Protein AF-A0A1Q9EJT4-F1 (afdb_monomer_lite)

Radius of gyration: 43.76 Å; chains: 1; bounding box: 86×44×163 Å

Secondary structure (DSSP, 8-state):
-HHHHHHHHHHHHHHHHHHHHHHHHHHHHHHHHHHHHHHHHHHHHHHHHHHHHHHHHHHHHHHHHHHH----SS-HHHHHTT--------THHHHHHHHHHHHHHHHTTS-S-HHHHHHHHHHHHHHHHHHHHHHHHHHHHHHHHHHHHHHHTT---EEEE-STTTHHHHHHSSEEEEESSSS-HHHHHT-SEEETT--THHHHHHHHHHHHHHHHHHHHHHHHHHHHHHHHHHHHHHHHTT---SS-HHHHHHIIIIISHHHHHHHHTPPPPTTTTTSPPPPTT--SS-HHHHHHHHHHHHHHHHHHHHHHHHHHHHHTS-SSHHHHHHHHHT-TT--HHHHHHHHHHHHHHHHHHHHHHHHHHHT-SSS-TTTTTTT-HHHHHHHHHHHHHHHHHHH-HIIIIIII---TTTSHHHHHHHHHHHHHHHHHHHHHHHHHHHHHHHHHSPPPP---TT------

Foldseek 3Di:
DVVVVVVVVVVVVVVVVVVVVVVVVVVVVVVVVVVVVVVVVVVLVVVVVVVVVVLVVVVVVCVVCQVVPQDDDPCDLLVLLQDDDGDGDPVPLVVVVVVVVVVLVVLVVDDDDVVVNVVSSVVVVVVSVVSSVVVLVVSLVVLLVVQVVCVVVQDQDEEEDADLSCLSNQQSHNFREYEQPRHDPSSVVSGPHYDVPRDPVVVVVVLQVVLLLLLLLLLLCLLVLLQVLLQVLLQVCCVVVQFPRLFDPLLVVCCVPQLSVQLSVLSSVFDGDPCSSNDHDDGPPDDSQDPLSVVLSNQLSVLLNVLLNVLLQVLCCVQQVDGHPVVSVVSVVVVPPDDSLQSSQLSSLLSSLLNSLQSLLSSLCSSDLADQSVPCVPVRVSSVVSNVSSVVSSCCCQPVCCNACVRGSHPNPPNPPVSVVSSVVNNVSSNVSSSVSSVVSVVVVVVPDDDDPDDPPPPDDDDD

Organism: Symbiodinium microadriaticum (NCBI:txid2951)

Structure (mmCIF, N/CA/C/O backbone):
data_AF-A0A1Q9EJT4-F1
#
_entry.id   AF-A0A1Q9EJT4-F1
#
loop_
_atom_site.group_PDB
_atom_site.id
_atom_site.type_symbol
_atom_site.label_atom_id
_atom_site.label_alt_id
_atom_site.label_comp_id
_atom_site.label_asym_id
_atom_site.label_entity_id
_atom_site.label_seq_id
_atom_site.pdbx_PDB_ins_code
_atom_site.Cartn_x
_atom_site.Cartn_y
_atom_site.Cartn_z
_atom_site.occupancy
_atom_site.B_iso_or_equiv
_atom_site.auth_seq_id
_atom_site.auth_comp_id
_atom_site.auth_asym_id
_atom_site.auth_atom_id
_atom_site.pdbx_PDB_model_num
ATOM 1 N N . MET A 1 1 ? -47.357 10.733 125.778 1.00 55.31 1 MET A N 1
ATOM 2 C CA . MET A 1 1 ? -46.066 10.319 125.178 1.00 55.31 1 MET A CA 1
ATOM 3 C C . MET A 1 1 ? -46.180 9.025 124.371 1.00 55.31 1 MET A C 1
ATOM 5 O O . MET A 1 1 ? -45.958 9.109 123.176 1.00 55.31 1 MET A O 1
ATOM 9 N N . ARG A 1 2 ? -46.612 7.882 124.939 1.00 57.03 2 ARG A N 1
ATOM 10 C CA . ARG A 1 2 ? -46.709 6.593 124.204 1.00 57.03 2 ARG A CA 1
ATOM 11 C C . ARG A 1 2 ? -47.528 6.623 122.898 1.00 57.03 2 ARG A C 1
ATOM 13 O O . ARG A 1 2 ? -47.108 6.004 121.934 1.00 57.03 2 ARG A O 1
ATOM 20 N N . THR A 1 3 ? -48.629 7.373 122.837 1.00 59.06 3 THR A N 1
ATOM 21 C CA . THR A 1 3 ? -49.511 7.451 121.651 1.00 59.06 3 THR A CA 1
ATOM 22 C C . THR A 1 3 ? -48.917 8.246 120.479 1.00 59.06 3 THR A C 1
ATOM 24 O O . THR A 1 3 ? -49.251 7.990 119.327 1.00 59.06 3 THR A O 1
ATOM 27 N N . ILE A 1 4 ? -48.021 9.201 120.759 1.00 60.28 4 ILE A N 1
ATOM 28 C CA . ILE A 1 4 ? -47.341 10.012 119.733 1.00 60.28 4 ILE A CA 1
ATOM 29 C C . ILE A 1 4 ? -46.176 9.211 119.138 1.00 60.28 4 ILE A C 1
ATOM 31 O O . ILE A 1 4 ? -45.986 9.203 117.927 1.00 60.28 4 ILE A O 1
ATOM 35 N N . THR A 1 5 ? -45.449 8.456 119.968 1.00 61.72 5 THR A N 1
ATOM 36 C CA . THR A 1 5 ? -44.345 7.595 119.518 1.00 61.72 5 THR A CA 1
ATOM 37 C C . THR A 1 5 ? -44.832 6.479 118.587 1.00 61.72 5 THR A C 1
ATOM 39 O O . THR A 1 5 ? -44.196 6.214 117.572 1.00 61.72 5 THR A O 1
ATOM 42 N N . THR A 1 6 ? -45.992 5.872 118.864 1.00 64.81 6 THR A N 1
ATOM 43 C CA . THR A 1 6 ? -46.593 4.849 117.986 1.00 64.81 6 THR A CA 1
ATOM 44 C C . THR A 1 6 ? -47.072 5.410 116.645 1.00 64.81 6 THR A C 1
ATOM 46 O O . THR A 1 6 ? -46.977 4.719 115.636 1.00 64.81 6 THR A O 1
ATOM 49 N N . ALA A 1 7 ? -47.550 6.659 116.606 1.00 63.41 7 ALA A N 1
ATOM 50 C CA . ALA A 1 7 ? -47.960 7.313 115.363 1.00 63.41 7 ALA A CA 1
ATOM 51 C C . ALA A 1 7 ? -46.757 7.695 114.479 1.00 63.41 7 ALA A C 1
ATOM 53 O O . ALA A 1 7 ? -46.831 7.568 113.261 1.00 63.41 7 ALA A O 1
ATOM 54 N N . ILE A 1 8 ? -45.634 8.100 115.084 1.00 65.62 8 ILE A N 1
ATOM 55 C CA . ILE A 1 8 ? -44.385 8.413 114.368 1.00 65.62 8 ILE A CA 1
ATOM 56 C C . ILE A 1 8 ? -43.755 7.141 113.774 1.00 65.62 8 ILE A C 1
ATOM 58 O O . ILE A 1 8 ? -43.401 7.139 112.601 1.00 65.62 8 ILE A O 1
ATOM 62 N N . LEU A 1 9 ? -43.713 6.034 114.527 1.00 66.44 9 LEU A N 1
ATOM 63 C CA . LEU A 1 9 ? -43.248 4.726 114.028 1.00 66.44 9 LEU A CA 1
ATOM 64 C C . LEU A 1 9 ? -44.134 4.173 112.890 1.00 66.44 9 LEU A C 1
ATOM 66 O O . LEU A 1 9 ? -43.635 3.562 111.941 1.00 66.44 9 LEU A O 1
ATOM 70 N N . ALA A 1 10 ? -45.450 4.410 112.946 1.00 67.69 10 ALA A N 1
ATOM 71 C CA . ALA A 1 10 ? -46.369 4.072 111.856 1.00 67.69 10 ALA A CA 1
ATOM 72 C C . ALA A 1 10 ? -46.157 4.966 110.615 1.00 67.69 10 ALA A C 1
ATOM 74 O O . ALA A 1 10 ? -46.218 4.487 109.487 1.00 67.69 10 ALA A O 1
ATOM 75 N N . ALA A 1 11 ? -45.860 6.255 110.802 1.00 69.62 11 ALA A N 1
ATOM 76 C CA . ALA A 1 11 ? -45.559 7.170 109.702 1.00 69.62 11 ALA A CA 1
ATOM 77 C C . ALA A 1 11 ? -44.216 6.847 109.019 1.00 69.62 11 ALA A C 1
ATOM 79 O O . ALA A 1 11 ? -44.154 6.827 107.792 1.00 69.62 11 ALA A O 1
ATOM 80 N N . GLU A 1 12 ? -43.163 6.523 109.780 1.00 72.75 12 GLU A N 1
ATOM 81 C CA . GLU A 1 12 ? -41.870 6.087 109.225 1.00 72.75 12 GLU A CA 1
ATOM 82 C C . GLU A 1 12 ? -42.001 4.795 108.412 1.00 72.75 12 GLU A C 1
ATOM 84 O O . GLU A 1 12 ? -41.465 4.698 107.307 1.00 72.75 12 GLU A O 1
ATOM 89 N N . SER A 1 13 ? -42.759 3.814 108.907 1.00 75.06 13 SER A N 1
ATOM 90 C CA . SER A 1 13 ? -42.994 2.561 108.177 1.00 75.06 13 SER A CA 1
ATOM 91 C C . SER A 1 13 ? -43.784 2.781 106.881 1.00 75.06 13 SER A C 1
ATOM 93 O O . SER A 1 13 ? -43.405 2.233 105.846 1.00 75.06 13 SER A O 1
ATOM 95 N N . ILE A 1 14 ? -44.801 3.650 106.880 1.00 77.56 14 ILE A N 1
ATOM 96 C CA . ILE A 1 14 ? -45.545 4.021 105.662 1.00 77.56 14 ILE A CA 1
ATOM 97 C C . ILE A 1 14 ? -44.645 4.752 104.651 1.00 77.56 14 ILE A C 1
ATOM 99 O O . ILE A 1 14 ? -44.663 4.419 103.466 1.00 77.56 14 ILE A O 1
ATOM 103 N N . ILE A 1 15 ? -43.820 5.704 105.097 1.00 77.50 15 ILE A N 1
ATOM 104 C CA . ILE A 1 15 ? -42.878 6.434 104.229 1.00 77.50 15 ILE A CA 1
ATOM 105 C C . ILE A 1 15 ? -41.855 5.473 103.610 1.00 77.50 15 ILE A C 1
ATOM 107 O O . ILE A 1 15 ? -41.584 5.546 102.411 1.00 77.50 15 ILE A O 1
ATOM 111 N N . THR A 1 16 ? -41.338 4.526 104.393 1.00 76.56 16 THR A N 1
ATOM 112 C CA . THR A 1 16 ? -40.376 3.522 103.912 1.00 76.56 16 THR A CA 1
ATOM 113 C C . THR A 1 16 ? -41.005 2.612 102.850 1.00 76.56 16 THR A C 1
ATOM 115 O O . THR A 1 16 ? -40.384 2.334 101.822 1.00 76.56 16 THR A O 1
ATOM 118 N N . ILE A 1 17 ? -42.266 2.205 103.036 1.00 79.94 17 ILE A N 1
ATOM 119 C CA . ILE A 1 17 ? -43.024 1.422 102.046 1.00 79.94 17 ILE A CA 1
ATOM 120 C C . ILE A 1 17 ? -43.227 2.224 100.751 1.00 79.94 17 ILE A C 1
ATOM 122 O O . ILE A 1 17 ? -42.968 1.702 99.668 1.00 79.94 17 ILE A O 1
ATOM 126 N N . ILE A 1 18 ? -43.621 3.499 100.843 1.00 79.88 18 ILE A N 1
ATOM 127 C CA . ILE A 1 18 ? -43.823 4.372 99.674 1.00 79.88 18 ILE A CA 1
ATOM 128 C C . ILE A 1 18 ? -42.514 4.560 98.893 1.00 79.88 18 ILE A C 1
ATOM 130 O O . ILE A 1 18 ? -42.509 4.417 97.671 1.00 79.88 18 ILE A O 1
ATOM 134 N N . ILE A 1 19 ? -41.394 4.812 99.578 1.00 79.25 19 ILE A N 1
ATOM 135 C CA . ILE A 1 19 ? -40.072 4.944 98.944 1.00 79.25 19 ILE A CA 1
ATOM 136 C C . ILE A 1 19 ? -39.670 3.639 98.242 1.00 79.25 19 ILE A C 1
ATOM 138 O O . ILE A 1 19 ? -39.189 3.676 97.111 1.00 79.25 19 ILE A O 1
ATOM 142 N N . THR A 1 20 ? -39.924 2.483 98.862 1.00 80.12 20 THR A N 1
ATOM 143 C CA . THR A 1 20 ? -39.607 1.167 98.279 1.00 80.12 20 THR A CA 1
ATOM 144 C C . THR A 1 20 ? -40.440 0.882 97.022 1.00 80.12 20 THR A C 1
ATOM 146 O O . THR A 1 20 ? -39.921 0.358 96.032 1.00 80.12 20 THR A O 1
ATOM 149 N N . ILE A 1 21 ? -41.719 1.277 97.021 1.00 83.56 21 ILE A N 1
ATOM 150 C CA . ILE A 1 21 ? -42.609 1.168 95.855 1.00 83.56 21 ILE A CA 1
ATOM 151 C C . ILE A 1 21 ? -42.141 2.096 94.728 1.00 83.56 21 ILE A C 1
ATOM 153 O O . ILE A 1 21 ? -42.013 1.649 93.590 1.00 83.56 21 ILE A O 1
ATOM 157 N N . ILE A 1 22 ? -41.825 3.360 95.030 1.00 82.94 22 ILE A N 1
ATOM 158 C CA . ILE A 1 22 ? -41.321 4.325 94.039 1.00 82.94 22 ILE A CA 1
ATOM 159 C C . ILE A 1 22 ? -40.004 3.834 93.427 1.00 82.94 22 ILE A C 1
ATOM 161 O O . ILE A 1 22 ? -39.850 3.853 92.207 1.00 82.94 22 ILE A O 1
ATOM 165 N N . PHE A 1 23 ? -39.076 3.333 94.245 1.00 84.69 23 PHE A N 1
ATOM 166 C CA . PHE A 1 23 ? -37.800 2.797 93.771 1.00 84.69 23 PHE A CA 1
ATOM 167 C C . PHE A 1 23 ? -37.993 1.568 92.869 1.00 84.69 23 PHE A C 1
ATOM 169 O O . PHE A 1 23 ? -37.362 1.464 91.818 1.00 84.69 23 PHE A O 1
ATOM 176 N N . SER A 1 24 ? -38.932 0.682 93.218 1.00 81.00 24 SER A N 1
ATOM 177 C CA . SER A 1 24 ? -39.293 -0.477 92.390 1.00 81.00 24 SER A CA 1
ATOM 178 C C . SER A 1 24 ? -39.898 -0.059 91.045 1.00 81.00 24 SER A C 1
ATOM 180 O O . SER A 1 24 ? -39.532 -0.613 90.010 1.00 81.00 24 SER A O 1
ATOM 182 N N . ILE A 1 25 ? -40.769 0.956 91.028 1.00 86.38 25 ILE A N 1
ATOM 183 C CA . ILE A 1 25 ? -41.352 1.510 89.795 1.00 86.38 25 ILE A CA 1
ATOM 184 C C . ILE A 1 25 ? -40.265 2.138 88.911 1.00 86.38 25 ILE A C 1
ATOM 186 O O . ILE A 1 25 ? -40.248 1.898 87.705 1.00 86.38 25 ILE A O 1
ATOM 190 N N . ILE A 1 26 ? -39.326 2.889 89.493 1.00 84.88 26 ILE A N 1
ATOM 191 C CA . ILE A 1 26 ? -38.202 3.490 88.758 1.00 84.88 26 ILE A CA 1
ATOM 192 C C . ILE A 1 26 ? -37.324 2.403 88.124 1.00 84.88 26 ILE A C 1
ATOM 194 O O . ILE A 1 26 ? -36.988 2.507 86.945 1.00 84.88 26 ILE A O 1
ATOM 198 N N . ILE A 1 27 ? -37.001 1.334 88.860 1.00 84.62 27 ILE A N 1
ATOM 199 C CA . ILE A 1 27 ? -36.241 0.195 88.322 1.00 84.62 27 ILE A CA 1
ATOM 200 C C . ILE A 1 27 ? -36.986 -0.458 87.153 1.00 84.62 27 ILE A C 1
ATOM 202 O O . ILE A 1 27 ? -36.377 -0.724 86.119 1.00 84.62 27 ILE A O 1
ATOM 206 N N . ILE A 1 28 ? -38.298 -0.675 87.278 1.00 85.75 28 ILE A N 1
ATOM 207 C CA . ILE A 1 28 ? -39.119 -1.253 86.204 1.00 85.75 28 ILE A CA 1
ATOM 208 C C . ILE A 1 28 ? -39.097 -0.358 84.957 1.00 85.75 28 ILE A C 1
ATOM 210 O O . ILE A 1 28 ? -38.906 -0.862 83.852 1.00 85.75 28 ILE A O 1
ATOM 214 N N . ILE A 1 29 ? -39.223 0.963 85.116 1.00 83.94 29 ILE A N 1
ATOM 215 C CA . ILE A 1 29 ? -39.157 1.920 84.000 1.00 83.94 29 ILE A CA 1
ATOM 216 C C . ILE A 1 29 ? -37.780 1.883 83.324 1.00 83.94 29 ILE A C 1
ATOM 218 O O . ILE A 1 29 ? -37.704 1.874 82.094 1.00 83.94 29 ILE A O 1
ATOM 222 N N . ILE A 1 30 ? -36.692 1.815 84.097 1.00 82.75 30 ILE A N 1
ATOM 223 C CA . ILE A 1 30 ? -35.326 1.709 83.562 1.00 82.75 30 ILE A CA 1
ATOM 224 C C . ILE A 1 30 ? -35.159 0.406 82.773 1.00 82.75 30 ILE A C 1
ATOM 226 O O . ILE A 1 30 ? -34.665 0.438 81.647 1.00 82.75 30 ILE A O 1
ATOM 230 N N . ILE A 1 31 ? -35.618 -0.726 83.315 1.00 84.19 31 ILE A N 1
ATOM 231 C CA . ILE A 1 31 ? -35.553 -2.029 82.639 1.00 84.19 31 ILE A CA 1
ATOM 232 C C . ILE A 1 31 ? -36.353 -2.002 81.332 1.00 84.19 31 ILE A C 1
ATOM 234 O O . ILE A 1 31 ? -35.830 -2.404 80.295 1.00 84.19 31 ILE A O 1
ATOM 238 N N . ILE A 1 32 ? -37.584 -1.481 81.348 1.00 83.00 32 ILE A N 1
ATOM 239 C CA . ILE A 1 32 ? -38.417 -1.345 80.143 1.00 83.00 32 ILE A CA 1
ATOM 240 C C . ILE A 1 32 ? -37.722 -0.460 79.103 1.00 83.00 32 ILE A C 1
ATOM 242 O O . ILE A 1 32 ? -37.680 -0.811 77.926 1.00 83.00 32 ILE A O 1
ATOM 246 N N . THR A 1 33 ? -37.119 0.651 79.529 1.00 76.62 33 THR A N 1
ATOM 247 C CA . THR A 1 33 ? -36.391 1.561 78.634 1.00 76.62 33 THR A CA 1
ATOM 248 C C . THR A 1 33 ? -35.180 0.872 78.000 1.00 76.62 33 THR A C 1
ATOM 250 O O . THR A 1 33 ? -34.980 0.973 76.791 1.00 76.62 33 THR A O 1
ATOM 253 N N . ILE A 1 34 ? -34.404 0.110 78.780 1.00 78.12 34 ILE A N 1
ATOM 254 C CA . ILE A 1 34 ? -33.264 -0.672 78.278 1.00 78.12 34 ILE A CA 1
ATOM 255 C C . ILE A 1 34 ? -33.730 -1.735 77.277 1.00 78.12 34 ILE A C 1
ATOM 257 O O . ILE A 1 34 ? -33.123 -1.876 76.217 1.00 78.12 34 ILE A O 1
ATOM 261 N N . ILE A 1 35 ? -34.825 -2.446 77.567 1.00 80.62 35 ILE A N 1
ATOM 262 C CA . ILE A 1 35 ? -35.399 -3.446 76.654 1.00 80.62 35 ILE A CA 1
ATOM 263 C C . ILE A 1 35 ? -35.815 -2.789 75.334 1.00 80.62 35 ILE A C 1
ATOM 265 O O . ILE A 1 35 ? -35.471 -3.302 74.271 1.00 80.62 35 ILE A O 1
ATOM 269 N N . ILE A 1 36 ? -36.491 -1.637 75.379 1.00 75.94 36 ILE A N 1
ATOM 270 C CA . ILE A 1 36 ? -36.891 -0.892 74.177 1.00 75.94 36 ILE A CA 1
ATOM 271 C C . ILE A 1 36 ? -35.660 -0.488 73.353 1.00 75.94 36 ILE A C 1
ATOM 273 O O . ILE A 1 36 ? -35.649 -0.687 72.140 1.00 75.94 36 ILE A O 1
ATOM 277 N N . ILE A 1 37 ? -34.602 0.017 73.995 1.00 70.19 37 ILE A N 1
ATOM 278 C CA . ILE A 1 37 ? -33.352 0.387 73.314 1.00 70.19 37 ILE A CA 1
ATOM 279 C C . ILE A 1 37 ? -32.704 -0.836 72.650 1.00 70.19 37 ILE A C 1
ATOM 281 O O . ILE A 1 37 ? -32.315 -0.758 71.486 1.00 70.19 37 ILE A O 1
ATOM 285 N N . ILE A 1 38 ? -32.624 -1.974 73.346 1.00 73.94 38 ILE A N 1
ATOM 286 C CA . ILE A 1 38 ? -32.064 -3.218 72.795 1.00 73.94 38 ILE A CA 1
ATOM 287 C C . ILE A 1 38 ? -32.881 -3.694 71.590 1.00 73.94 38 ILE A C 1
ATOM 289 O O . ILE A 1 38 ? -32.302 -4.041 70.562 1.00 73.94 38 ILE A O 1
ATOM 293 N N . VAL A 1 39 ? -34.214 -3.669 71.677 1.00 74.38 39 VAL A N 1
ATOM 294 C CA . VAL A 1 39 ? -35.101 -4.049 70.566 1.00 74.38 39 VAL A CA 1
ATOM 295 C C . VAL A 1 39 ? -34.890 -3.131 69.362 1.00 74.38 39 VAL A C 1
ATOM 297 O O . VAL A 1 39 ? -34.756 -3.623 68.244 1.00 74.38 39 VAL A O 1
ATOM 300 N N . ILE A 1 40 ? -34.783 -1.815 69.574 1.00 68.44 40 ILE A N 1
ATOM 301 C CA . ILE A 1 40 ? -34.493 -0.851 68.503 1.00 68.44 40 ILE A CA 1
ATOM 302 C C . ILE A 1 40 ? -33.131 -1.145 67.858 1.00 68.44 40 ILE A C 1
ATOM 304 O O . ILE A 1 40 ? -33.037 -1.180 66.633 1.00 68.44 40 ILE A O 1
ATOM 308 N N . ILE A 1 41 ? -32.089 -1.412 68.652 1.00 67.25 41 ILE A N 1
ATOM 309 C CA . ILE A 1 41 ? -30.753 -1.757 68.140 1.00 67.25 41 ILE A CA 1
ATOM 310 C C . ILE A 1 41 ? -30.802 -3.044 67.308 1.00 67.25 41 ILE A C 1
ATOM 312 O O . ILE A 1 41 ? -30.247 -3.082 66.212 1.00 67.25 41 ILE A O 1
ATOM 316 N N . ILE A 1 42 ? -31.498 -4.081 67.780 1.00 70.62 42 ILE A N 1
ATOM 317 C CA . ILE A 1 42 ? -31.655 -5.345 67.048 1.00 70.62 42 ILE A CA 1
ATOM 318 C C . ILE A 1 42 ? -32.388 -5.116 65.722 1.00 70.62 42 ILE A C 1
ATOM 320 O O . ILE A 1 42 ? -31.943 -5.617 64.692 1.00 70.62 42 ILE A O 1
ATOM 324 N N . ILE A 1 43 ? -33.469 -4.328 65.718 1.00 69.19 43 ILE A N 1
ATOM 325 C CA . ILE A 1 43 ? -34.203 -3.983 64.492 1.00 69.19 43 ILE A CA 1
ATOM 326 C C . ILE A 1 43 ? -33.284 -3.252 63.508 1.00 69.19 43 ILE A C 1
ATOM 328 O O . ILE A 1 43 ? -33.253 -3.611 62.333 1.00 69.19 43 ILE A O 1
ATOM 332 N N . ILE A 1 44 ? -32.491 -2.283 63.973 1.00 64.12 44 ILE A N 1
ATOM 333 C CA . ILE A 1 44 ? -31.524 -1.561 63.132 1.00 64.12 44 ILE A CA 1
ATOM 334 C C . ILE A 1 44 ? -30.492 -2.526 62.534 1.00 64.12 44 ILE A C 1
ATOM 336 O O . ILE A 1 44 ? -30.227 -2.462 61.335 1.00 64.12 44 ILE A O 1
ATOM 340 N N . ILE A 1 45 ? -29.949 -3.451 63.332 1.00 65.88 45 ILE A N 1
ATOM 341 C CA . ILE A 1 45 ? -28.982 -4.456 62.865 1.00 65.88 45 ILE A CA 1
ATOM 342 C C . ILE A 1 45 ? -29.613 -5.373 61.810 1.00 65.88 45 ILE A C 1
ATOM 344 O O . ILE A 1 45 ? -29.001 -5.620 60.773 1.00 65.88 45 ILE A O 1
ATOM 348 N N . ILE A 1 46 ? -30.841 -5.849 62.031 1.00 67.88 46 ILE A N 1
ATOM 349 C CA . ILE A 1 46 ? -31.556 -6.707 61.076 1.00 67.88 46 ILE A CA 1
ATOM 350 C C . ILE A 1 46 ? -31.809 -5.961 59.764 1.00 67.88 46 ILE A C 1
ATOM 352 O O . ILE A 1 46 ? -31.548 -6.509 58.695 1.00 67.88 46 ILE A O 1
ATOM 356 N N . VAL A 1 47 ? -32.269 -4.708 59.831 1.00 65.69 47 VAL A N 1
ATOM 357 C CA . VAL A 1 47 ? -32.485 -3.868 58.645 1.00 65.69 47 VAL A CA 1
ATOM 358 C C . VAL A 1 47 ? -31.168 -3.643 57.903 1.00 65.69 47 VAL A C 1
ATOM 360 O O . VAL A 1 47 ? -31.131 -3.787 56.684 1.00 65.69 47 VAL A O 1
ATOM 363 N N . MET A 1 48 ? -30.070 -3.372 58.612 1.00 58.53 48 MET A N 1
ATOM 364 C CA . MET A 1 48 ? -28.744 -3.244 58.002 1.00 58.53 48 MET A CA 1
ATOM 365 C C . MET A 1 48 ? -28.301 -4.525 57.292 1.00 58.53 48 MET A C 1
ATOM 367 O O . MET A 1 48 ? -27.863 -4.463 56.146 1.00 58.53 48 MET A O 1
ATOM 371 N N . ILE A 1 49 ? -28.434 -5.684 57.941 1.00 64.38 49 ILE A N 1
ATOM 372 C CA . ILE A 1 49 ? -28.085 -6.980 57.346 1.00 64.38 49 ILE A CA 1
ATOM 373 C C . ILE A 1 49 ? -28.946 -7.243 56.106 1.00 64.38 49 ILE A C 1
ATOM 375 O O . ILE A 1 49 ? -28.420 -7.652 55.074 1.00 64.38 49 ILE A O 1
ATOM 379 N N . LEU A 1 50 ? -30.249 -6.961 56.173 1.00 64.94 50 LEU A N 1
ATOM 380 C CA . LEU A 1 50 ? -31.162 -7.137 55.047 1.00 64.94 50 LEU A CA 1
ATOM 381 C C . LEU A 1 50 ? -30.781 -6.237 53.865 1.00 64.94 50 LEU A C 1
ATOM 383 O O . LEU A 1 50 ? -30.740 -6.711 52.734 1.00 64.94 50 LEU A O 1
ATOM 387 N N . VAL A 1 51 ? -30.443 -4.968 54.118 1.00 60.28 51 VAL A N 1
ATOM 388 C CA . VAL A 1 51 ? -29.961 -4.038 53.084 1.00 60.28 51 VAL A CA 1
ATOM 389 C C . VAL A 1 51 ? -28.663 -4.550 52.458 1.00 60.28 51 VAL A C 1
ATOM 391 O O . VAL A 1 51 ? -28.557 -4.571 51.235 1.00 60.28 51 VAL A O 1
ATOM 394 N N . ILE A 1 52 ? -27.705 -5.024 53.261 1.00 59.88 52 ILE A N 1
ATOM 395 C CA . ILE A 1 52 ? -26.448 -5.604 52.761 1.00 59.88 52 ILE A CA 1
ATOM 396 C C . ILE A 1 52 ? -26.728 -6.826 51.878 1.00 59.88 52 ILE A C 1
ATOM 398 O O . ILE A 1 52 ? -26.177 -6.931 50.785 1.00 59.88 52 ILE A O 1
ATOM 402 N N . ILE A 1 53 ? -27.614 -7.727 52.308 1.00 62.91 53 ILE A N 1
ATOM 403 C CA . ILE A 1 53 ? -27.998 -8.915 51.534 1.00 62.91 53 ILE A CA 1
ATOM 404 C C . ILE A 1 53 ? -28.676 -8.513 50.219 1.00 62.91 53 ILE A C 1
ATOM 406 O O . ILE A 1 53 ? -28.316 -9.045 49.174 1.00 62.91 53 ILE A O 1
ATOM 410 N N . ILE A 1 54 ? -29.611 -7.558 50.242 1.00 64.00 54 ILE A N 1
ATOM 411 C CA . ILE A 1 54 ? -30.288 -7.058 49.036 1.00 64.00 54 ILE A CA 1
ATOM 412 C C . ILE A 1 54 ? -29.272 -6.453 48.066 1.00 64.00 54 ILE A C 1
ATOM 414 O O . ILE A 1 54 ? -29.317 -6.757 46.879 1.00 64.00 54 ILE A O 1
ATOM 418 N N . VAL A 1 55 ? -28.326 -5.651 48.558 1.00 56.94 55 VAL A N 1
ATOM 419 C CA . VAL A 1 55 ? -27.246 -5.083 47.742 1.00 56.94 55 VAL A CA 1
ATOM 420 C C . VAL A 1 55 ? -26.390 -6.186 47.124 1.00 56.94 55 VAL A C 1
ATOM 422 O O . VAL A 1 55 ? -26.146 -6.150 45.923 1.00 56.94 55 VAL A O 1
ATOM 425 N N . ILE A 1 56 ? -25.975 -7.191 47.901 1.00 56.94 56 ILE A N 1
ATOM 426 C CA . ILE A 1 56 ? -25.192 -8.328 47.392 1.00 56.94 56 ILE A CA 1
ATOM 427 C C . ILE A 1 56 ? -25.981 -9.089 46.321 1.00 56.94 56 ILE A C 1
ATOM 429 O O . ILE A 1 56 ? -25.431 -9.401 45.268 1.00 56.94 56 ILE A O 1
ATOM 433 N N . ILE A 1 57 ? -27.270 -9.350 46.547 1.00 60.66 57 ILE A N 1
ATOM 434 C CA . ILE A 1 57 ? -28.144 -10.023 45.580 1.00 60.66 57 ILE A CA 1
ATOM 435 C C . ILE A 1 57 ? -28.284 -9.187 44.307 1.00 60.66 57 ILE A C 1
ATOM 437 O O . ILE A 1 57 ? -28.143 -9.734 43.219 1.00 60.66 57 ILE A O 1
ATOM 441 N N . ILE A 1 58 ? -28.506 -7.874 44.416 1.00 57.19 58 ILE A N 1
ATOM 442 C CA . ILE A 1 58 ? -28.580 -6.966 43.266 1.00 57.19 58 ILE A CA 1
ATOM 443 C C . ILE A 1 58 ? -27.255 -6.980 42.501 1.00 57.19 58 ILE A C 1
ATOM 445 O O . ILE A 1 58 ? -27.275 -7.125 41.287 1.00 57.19 58 ILE A O 1
ATOM 449 N N . VAL A 1 59 ? -26.108 -6.910 43.182 1.00 52.25 59 VAL A N 1
ATOM 450 C CA . VAL A 1 59 ? -24.785 -6.994 42.544 1.00 52.25 59 VAL A CA 1
ATOM 451 C C . VAL A 1 59 ? -24.602 -8.336 41.831 1.00 52.25 59 VAL A C 1
ATOM 453 O O . VAL A 1 59 ? -24.171 -8.346 40.684 1.00 52.25 59 VAL A O 1
ATOM 456 N N . ILE A 1 60 ? -24.976 -9.460 42.449 1.00 53.22 60 ILE A N 1
ATOM 457 C CA . ILE A 1 60 ? -24.899 -10.789 41.820 1.00 53.22 60 ILE A CA 1
ATOM 458 C C . ILE A 1 60 ? -25.826 -10.868 40.603 1.00 53.22 60 ILE A C 1
ATOM 460 O O . ILE A 1 60 ? -25.402 -11.328 39.546 1.00 53.22 60 ILE A O 1
ATOM 464 N N . ILE A 1 61 ? -27.070 -10.400 40.721 1.00 53.34 61 ILE A N 1
ATOM 465 C CA . ILE A 1 61 ? -28.034 -10.362 39.617 1.00 53.34 61 ILE A CA 1
ATOM 466 C C . ILE A 1 61 ? -27.498 -9.487 38.485 1.00 53.34 61 ILE A C 1
ATOM 468 O O . ILE A 1 61 ? -27.561 -9.904 37.337 1.00 53.34 61 ILE A O 1
ATOM 472 N N . ILE A 1 62 ? -26.921 -8.323 38.788 1.00 51.00 62 ILE A N 1
ATOM 473 C CA . ILE A 1 62 ? -26.304 -7.439 37.796 1.00 51.00 62 ILE A CA 1
ATOM 474 C C . ILE A 1 62 ? -25.119 -8.130 37.131 1.00 51.00 62 ILE A C 1
ATOM 476 O O . ILE A 1 62 ? -25.057 -8.136 35.915 1.00 51.00 62 ILE A O 1
ATOM 480 N N . VAL A 1 63 ? -24.216 -8.769 37.877 1.00 48.66 63 VAL A N 1
ATOM 481 C CA . VAL A 1 63 ? -23.094 -9.519 37.289 1.00 48.66 63 VAL A CA 1
ATOM 482 C C . VAL A 1 63 ? -23.611 -10.626 36.366 1.00 48.66 63 VAL A C 1
ATOM 484 O O . VAL A 1 63 ? -23.116 -10.780 35.255 1.00 48.66 63 VAL A O 1
ATOM 487 N N . VAL A 1 64 ? -24.650 -11.357 36.772 1.00 48.12 64 VAL A N 1
ATOM 488 C CA . VAL A 1 64 ? -25.254 -12.424 35.960 1.00 48.12 64 VAL A CA 1
ATOM 489 C C . VAL A 1 64 ? -25.983 -11.871 34.730 1.00 48.12 64 VAL A C 1
ATOM 491 O O . VAL A 1 64 ? -25.883 -12.465 33.658 1.00 48.12 64 VAL A O 1
ATOM 494 N N . ILE A 1 65 ? -26.696 -10.747 34.854 1.00 47.78 65 ILE A N 1
ATOM 495 C CA . ILE A 1 65 ? -27.399 -10.088 33.746 1.00 47.78 65 ILE A CA 1
ATOM 496 C C . ILE A 1 65 ? -26.401 -9.439 32.794 1.00 47.78 65 ILE A C 1
ATOM 498 O O . ILE A 1 65 ? -26.550 -9.621 31.601 1.00 47.78 65 ILE A O 1
ATOM 502 N N . THR A 1 66 ? -25.358 -8.759 33.261 1.00 46.03 66 THR A N 1
ATOM 503 C CA . THR A 1 66 ? -24.314 -8.178 32.401 1.00 46.03 66 THR A CA 1
ATOM 504 C C . THR A 1 66 ? -23.538 -9.267 31.657 1.00 46.03 66 THR A C 1
ATOM 506 O O . THR A 1 66 ? -23.199 -9.084 30.496 1.00 46.03 66 THR A O 1
ATOM 509 N N . VAL A 1 67 ? -23.338 -10.442 32.265 1.00 41.97 67 VAL A N 1
ATOM 510 C CA . VAL A 1 67 ? -22.743 -11.610 31.587 1.00 41.97 67 VAL A CA 1
ATOM 511 C C . VAL A 1 67 ? -23.709 -12.272 30.584 1.00 41.97 67 VAL A C 1
ATOM 513 O O . VAL A 1 67 ? -23.258 -12.962 29.673 1.00 41.97 67 VAL A O 1
ATOM 516 N N . ARG A 1 68 ? -25.033 -12.085 30.711 1.00 35.38 68 ARG A N 1
ATOM 517 C CA . ARG A 1 68 ? -26.053 -12.706 29.831 1.00 35.38 68 ARG A CA 1
ATOM 518 C C . ARG A 1 68 ? -26.762 -11.744 28.869 1.00 35.38 68 ARG A C 1
ATOM 520 O O . ARG A 1 68 ? -27.406 -12.197 27.928 1.00 35.38 68 ARG A O 1
ATOM 527 N N . GLY A 1 69 ? -26.672 -10.444 29.099 1.00 32.19 69 GLY A N 1
ATOM 528 C CA . GLY A 1 69 ? -27.460 -9.393 28.468 1.00 32.19 69 GLY A CA 1
ATOM 529 C C . GLY A 1 69 ? -26.766 -8.823 27.246 1.00 32.19 69 GLY A C 1
ATOM 530 O O . GLY A 1 69 ? -26.428 -7.644 27.217 1.00 32.19 69 GLY A O 1
ATOM 531 N N . HIS A 1 70 ? -26.579 -9.653 26.223 1.00 37.84 70 HIS A N 1
ATOM 532 C CA . HIS A 1 70 ? -26.297 -9.170 24.877 1.00 37.84 70 HIS A CA 1
ATOM 533 C C . HIS A 1 70 ? -27.552 -8.469 24.336 1.00 37.84 70 HIS A C 1
ATOM 535 O O . HIS A 1 70 ? -28.380 -9.097 23.681 1.00 37.84 70 HIS A O 1
ATOM 541 N N . HIS A 1 71 ? -27.718 -7.173 24.613 1.00 33.53 71 HIS A N 1
ATOM 542 C CA . HIS A 1 71 ? -28.740 -6.370 23.946 1.00 33.53 71 HIS A CA 1
ATOM 543 C C . HIS A 1 71 ? -28.123 -5.424 22.916 1.00 33.53 71 HIS A C 1
ATOM 545 O O . HIS A 1 71 ? -27.378 -4.492 23.206 1.00 33.53 71 HIS A O 1
ATOM 551 N N . THR A 1 72 ? -28.472 -5.747 21.678 1.00 34.59 72 THR A N 1
ATOM 552 C CA . THR A 1 72 ? -28.205 -5.104 20.400 1.00 34.59 72 THR A CA 1
ATOM 553 C C . THR A 1 72 ? -28.946 -3.777 20.267 1.00 34.59 72 THR A C 1
ATOM 555 O O . THR A 1 72 ? -30.163 -3.780 20.090 1.00 34.59 72 THR A O 1
ATOM 558 N N . VAL A 1 73 ? -28.238 -2.648 20.245 1.00 31.59 73 VAL A N 1
ATOM 559 C CA . VAL A 1 73 ? -28.780 -1.401 19.680 1.00 31.59 73 VAL A CA 1
ATOM 560 C C . VAL A 1 73 ? -27.687 -0.726 18.846 1.00 31.59 73 VAL A C 1
ATOM 562 O O . VAL A 1 73 ? -26.572 -0.535 19.316 1.00 31.59 73 VAL A O 1
ATOM 565 N N . SER A 1 74 ? -28.016 -0.443 17.578 1.00 33.66 74 SER A N 1
ATOM 566 C CA . SER A 1 74 ? -27.153 0.096 16.500 1.00 33.66 74 SER A CA 1
ATOM 567 C C . SER A 1 74 ? -26.108 -0.858 15.883 1.00 33.66 74 SER A C 1
ATOM 569 O O . SER A 1 74 ? -25.082 -0.424 15.366 1.00 33.66 74 SER A O 1
ATOM 571 N N . VAL A 1 75 ? -26.390 -2.168 15.878 1.00 46.47 75 VAL A N 1
ATOM 572 C CA . VAL A 1 75 ? -25.418 -3.252 15.596 1.00 46.47 75 VAL A CA 1
ATOM 573 C C . VAL A 1 75 ? -25.547 -3.918 14.206 1.00 46.47 75 VAL A C 1
ATOM 575 O O . VAL A 1 75 ? -24.655 -4.654 13.784 1.00 46.47 75 VAL A O 1
ATOM 578 N N . SER A 1 76 ? -26.613 -3.658 13.437 1.00 40.06 76 SER A N 1
ATOM 579 C CA . SER A 1 76 ? -26.912 -4.440 12.217 1.00 40.06 76 SER A CA 1
ATOM 580 C C . SER A 1 76 ? -25.927 -4.218 11.060 1.00 40.06 76 SER A C 1
ATOM 582 O O . SER A 1 76 ? -25.495 -5.181 10.431 1.00 40.06 76 SER A O 1
ATOM 584 N N . VAL A 1 77 ? -25.514 -2.973 10.798 1.00 41.56 77 VAL A N 1
ATOM 585 C CA . VAL A 1 77 ? -24.653 -2.642 9.642 1.00 41.56 77 VAL A CA 1
ATOM 586 C C . VAL A 1 77 ? -23.219 -3.143 9.835 1.00 41.56 77 VAL A C 1
ATOM 588 O O . VAL A 1 77 ? -22.609 -3.660 8.906 1.00 41.56 77 VAL A O 1
ATOM 591 N N . ILE A 1 78 ? -22.676 -3.042 11.048 1.00 52.59 78 ILE A N 1
ATOM 592 C CA . ILE A 1 78 ? -21.311 -3.492 11.355 1.00 52.59 78 ILE A CA 1
ATOM 593 C C . ILE A 1 78 ? -21.248 -5.031 11.414 1.00 52.59 78 ILE A C 1
ATOM 595 O O . ILE A 1 78 ? -20.282 -5.619 10.926 1.00 52.59 78 ILE A O 1
ATOM 599 N N . SER A 1 79 ? -22.309 -5.689 11.899 1.00 48.34 79 SER A N 1
ATOM 600 C CA . SER A 1 79 ? -22.446 -7.149 11.815 1.00 48.34 79 SER A CA 1
ATOM 601 C C . SER A 1 79 ? -22.524 -7.646 10.365 1.00 48.34 79 SER A C 1
ATOM 603 O O . SER A 1 79 ? -21.853 -8.618 10.019 1.00 48.34 79 SER A O 1
ATOM 605 N N . MET A 1 80 ? -23.230 -6.925 9.483 1.00 39.56 80 MET A N 1
ATOM 606 C CA . MET A 1 80 ? -23.265 -7.211 8.039 1.00 39.56 80 MET A CA 1
ATOM 607 C C . MET A 1 80 ? -21.891 -7.110 7.354 1.00 39.56 80 MET A C 1
ATOM 609 O O . MET A 1 80 ? -21.662 -7.780 6.353 1.00 39.56 80 MET A O 1
ATOM 613 N N . ILE A 1 81 ? -20.960 -6.323 7.901 1.00 49.50 81 ILE A N 1
ATOM 614 C CA . ILE A 1 81 ? -19.586 -6.148 7.385 1.00 49.50 81 ILE A CA 1
ATOM 615 C C . ILE A 1 81 ? -18.628 -7.246 7.925 1.00 49.50 81 ILE A C 1
ATOM 617 O O . ILE A 1 81 ? -17.408 -7.216 7.711 1.00 49.50 81 ILE A O 1
ATOM 621 N N . GLY A 1 82 ? -19.180 -8.243 8.631 1.00 45.34 82 GLY A N 1
ATOM 622 C CA . GLY A 1 82 ? -18.465 -9.388 9.197 1.00 45.34 82 GLY A CA 1
ATOM 623 C C . GLY A 1 82 ? -17.740 -9.093 10.513 1.00 45.34 82 GLY A C 1
ATOM 624 O O . GLY A 1 82 ? -16.915 -9.897 10.942 1.00 45.34 82 GLY A O 1
ATOM 625 N N . MET A 1 83 ? -18.008 -7.950 11.155 1.00 56.06 83 MET A N 1
ATOM 626 C CA . MET A 1 83 ? -17.471 -7.621 12.478 1.00 56.06 83 MET A CA 1
ATOM 627 C C . MET A 1 83 ? -18.418 -8.099 13.583 1.00 56.06 83 MET A C 1
ATOM 629 O O . MET A 1 83 ? -19.626 -7.895 13.516 1.00 56.06 83 MET A O 1
ATOM 633 N N . THR A 1 84 ? -17.871 -8.711 14.633 1.00 53.72 84 THR A N 1
ATOM 634 C CA . THR A 1 84 ? -18.647 -9.066 15.832 1.00 53.72 84 THR A CA 1
ATOM 635 C C . THR A 1 84 ? -18.753 -7.849 16.746 1.00 53.72 84 THR A C 1
ATOM 637 O O . THR A 1 84 ? -17.742 -7.199 17.005 1.00 53.72 84 THR A O 1
ATOM 640 N N . ILE A 1 85 ? -19.960 -7.537 17.224 1.00 54.34 85 ILE A N 1
ATOM 641 C CA . ILE A 1 85 ? -20.185 -6.453 18.186 1.00 54.34 85 ILE A CA 1
ATOM 642 C C . ILE A 1 85 ? -20.608 -7.042 19.523 1.00 54.34 85 ILE A C 1
ATOM 644 O O . ILE A 1 85 ? -21.608 -7.755 19.597 1.00 54.34 85 ILE A O 1
ATOM 648 N N . ASN A 1 86 ? -19.892 -6.642 20.570 1.00 51.12 86 ASN A N 1
ATOM 649 C CA . ASN A 1 86 ? -20.284 -6.852 21.954 1.00 51.12 86 ASN A CA 1
ATOM 650 C C . ASN A 1 86 ? -20.634 -5.492 22.561 1.00 51.12 86 ASN A C 1
ATOM 652 O O . ASN A 1 86 ? -19.861 -4.542 22.444 1.00 51.12 86 ASN A O 1
ATOM 656 N N . ALA A 1 87 ? -21.821 -5.387 23.157 1.00 49.53 87 ALA A N 1
ATOM 657 C CA . ALA A 1 87 ? -22.276 -4.174 23.823 1.00 49.53 87 ALA A CA 1
ATOM 658 C C . ALA A 1 87 ? -22.114 -4.329 25.337 1.00 49.53 87 ALA A C 1
ATOM 660 O O . ALA A 1 87 ? -22.570 -5.318 25.907 1.00 49.53 87 ALA A O 1
ATOM 661 N N . ILE A 1 88 ? -21.517 -3.327 25.982 1.00 53.09 88 ILE A N 1
ATOM 662 C CA . ILE A 1 88 ? -21.394 -3.229 27.439 1.00 53.09 88 ILE A CA 1
ATOM 663 C C . ILE A 1 88 ? -22.010 -1.883 27.818 1.00 53.09 88 ILE A C 1
ATOM 665 O O . ILE A 1 88 ? -21.535 -0.846 27.365 1.00 53.09 88 ILE A O 1
ATOM 669 N N . THR A 1 89 ? -23.110 -1.878 28.576 1.00 50.81 89 THR A N 1
ATOM 670 C CA . THR A 1 89 ? -23.814 -0.632 28.934 1.00 50.81 89 THR A CA 1
ATOM 671 C C . THR A 1 89 ? -23.904 -0.432 30.444 1.00 50.81 89 THR A C 1
ATOM 673 O O . THR A 1 89 ? -24.169 -1.358 31.207 1.00 50.81 89 THR A O 1
ATOM 676 N N . ASN A 1 90 ? -23.725 0.824 30.867 1.00 51.28 90 ASN A N 1
ATOM 677 C CA . ASN A 1 90 ? -23.651 1.257 32.269 1.00 51.28 90 ASN A CA 1
ATOM 678 C C . ASN A 1 90 ? -25.002 1.714 32.861 1.00 51.28 90 ASN A C 1
ATOM 680 O O . ASN A 1 90 ? -25.039 2.355 33.914 1.00 51.28 90 ASN A O 1
ATOM 684 N N . GLY A 1 91 ? -26.130 1.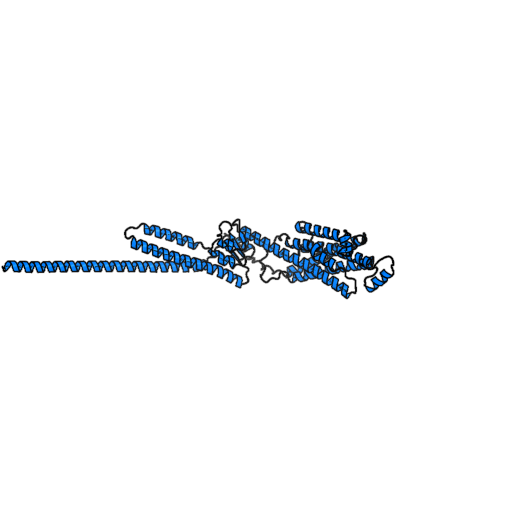391 32.215 1.00 45.94 91 GLY A N 1
ATOM 685 C CA . GLY A 1 91 ? -27.449 1.973 32.525 1.00 45.94 91 GLY A CA 1
ATOM 686 C C . GLY A 1 91 ? -27.981 1.723 33.945 1.00 45.94 91 GLY A C 1
ATOM 687 O O . GLY A 1 91 ? -28.882 2.422 34.405 1.00 45.94 91 GLY A O 1
ATOM 688 N N . ILE A 1 92 ? -27.415 0.763 34.677 1.00 45.66 92 ILE A N 1
ATOM 689 C CA . ILE A 1 92 ? -27.946 0.323 35.973 1.00 45.66 92 ILE A CA 1
ATOM 690 C C . ILE A 1 92 ? -27.489 1.237 37.128 1.00 45.66 92 ILE A C 1
ATOM 692 O O . ILE A 1 92 ? -28.225 1.416 38.098 1.00 45.66 92 ILE A O 1
ATOM 696 N N . CYS A 1 93 ? -26.333 1.903 37.011 1.00 45.16 93 CYS A N 1
ATOM 697 C CA . CYS A 1 93 ? -25.788 2.748 38.084 1.00 45.16 93 CYS A CA 1
ATOM 698 C C . CYS A 1 93 ? -26.661 3.995 38.353 1.00 45.16 93 CYS A C 1
ATOM 700 O O . CYS A 1 93 ? -26.814 4.422 39.498 1.00 45.16 93 CYS A O 1
ATOM 702 N N . SER A 1 94 ? -27.292 4.553 37.311 1.00 43.38 94 SER A N 1
ATOM 703 C CA . SER A 1 94 ? -28.161 5.733 37.432 1.00 43.38 94 SER A CA 1
ATOM 704 C C . SER A 1 94 ? -29.512 5.391 38.073 1.00 43.38 94 SER A C 1
ATOM 706 O O . SER A 1 94 ? -29.917 6.050 39.027 1.00 43.38 94 SER A O 1
ATOM 708 N N . ILE A 1 95 ? -30.155 4.299 37.640 1.00 46.06 95 ILE A N 1
ATOM 709 C CA . ILE A 1 95 ? -31.475 3.868 38.137 1.00 46.06 95 ILE A CA 1
ATOM 710 C C . ILE A 1 95 ? -31.421 3.535 39.633 1.00 46.06 95 ILE A C 1
ATOM 712 O O . ILE A 1 95 ? -32.295 3.954 40.394 1.00 46.06 95 ILE A O 1
ATOM 716 N N . VAL A 1 96 ? -30.372 2.829 40.069 1.00 50.59 96 VAL A N 1
ATOM 717 C CA . VAL A 1 96 ? -30.168 2.481 41.484 1.00 50.59 96 VAL A CA 1
ATOM 718 C C . VAL A 1 96 ? -29.955 3.742 42.326 1.00 50.59 96 VAL A C 1
ATOM 720 O O . VAL A 1 96 ? -30.538 3.875 43.400 1.00 50.59 96 VAL A O 1
ATOM 723 N N . THR A 1 97 ? -29.198 4.715 41.817 1.00 43.81 97 THR A N 1
ATOM 724 C CA . THR A 1 97 ? -28.947 5.980 42.522 1.00 43.81 97 THR A CA 1
ATOM 725 C C . THR A 1 97 ? -30.227 6.813 42.658 1.00 43.81 97 THR A C 1
ATOM 727 O O . THR A 1 97 ? -30.539 7.293 43.747 1.00 43.81 97 THR A O 1
ATOM 730 N N . THR A 1 98 ? -31.028 6.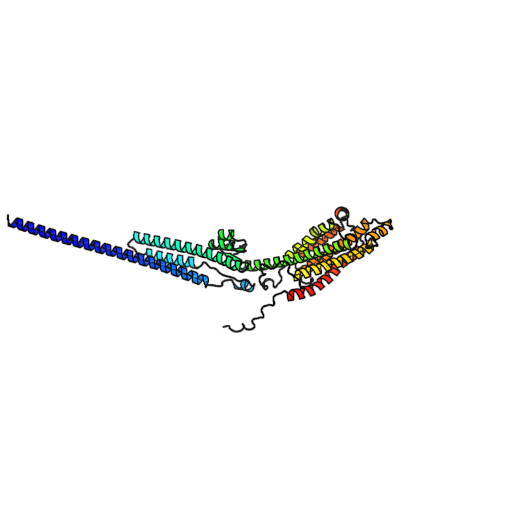929 41.595 1.00 44.78 98 THR A N 1
ATOM 731 C CA . THR A 1 98 ? -32.290 7.686 41.615 1.00 44.78 98 THR A CA 1
ATOM 732 C C . THR A 1 98 ? -33.352 7.027 42.498 1.00 44.78 98 THR A C 1
ATOM 734 O O . THR A 1 98 ? -33.994 7.717 43.290 1.00 44.78 98 THR A O 1
ATOM 737 N N . ALA A 1 99 ? -33.512 5.701 42.426 1.00 45.56 99 ALA A N 1
ATOM 738 C CA . ALA A 1 99 ? -34.477 4.968 43.248 1.00 45.56 99 ALA A CA 1
ATOM 739 C C . ALA A 1 99 ? -34.190 5.122 44.751 1.00 45.56 99 ALA A C 1
ATOM 741 O O . ALA A 1 99 ? -35.109 5.259 45.556 1.00 45.56 99 ALA A O 1
ATOM 742 N N . ILE A 1 100 ? -32.913 5.159 45.135 1.00 49.84 100 ILE A N 1
ATOM 743 C CA . ILE A 1 100 ? -32.522 5.255 46.541 1.00 49.84 100 ILE A CA 1
ATOM 744 C C . ILE A 1 100 ? -32.577 6.703 47.056 1.00 49.84 100 ILE A C 1
ATOM 746 O O . ILE A 1 100 ? -32.974 6.917 48.200 1.00 49.84 100 ILE A O 1
ATOM 750 N N . ILE A 1 101 ? -32.298 7.711 46.218 1.00 46.66 101 ILE A N 1
ATOM 751 C CA . ILE A 1 101 ? -32.550 9.126 46.558 1.00 46.66 101 ILE A CA 1
ATOM 752 C C . ILE A 1 101 ? -34.037 9.349 46.866 1.00 46.66 101 ILE A C 1
ATOM 754 O O . ILE A 1 101 ? -34.370 10.017 47.844 1.00 46.66 101 ILE A O 1
ATOM 758 N N . ILE A 1 102 ? -34.934 8.734 46.089 1.00 48.91 102 ILE A N 1
ATOM 759 C CA . ILE A 1 102 ? -36.381 8.781 46.341 1.00 48.91 102 ILE A CA 1
ATOM 760 C C . ILE A 1 102 ? -36.717 8.146 47.701 1.00 48.91 102 ILE A C 1
ATOM 762 O O . ILE A 1 102 ? -37.479 8.728 48.471 1.00 48.91 102 ILE A O 1
ATOM 766 N N . ILE A 1 103 ? -36.102 7.010 48.050 1.00 49.78 103 ILE A N 1
ATOM 767 C CA . ILE A 1 103 ? -36.280 6.363 49.364 1.00 49.78 103 ILE A CA 1
ATOM 768 C C . ILE A 1 103 ? -35.794 7.272 50.509 1.00 49.78 103 ILE A C 1
ATOM 770 O O . ILE A 1 103 ? -36.475 7.383 51.527 1.00 49.78 103 ILE A O 1
ATOM 774 N N . ILE A 1 104 ? -34.671 7.978 50.344 1.00 47.34 104 ILE A N 1
ATOM 775 C CA . ILE A 1 104 ? -34.146 8.927 51.344 1.00 47.34 104 ILE A CA 1
ATOM 776 C C . ILE A 1 104 ? -35.102 10.115 51.541 1.00 47.34 104 ILE A C 1
ATOM 778 O O . ILE A 1 104 ? -35.367 10.505 52.679 1.00 47.34 104 ILE A O 1
ATOM 782 N N . ILE A 1 105 ? -35.668 10.658 50.457 1.00 50.34 105 ILE A N 1
ATOM 783 C CA . ILE A 1 105 ? -36.664 11.743 50.514 1.00 50.34 105 ILE A CA 1
ATOM 784 C C . ILE A 1 105 ? -37.927 11.284 51.260 1.00 50.34 105 ILE A C 1
ATOM 786 O O . ILE A 1 105 ? -38.463 12.027 52.086 1.00 50.34 105 ILE A O 1
ATOM 790 N N . ILE A 1 106 ? -38.371 10.044 51.023 1.00 49.56 106 ILE A N 1
ATOM 791 C CA . ILE A 1 106 ? -39.526 9.448 51.711 1.00 49.56 106 ILE A CA 1
ATOM 792 C C . ILE A 1 106 ? -39.241 9.280 53.213 1.00 49.56 106 ILE A C 1
ATOM 794 O O . ILE A 1 106 ? -40.075 9.648 54.040 1.00 49.56 106 ILE A O 1
ATOM 798 N N . ILE A 1 107 ? -38.053 8.791 53.586 1.00 51.00 107 ILE A N 1
ATOM 799 C CA . ILE A 1 107 ? -37.656 8.599 54.994 1.00 51.00 107 ILE A CA 1
ATOM 800 C C . ILE A 1 107 ? -37.516 9.944 55.727 1.00 51.00 107 ILE A C 1
ATOM 802 O O . ILE A 1 107 ? -37.879 10.048 56.899 1.00 51.00 107 ILE A O 1
ATOM 806 N N . SER A 1 108 ? -37.066 10.998 55.040 1.00 46.84 108 SER A N 1
ATOM 807 C CA . SER A 1 108 ? -36.914 12.338 55.621 1.00 46.84 108 SER A CA 1
ATOM 808 C C . SER A 1 108 ? -38.243 13.028 55.975 1.00 46.84 108 SER A C 1
ATOM 810 O O . SER A 1 108 ? -38.218 14.020 56.703 1.00 46.84 108 SER A O 1
ATOM 812 N N . SER A 1 109 ? -39.394 12.535 55.496 1.00 47.75 109 SER A N 1
ATOM 813 C CA . SER A 1 109 ? -40.713 13.123 55.799 1.00 47.75 109 SER A CA 1
ATOM 814 C C . SER A 1 109 ? -41.326 12.670 57.133 1.00 47.75 109 SER A C 1
ATOM 816 O O . SER A 1 109 ? -42.330 13.238 57.558 1.00 47.75 109 SER A O 1
ATOM 818 N N . SER A 1 110 ? -40.748 11.683 57.831 1.00 46.34 110 SER A N 1
ATOM 819 C CA . SER A 1 110 ? -41.316 11.151 59.079 1.00 46.34 110 SER A CA 1
ATOM 820 C C . SER A 1 110 ? -40.595 11.710 60.314 1.00 46.34 110 SER A C 1
ATOM 822 O O . SER A 1 110 ? -39.477 11.318 60.644 1.00 46.34 110 SER A O 1
ATOM 824 N N . SER A 1 111 ? -41.231 12.657 61.009 1.00 47.28 111 SER A N 1
ATOM 825 C CA . SER A 1 111 ? -40.669 13.338 62.188 1.00 47.28 111 SER A CA 1
ATOM 826 C C . SER A 1 111 ? -40.667 12.472 63.455 1.00 47.28 111 SER A C 1
ATOM 828 O O . SER A 1 111 ? -41.668 11.818 63.742 1.00 47.28 111 SER A O 1
ATOM 830 N N . SER A 1 112 ? -39.566 12.539 64.233 1.00 48.31 112 SER A N 1
ATOM 831 C CA . SER A 1 112 ? -39.510 12.729 65.715 1.00 48.31 112 SER A CA 1
ATOM 832 C C . SER A 1 112 ? -38.142 12.393 66.361 1.00 48.31 112 SER A C 1
ATOM 834 O O . SER A 1 112 ? -37.969 12.575 67.563 1.00 48.31 112 SER A O 1
ATOM 836 N N . SER A 1 113 ? -37.125 11.925 65.623 1.00 54.12 113 SER A N 1
ATOM 837 C CA . SER A 1 113 ? -35.798 11.605 66.204 1.00 54.12 113 SER A CA 1
ATOM 838 C C . SER A 1 113 ? -34.642 11.983 65.274 1.00 54.12 113 SER A C 1
ATOM 840 O O . SER A 1 113 ? -34.004 11.132 64.657 1.00 54.12 113 SER A O 1
ATOM 842 N N . ILE A 1 114 ? -34.377 13.288 65.176 1.00 55.88 114 ILE A N 1
ATOM 843 C CA . ILE A 1 114 ? -33.471 13.896 64.186 1.00 55.88 114 ILE A CA 1
ATOM 844 C C . ILE A 1 114 ? -32.062 13.271 64.203 1.00 55.88 114 IL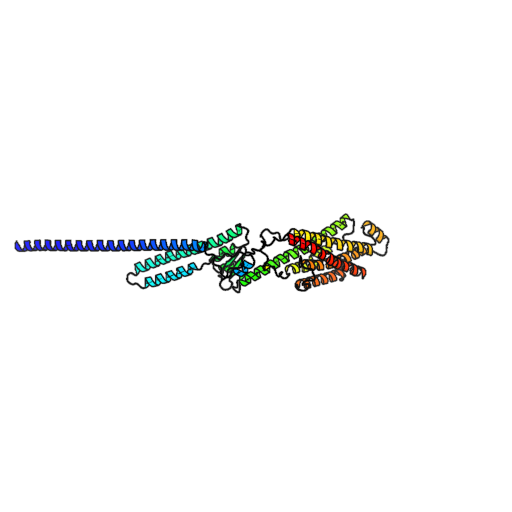E A C 1
ATOM 846 O O . ILE A 1 114 ? -31.554 12.922 63.146 1.00 55.88 114 ILE A O 1
ATOM 850 N N . ASN A 1 115 ? -31.450 13.025 65.368 1.00 55.19 115 ASN A N 1
ATOM 851 C CA . ASN A 1 115 ? -30.075 12.495 65.426 1.00 55.19 115 ASN A CA 1
ATOM 852 C C . ASN A 1 115 ? -29.935 11.030 64.979 1.00 55.19 115 ASN A C 1
ATOM 854 O O . ASN A 1 115 ? -28.938 10.669 64.358 1.00 55.19 115 ASN A O 1
ATOM 858 N N . ILE A 1 116 ? -30.920 10.176 65.272 1.00 58.00 116 ILE A N 1
ATOM 859 C CA . ILE A 1 116 ? -30.880 8.764 64.855 1.00 58.00 116 ILE A CA 1
ATOM 860 C C . ILE A 1 116 ? -31.149 8.671 63.352 1.00 58.00 116 ILE A C 1
ATOM 862 O O . ILE A 1 116 ? -30.436 7.967 62.646 1.00 58.00 116 ILE A O 1
ATOM 866 N N . ILE A 1 117 ? -32.122 9.439 62.853 1.00 56.41 117 ILE A N 1
ATOM 867 C CA . ILE A 1 117 ? -32.460 9.489 61.427 1.00 56.41 117 ILE A CA 1
ATOM 868 C C . ILE A 1 117 ? -31.273 10.016 60.609 1.00 56.41 117 ILE A C 1
ATOM 870 O O . ILE A 1 117 ? -30.921 9.410 59.602 1.00 56.41 117 ILE A O 1
ATOM 874 N N . VAL A 1 118 ? -30.595 11.075 61.066 1.00 56.47 118 VAL A N 1
ATOM 875 C CA . VAL A 1 118 ? -29.400 11.618 60.395 1.00 56.47 118 VAL A CA 1
ATOM 876 C C . VAL A 1 118 ? -28.262 10.596 60.354 1.00 56.47 118 VAL A C 1
ATOM 878 O O . VAL A 1 118 ? -27.665 10.409 59.297 1.00 56.47 118 VAL A O 1
ATOM 881 N N . ASN A 1 119 ? -27.998 9.877 61.451 1.00 58.06 119 ASN A N 1
ATOM 882 C CA . ASN A 1 119 ? -26.963 8.837 61.471 1.00 58.06 119 ASN A CA 1
ATOM 883 C C . ASN A 1 119 ? -27.301 7.648 60.558 1.00 58.06 119 ASN A C 1
ATOM 885 O O . ASN A 1 119 ? -26.418 7.129 59.878 1.00 58.06 119 ASN A O 1
ATOM 889 N N . VAL A 1 120 ? -28.572 7.239 60.497 1.00 57.56 120 VAL A N 1
ATOM 890 C CA . VAL A 1 120 ? -29.031 6.171 59.595 1.00 57.56 120 VAL A CA 1
ATOM 891 C C . VAL A 1 120 ? -28.932 6.609 58.132 1.00 57.56 120 VAL A C 1
ATOM 893 O O . VAL A 1 120 ? -28.426 5.852 57.308 1.00 57.56 120 VAL A O 1
ATOM 896 N N . ILE A 1 121 ? -29.335 7.840 57.800 1.00 57.59 121 ILE A N 1
ATOM 897 C CA . ILE A 1 121 ? -29.195 8.402 56.448 1.00 57.59 121 ILE A CA 1
ATOM 898 C C . ILE A 1 121 ? -27.718 8.496 56.054 1.00 57.59 121 ILE A C 1
ATOM 900 O O . ILE A 1 121 ? -27.355 8.089 54.954 1.00 57.59 121 ILE A O 1
ATOM 904 N N . PHE A 1 122 ? -26.852 8.974 56.949 1.00 57.75 122 PHE A N 1
ATOM 905 C CA . PHE A 1 122 ? -25.415 9.066 56.697 1.00 57.75 122 PHE A CA 1
ATOM 906 C C . PHE A 1 122 ? -24.788 7.689 56.449 1.00 57.75 122 PHE A C 1
ATOM 908 O O . PHE A 1 122 ? -24.017 7.516 55.506 1.00 57.75 122 PHE A O 1
ATOM 915 N N . PHE A 1 123 ? -25.177 6.685 57.238 1.00 59.28 123 PHE A N 1
ATOM 916 C CA . PHE A 1 123 ? -24.740 5.308 57.039 1.00 59.28 123 PHE A CA 1
ATOM 917 C C . PHE A 1 123 ? -25.202 4.748 55.684 1.00 59.28 123 PHE A C 1
ATOM 919 O O . PHE A 1 123 ? -24.401 4.176 54.946 1.00 59.28 123 PHE A O 1
ATOM 926 N N . ILE A 1 124 ? -26.468 4.968 55.318 1.00 58.94 124 ILE A N 1
ATOM 927 C CA . ILE A 1 124 ? -27.019 4.567 54.017 1.00 58.94 124 ILE A CA 1
ATOM 928 C C . ILE A 1 124 ? -26.247 5.241 52.872 1.00 58.94 124 ILE A C 1
ATOM 930 O O . ILE A 1 124 ? -25.860 4.564 51.924 1.00 58.94 124 ILE A O 1
ATOM 934 N N . ILE A 1 125 ? -25.952 6.541 52.977 1.00 58.22 125 ILE A N 1
ATOM 935 C CA . ILE A 1 125 ? -25.163 7.283 51.981 1.00 58.22 125 ILE A CA 1
ATOM 936 C C . ILE A 1 125 ? -23.760 6.686 51.827 1.00 58.22 125 ILE A C 1
ATOM 938 O O . ILE A 1 125 ? -23.322 6.473 50.698 1.00 58.22 125 ILE A O 1
ATOM 942 N N . ILE A 1 126 ? -23.070 6.370 52.928 1.00 62.66 126 ILE A N 1
ATOM 943 C CA . ILE A 1 126 ? -21.744 5.736 52.873 1.00 62.66 126 ILE A CA 1
ATOM 944 C C . ILE A 1 126 ? -21.821 4.401 52.136 1.00 62.66 126 ILE A C 1
ATOM 946 O O . ILE A 1 126 ? -21.046 4.181 51.209 1.00 62.66 126 ILE A O 1
ATOM 950 N N . VAL A 1 127 ? -22.776 3.540 52.496 1.00 60.09 127 VAL A N 1
ATOM 951 C CA . VAL A 1 127 ? -22.952 2.237 51.839 1.00 60.09 127 VAL A CA 1
ATOM 952 C C . VAL A 1 127 ? -23.215 2.417 50.342 1.00 60.09 127 VAL A C 1
ATOM 954 O O . VAL A 1 127 ? -22.595 1.732 49.534 1.00 60.09 127 VAL A O 1
ATOM 957 N N . ILE A 1 128 ? -24.059 3.374 49.949 1.00 60.47 128 ILE A N 1
ATOM 958 C CA . ILE A 1 128 ? -24.347 3.673 48.537 1.00 60.47 128 ILE A CA 1
ATOM 959 C C . ILE A 1 128 ? -23.089 4.125 47.795 1.00 60.47 128 ILE A C 1
ATOM 961 O O . ILE A 1 128 ? -22.831 3.649 46.690 1.00 60.47 128 ILE A O 1
ATOM 965 N N . ILE A 1 129 ? -22.308 5.039 48.374 1.00 62.41 129 ILE A N 1
ATOM 966 C CA . ILE A 1 129 ? -21.066 5.520 47.759 1.00 62.41 129 ILE A CA 1
ATOM 967 C C . ILE A 1 129 ? -20.094 4.353 47.597 1.00 62.41 129 ILE A C 1
ATOM 969 O O . ILE A 1 129 ? -19.558 4.155 46.510 1.00 62.41 129 ILE A O 1
ATOM 973 N N . THR A 1 130 ? -19.909 3.537 48.637 1.00 63.56 130 THR A N 1
ATOM 974 C CA . THR A 1 130 ? -19.027 2.367 48.580 1.00 63.56 130 THR A CA 1
ATOM 975 C C . THR A 1 130 ? -19.469 1.381 47.500 1.00 63.56 130 THR A C 1
ATOM 977 O O . THR A 1 130 ? -18.642 0.950 46.701 1.00 63.56 130 THR A O 1
ATOM 980 N N . VAL A 1 131 ? -20.763 1.062 47.417 1.00 63.00 131 VAL A N 1
ATOM 981 C CA . VAL A 1 131 ? -21.302 0.130 46.413 1.00 63.00 131 VAL A CA 1
ATOM 982 C C . VAL A 1 131 ? -21.134 0.675 44.998 1.00 63.00 131 VAL A C 1
ATOM 984 O O . VAL A 1 131 ? -20.675 -0.058 44.126 1.00 63.00 131 VAL A O 1
ATOM 987 N N . ASN A 1 132 ? -21.450 1.951 44.762 1.00 61.09 132 ASN A N 1
ATOM 988 C CA . ASN A 1 132 ? -21.284 2.566 43.444 1.00 61.09 132 ASN A CA 1
ATOM 989 C C . ASN A 1 132 ? -19.812 2.609 43.019 1.00 61.09 132 ASN A C 1
ATOM 991 O O . ASN A 1 132 ? -19.502 2.267 41.882 1.00 61.09 132 ASN A O 1
ATOM 995 N N . VAL A 1 133 ? -18.895 2.966 43.925 1.00 64.31 133 VAL A N 1
ATOM 996 C CA . VAL A 1 133 ? -17.452 2.970 43.634 1.00 64.31 133 VAL A CA 1
ATOM 997 C C . VAL A 1 133 ? -16.968 1.566 43.272 1.00 64.31 133 VAL A C 1
ATOM 999 O O . VAL A 1 133 ? -16.275 1.399 42.271 1.00 64.31 133 VAL A O 1
ATOM 1002 N N . VAL A 1 134 ? -17.370 0.542 44.033 1.00 66.19 134 VAL A N 1
ATOM 1003 C CA . VAL A 1 134 ? -17.018 -0.854 43.730 1.00 66.19 134 VAL A CA 1
ATOM 1004 C C . VAL A 1 134 ? -17.597 -1.291 42.384 1.00 66.19 134 VAL A C 1
ATOM 1006 O O . VAL A 1 134 ? -16.890 -1.924 41.603 1.00 66.19 134 VAL A O 1
ATOM 1009 N N . LEU A 1 135 ? -18.848 -0.931 42.084 1.00 64.56 135 LEU A N 1
ATOM 1010 C CA . LEU A 1 135 ? -19.496 -1.277 40.819 1.00 64.56 135 LEU A CA 1
ATOM 1011 C C . LEU A 1 135 ? -18.783 -0.629 39.625 1.00 64.56 135 LEU A C 1
ATOM 1013 O O . LEU A 1 135 ? -18.524 -1.307 38.635 1.00 64.56 135 LEU A O 1
ATOM 1017 N N . ILE A 1 136 ? -18.409 0.650 39.735 1.00 66.94 136 ILE A N 1
ATOM 1018 C CA . ILE A 1 136 ? -17.647 1.365 38.702 1.00 66.94 136 ILE A CA 1
ATOM 1019 C C . ILE A 1 136 ? -16.294 0.685 38.470 1.00 66.94 136 ILE A C 1
ATOM 1021 O O . ILE A 1 136 ? -15.955 0.377 37.330 1.00 66.94 136 ILE A O 1
ATOM 1025 N N . ILE A 1 137 ? -15.543 0.392 39.538 1.00 70.88 137 ILE A N 1
ATOM 1026 C CA . ILE A 1 137 ? -14.246 -0.293 39.430 1.00 70.88 137 ILE A CA 1
ATOM 1027 C C . ILE A 1 137 ? -14.412 -1.670 38.773 1.00 70.88 137 ILE A C 1
ATOM 1029 O O . ILE A 1 137 ? -13.619 -2.045 37.910 1.00 70.88 137 ILE A O 1
ATOM 1033 N N . LEU A 1 138 ? -15.452 -2.417 39.145 1.00 67.69 138 LEU A N 1
ATOM 1034 C CA . LEU A 1 138 ? -15.721 -3.736 38.583 1.00 67.69 138 LEU A CA 1
ATOM 1035 C C . LEU A 1 138 ? -16.021 -3.664 37.078 1.00 67.69 138 LEU A C 1
ATOM 1037 O O . LEU A 1 138 ? -15.470 -4.451 36.313 1.00 67.69 138 LEU A O 1
ATOM 1041 N N . ILE A 1 139 ? -16.840 -2.703 36.645 1.00 69.12 139 ILE A N 1
ATOM 1042 C CA . ILE A 1 139 ? -17.160 -2.469 35.228 1.00 69.12 139 ILE A CA 1
ATOM 1043 C C . ILE A 1 139 ? -15.895 -2.142 34.428 1.00 69.12 139 ILE A C 1
ATOM 1045 O O . ILE A 1 139 ? -15.661 -2.727 33.368 1.00 69.12 139 ILE A O 1
ATOM 1049 N N . VAL A 1 140 ? -15.049 -1.250 34.951 1.00 74.44 140 VAL A N 1
ATOM 1050 C CA . VAL A 1 140 ? -13.764 -0.899 34.329 1.00 74.44 140 VAL A CA 1
ATOM 1051 C C . VAL A 1 140 ? -12.894 -2.150 34.155 1.00 74.44 140 VAL A C 1
ATOM 1053 O O . VAL A 1 140 ? -12.324 -2.375 33.093 1.00 74.44 140 VAL A O 1
ATOM 1056 N N . ILE A 1 141 ? -12.817 -3.022 35.163 1.00 75.31 141 ILE A N 1
ATOM 1057 C CA . ILE A 1 141 ? -12.022 -4.257 35.073 1.00 75.31 141 ILE A CA 1
ATOM 1058 C C . ILE A 1 141 ? -12.610 -5.238 34.048 1.00 75.31 141 ILE A C 1
ATOM 1060 O O . ILE A 1 141 ? -11.856 -5.861 33.294 1.00 75.31 141 ILE A O 1
ATOM 1064 N N . ILE A 1 142 ? -13.937 -5.389 34.006 1.00 73.81 142 ILE A N 1
ATOM 1065 C CA . ILE A 1 142 ? -14.618 -6.306 33.081 1.00 73.81 142 ILE A CA 1
ATOM 1066 C C . ILE A 1 142 ? -14.380 -5.882 31.630 1.00 73.81 142 ILE A C 1
ATOM 1068 O O . ILE A 1 142 ? -13.950 -6.712 30.832 1.00 73.81 142 ILE A O 1
ATOM 1072 N N . THR A 1 143 ? -14.583 -4.601 31.306 1.00 71.38 143 THR A N 1
ATOM 1073 C CA . THR A 1 143 ? -14.403 -4.067 29.942 1.00 71.38 143 THR A CA 1
ATOM 1074 C C . THR A 1 143 ? -12.977 -4.295 29.427 1.00 71.38 143 THR A C 1
ATOM 1076 O O . THR A 1 143 ? -12.791 -4.837 28.337 1.00 71.38 143 THR A O 1
ATOM 1079 N N . ILE A 1 144 ? -11.956 -4.006 30.243 1.00 79.25 144 ILE A N 1
ATOM 1080 C CA . ILE A 1 144 ? -10.547 -4.287 29.911 1.00 79.25 144 ILE A CA 1
ATOM 1081 C C . ILE A 1 144 ? -10.320 -5.791 29.695 1.00 79.25 144 ILE A C 1
ATOM 1083 O O . ILE A 1 144 ? -9.622 -6.205 28.766 1.00 79.25 144 ILE A O 1
ATOM 1087 N N . THR A 1 145 ? -10.878 -6.629 30.571 1.00 75.94 145 THR A N 1
ATOM 1088 C CA . THR A 1 145 ? -10.695 -8.087 30.509 1.00 75.94 145 THR A CA 1
ATOM 1089 C C . THR A 1 145 ? -11.328 -8.675 29.254 1.00 75.94 145 THR A C 1
ATOM 1091 O O . THR A 1 145 ? -10.748 -9.575 28.646 1.00 75.94 145 THR A O 1
ATOM 1094 N N . GLU A 1 146 ? -12.478 -8.155 28.833 1.00 75.31 146 GLU A N 1
ATOM 1095 C CA . GLU A 1 146 ? -13.148 -8.573 27.607 1.00 75.31 146 GLU A CA 1
ATOM 1096 C C . GLU A 1 146 ? -12.319 -8.220 26.370 1.00 75.31 146 GLU A C 1
ATOM 1098 O O . GLU A 1 146 ? -12.040 -9.102 25.553 1.00 75.31 146 GLU A O 1
ATOM 1103 N N . VAL A 1 147 ? -11.821 -6.981 26.286 1.00 80.44 147 VAL A N 1
ATOM 1104 C CA . VAL A 1 147 ? -10.910 -6.553 25.212 1.00 80.44 147 VAL A CA 1
ATOM 1105 C C . VAL A 1 147 ? -9.686 -7.473 25.155 1.00 80.44 147 VAL A C 1
ATOM 1107 O O . VAL A 1 147 ? -9.363 -8.011 24.094 1.00 80.44 147 VAL A O 1
ATOM 1110 N N . LYS A 1 148 ? -9.050 -7.754 26.300 1.00 83.69 148 LYS A N 1
ATOM 1111 C CA . LYS A 1 148 ? -7.907 -8.682 26.382 1.00 83.69 148 LYS A CA 1
ATOM 1112 C C . LYS A 1 148 ? -8.268 -10.104 25.973 1.00 83.69 148 LYS A C 1
ATOM 1114 O O . LYS A 1 148 ? -7.465 -10.775 25.328 1.00 83.69 148 LYS A O 1
ATOM 1119 N N . SER A 1 149 ? -9.447 -10.584 26.353 1.00 81.81 149 SER A N 1
ATOM 1120 C CA . SER A 1 149 ? -9.924 -11.922 26.001 1.00 81.81 149 SER A CA 1
ATOM 1121 C C . SER A 1 149 ? -10.088 -12.067 24.488 1.00 81.81 149 SER A C 1
ATOM 1123 O O . SER A 1 149 ? -9.545 -13.002 23.900 1.00 81.81 149 SER A O 1
ATOM 1125 N N . LEU A 1 150 ? -10.745 -11.103 23.839 1.00 82.62 150 LEU A N 1
ATOM 1126 C CA . LEU A 1 150 ? -10.917 -11.083 22.385 1.00 82.62 150 LEU A CA 1
ATOM 1127 C C . LEU A 1 150 ? -9.567 -10.962 21.661 1.00 82.62 150 LEU A C 1
ATOM 1129 O O . LEU A 1 150 ? -9.298 -11.694 20.707 1.00 82.62 150 LEU A O 1
ATOM 1133 N N . GLN A 1 151 ? -8.662 -10.114 22.154 1.00 86.38 151 GLN A N 1
ATOM 1134 C CA . GLN A 1 151 ? -7.309 -9.996 21.603 1.00 86.38 151 GLN A CA 1
ATOM 1135 C C . GLN A 1 151 ? -6.494 -11.294 21.734 1.00 86.38 151 GLN A C 1
ATOM 1137 O O . GLN A 1 151 ? -5.747 -11.634 20.813 1.00 86.38 151 GLN A O 1
ATOM 1142 N N . ARG A 1 152 ? -6.648 -12.053 22.833 1.00 87.81 152 ARG A N 1
ATOM 1143 C CA . ARG A 1 152 ? -6.021 -13.381 23.013 1.00 87.81 152 ARG A CA 1
ATOM 1144 C C . ARG A 1 152 ? -6.548 -14.423 22.029 1.00 87.81 152 ARG A C 1
ATOM 1146 O O . ARG A 1 152 ? -5.816 -15.346 21.695 1.00 87.81 152 ARG A O 1
ATOM 1153 N N . GLN A 1 153 ? -7.774 -14.258 21.536 1.00 84.38 153 GLN A N 1
ATOM 1154 C CA . GLN A 1 153 ? -8.343 -15.084 20.464 1.00 84.38 153 GLN A CA 1
ATOM 1155 C C . GLN A 1 153 ? -7.846 -14.668 19.065 1.00 84.38 153 GLN A C 1
ATOM 1157 O O . GLN A 1 153 ? -8.288 -15.222 18.064 1.00 84.38 153 GLN A O 1
ATOM 1162 N N . GLY A 1 154 ? -6.932 -13.694 18.972 1.00 83.81 154 GLY A N 1
ATOM 1163 C CA . GLY A 1 154 ? -6.369 -13.210 17.709 1.00 83.81 154 GLY A CA 1
ATOM 1164 C C . GLY A 1 154 ? -7.185 -12.102 17.033 1.00 83.81 154 GLY A C 1
ATOM 1165 O O . GLY A 1 154 ? -6.795 -11.628 15.965 1.00 83.81 154 GLY A O 1
ATOM 1166 N N . MET A 1 155 ? -8.278 -11.644 17.653 1.00 84.62 155 MET A N 1
ATOM 1167 C CA . MET A 1 155 ? -9.149 -10.603 17.101 1.00 84.62 155 MET A CA 1
ATOM 1168 C C . MET A 1 155 ? -8.505 -9.213 17.212 1.00 84.62 155 MET A C 1
ATOM 1170 O O . MET A 1 155 ? -7.817 -8.886 18.183 1.00 84.62 155 MET A O 1
ATOM 1174 N N . VAL A 1 156 ? -8.761 -8.353 16.224 1.00 88.75 156 VAL A N 1
ATOM 1175 C CA . VAL A 1 156 ? -8.426 -6.922 16.295 1.00 88.75 156 VAL A CA 1
ATOM 1176 C C . VAL A 1 156 ? -9.640 -6.185 16.852 1.00 88.75 156 VAL A C 1
ATOM 1178 O O . VAL A 1 156 ? -10.677 -6.131 16.199 1.00 88.75 156 VAL A O 1
ATOM 1181 N N . CYS A 1 157 ? -9.516 -5.646 18.065 1.00 88.62 157 CYS A N 1
ATOM 1182 C CA . CYS A 1 157 ? -10.644 -5.074 18.803 1.00 88.62 157 CYS A CA 1
ATOM 1183 C C . CYS A 1 157 ? -10.662 -3.548 18.702 1.00 88.62 157 CYS A C 1
ATOM 1185 O O . CYS A 1 157 ? -9.668 -2.902 19.037 1.00 88.62 157 CYS A O 1
ATOM 1187 N N . ALA A 1 158 ? -11.798 -2.998 18.282 1.00 90.25 158 ALA A N 1
ATOM 1188 C CA . ALA A 1 158 ? -12.120 -1.582 18.393 1.00 90.25 158 ALA A CA 1
ATOM 1189 C C . ALA A 1 158 ? -13.092 -1.389 19.562 1.00 90.25 158 ALA A C 1
ATOM 1191 O O . ALA A 1 158 ? -14.015 -2.191 19.705 1.00 90.25 158 ALA A O 1
ATOM 1192 N N . MET A 1 159 ? -12.905 -0.347 20.368 1.00 87.56 159 MET A N 1
ATOM 1193 C CA . MET A 1 159 ? -13.828 0.002 21.449 1.00 87.56 159 MET A CA 1
ATOM 1194 C C . MET A 1 159 ? -14.383 1.403 21.234 1.00 87.56 159 MET A C 1
ATOM 1196 O O . MET A 1 159 ? -13.645 2.307 20.864 1.00 87.56 159 MET A O 1
ATOM 1200 N N . THR A 1 160 ? -15.677 1.584 21.484 1.00 86.75 160 THR A N 1
ATOM 1201 C CA . THR A 1 160 ? -16.344 2.890 21.477 1.00 86.75 160 THR A CA 1
ATOM 1202 C C . THR A 1 160 ? -16.805 3.234 22.887 1.00 86.75 160 THR A C 1
ATOM 1204 O O . THR A 1 160 ? -17.364 2.360 23.547 1.00 86.75 160 THR A O 1
ATOM 1207 N N . GLY A 1 161 ? -16.625 4.477 23.330 1.00 84.50 161 GLY A N 1
ATOM 1208 C CA . GLY A 1 161 ? -17.033 4.907 24.669 1.00 84.50 161 GLY A CA 1
ATOM 1209 C C . GLY A 1 161 ? -17.163 6.422 24.797 1.00 84.50 161 GLY A C 1
ATOM 1210 O O . GLY A 1 161 ? -16.658 7.181 23.970 1.00 84.50 161 GLY A O 1
ATOM 1211 N N . ASP A 1 162 ? -17.854 6.872 25.833 1.00 81.75 162 ASP A N 1
ATOM 1212 C CA . ASP A 1 162 ? -18.118 8.289 26.111 1.00 81.75 162 ASP A CA 1
ATOM 1213 C C . ASP A 1 162 ? -17.748 8.674 27.555 1.00 81.75 162 ASP A C 1
ATOM 1215 O O . ASP A 1 162 ? -17.384 9.823 27.830 1.00 81.75 162 ASP A O 1
ATOM 1219 N N . GLY A 1 163 ? -17.757 7.715 28.482 1.00 81.94 163 GLY A N 1
ATOM 1220 C CA . GLY A 1 163 ? -17.516 7.945 29.900 1.00 81.94 163 GLY A CA 1
ATOM 1221 C C . GLY A 1 163 ? -16.053 7.835 30.335 1.00 81.94 163 GLY A C 1
ATOM 1222 O O . GLY A 1 163 ? -15.230 7.159 29.723 1.00 81.94 163 GLY A O 1
ATOM 1223 N N . VAL A 1 164 ? -15.743 8.425 31.496 1.00 82.75 164 VAL A N 1
ATOM 1224 C CA . VAL A 1 164 ? -14.442 8.256 32.185 1.00 82.75 164 VAL A CA 1
ATOM 1225 C C . VAL A 1 164 ? -14.151 6.778 32.477 1.00 82.75 164 VAL A C 1
ATOM 1227 O O . VAL A 1 164 ? -12.998 6.353 32.468 1.00 82.75 164 VAL A O 1
ATOM 1230 N N . ASN A 1 165 ? -15.202 5.985 32.691 1.00 79.62 165 ASN A N 1
ATOM 1231 C CA . ASN A 1 165 ? -15.109 4.552 32.966 1.00 79.62 165 ASN A CA 1
ATOM 1232 C C . ASN A 1 165 ? -14.649 3.746 31.743 1.00 79.62 165 ASN A C 1
ATOM 1234 O O . ASN A 1 165 ? -14.074 2.674 31.905 1.00 79.62 165 ASN A O 1
ATOM 1238 N N . ASP A 1 166 ? -14.870 4.262 30.534 1.00 84.25 166 ASP A N 1
ATOM 1239 C CA . ASP A 1 166 ? -14.487 3.581 29.300 1.00 84.25 166 ASP A CA 1
ATOM 1240 C C . ASP A 1 166 ? -13.031 3.875 28.926 1.00 84.25 166 ASP A C 1
ATOM 1242 O O . ASP A 1 166 ? -12.428 3.114 28.177 1.00 84.25 166 ASP A O 1
ATOM 1246 N N . ALA A 1 167 ? -12.434 4.942 29.474 1.00 87.62 167 ALA A N 1
ATOM 1247 C CA . ALA A 1 167 ? -11.089 5.395 29.122 1.00 87.62 167 ALA A CA 1
ATOM 1248 C C . ALA A 1 167 ? -10.002 4.303 29.242 1.00 87.62 167 ALA A C 1
ATOM 1250 O O . ALA A 1 167 ? -9.215 4.154 28.306 1.00 87.62 167 ALA A O 1
ATOM 1251 N N . PRO A 1 168 ? -9.951 3.478 30.309 1.00 88.88 168 PRO A N 1
ATOM 1252 C CA . PRO A 1 168 ? -8.964 2.401 30.392 1.00 88.88 168 PRO A CA 1
ATOM 1253 C C . PRO A 1 168 ? -9.119 1.339 29.298 1.00 88.88 168 PRO A C 1
ATOM 1255 O O . PRO A 1 168 ? -8.127 0.809 28.804 1.00 88.88 168 PRO A O 1
ATOM 1258 N N . ALA A 1 169 ? -10.353 1.019 28.914 1.00 84.44 169 ALA A N 1
ATOM 1259 C CA . ALA A 1 169 ? -10.631 -0.007 27.919 1.00 84.44 169 ALA A CA 1
ATOM 1260 C C . ALA A 1 169 ? -10.532 0.543 26.479 1.00 84.44 169 ALA A C 1
ATOM 1262 O O . ALA A 1 169 ? -10.075 -0.177 25.591 1.00 84.44 169 ALA A O 1
ATOM 1263 N N . LEU A 1 170 ? -10.834 1.833 26.269 1.00 90.69 170 LEU A N 1
ATOM 1264 C CA . LEU A 1 170 ? -10.507 2.582 25.049 1.00 90.69 170 LEU A CA 1
ATOM 1265 C C . LEU A 1 170 ? -9.003 2.526 24.766 1.00 90.69 170 LEU A C 1
ATOM 1267 O O . LEU A 1 170 ? -8.619 2.202 23.648 1.00 90.69 170 LEU A O 1
ATOM 1271 N N . HIS A 1 171 ? -8.177 2.751 25.791 1.00 92.62 171 HIS A N 1
ATOM 1272 C CA . HIS A 1 171 ? -6.721 2.699 25.673 1.00 92.62 171 HIS A CA 1
ATOM 1273 C C . HIS A 1 171 ? -6.171 1.279 25.448 1.00 92.62 171 HIS A C 1
ATOM 1275 O O . HIS A 1 171 ? -5.153 1.096 24.788 1.00 92.62 171 HIS A O 1
ATOM 1281 N N . GLU A 1 172 ? -6.821 0.255 26.009 1.00 91.94 172 GLU A N 1
ATOM 1282 C CA . GLU A 1 172 ? -6.413 -1.144 25.817 1.00 91.94 172 GLU A CA 1
ATOM 1283 C C . GLU A 1 172 ? -6.811 -1.693 24.432 1.00 91.94 172 GLU A C 1
ATOM 1285 O O . GLU A 1 172 ? -6.212 -2.650 23.925 1.00 91.94 172 GLU A O 1
ATOM 1290 N N . ALA A 1 173 ? -7.841 -1.121 23.806 1.00 91.38 173 ALA A N 1
ATOM 1291 C CA . ALA A 1 173 ? -8.258 -1.506 22.468 1.00 91.38 173 ALA A CA 1
ATOM 1292 C C . ALA A 1 173 ? -7.161 -1.206 21.432 1.00 91.38 173 ALA A C 1
ATOM 1294 O O . ALA A 1 173 ? -6.293 -0.362 21.611 1.00 91.38 173 ALA A O 1
ATOM 1295 N N . ARG A 1 174 ? -7.207 -1.898 20.286 1.00 92.19 174 ARG A N 1
ATOM 1296 C CA . ARG A 1 174 ? -6.320 -1.568 19.153 1.00 92.19 174 ARG A CA 1
ATOM 1297 C C . ARG A 1 174 ? -6.653 -0.203 18.552 1.00 92.19 174 ARG A C 1
ATOM 1299 O O . ARG A 1 174 ? -5.811 0.371 17.868 1.00 92.19 174 ARG A O 1
ATOM 1306 N N . ILE A 1 175 ? -7.904 0.215 18.718 1.00 94.12 175 ILE A N 1
ATOM 1307 C CA . ILE A 1 175 ? -8.417 1.530 18.368 1.00 94.12 175 ILE A CA 1
ATOM 1308 C C . ILE A 1 175 ? -9.591 1.858 19.300 1.00 94.12 175 ILE A C 1
ATOM 1310 O O . ILE A 1 175 ? -10.628 1.189 19.274 1.00 94.12 175 ILE A O 1
ATOM 1314 N N . GLY A 1 176 ? -9.410 2.859 20.145 1.00 94.12 176 GLY A N 1
ATOM 1315 C CA . GLY A 1 176 ? -10.433 3.520 20.931 1.00 94.12 176 GLY A CA 1
ATOM 1316 C C . GLY A 1 176 ? -11.104 4.628 20.121 1.00 94.12 176 GLY A C 1
ATOM 1317 O O . GLY A 1 176 ? -10.447 5.412 19.433 1.00 94.12 176 GLY A O 1
ATOM 1318 N N . VAL A 1 177 ? -12.429 4.693 20.203 1.00 93.69 177 VAL A N 1
ATOM 1319 C CA . VAL A 1 177 ? -13.274 5.665 19.513 1.00 93.69 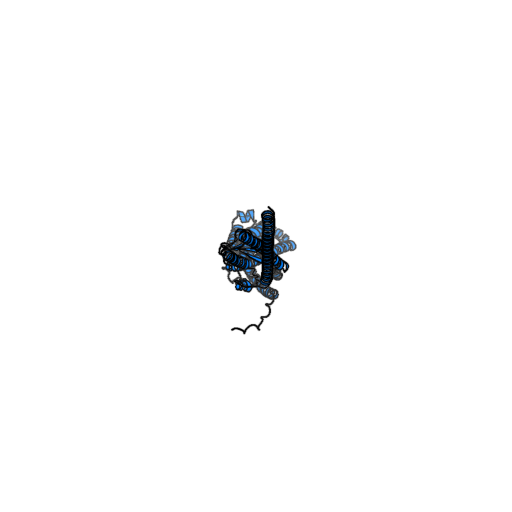177 VAL A CA 1
ATOM 1320 C C . VAL A 1 177 ? -14.120 6.411 20.545 1.00 93.69 177 VAL A C 1
ATOM 1322 O O . VAL A 1 177 ? -15.021 5.826 21.145 1.00 93.69 177 VAL A O 1
ATOM 1325 N N . ALA A 1 178 ? -13.847 7.696 20.756 1.00 93.00 178 ALA A N 1
ATOM 1326 C CA . ALA A 1 178 ? -14.605 8.524 21.689 1.00 93.00 178 ALA A CA 1
ATOM 1327 C C . ALA A 1 178 ? -15.685 9.363 20.996 1.00 93.00 178 ALA A C 1
ATOM 1329 O O . ALA A 1 178 ? -15.526 9.793 19.850 1.00 93.00 178 ALA A O 1
ATOM 1330 N N . MET A 1 179 ? -16.764 9.651 21.724 1.00 91.00 179 MET A N 1
ATOM 1331 C CA . MET A 1 179 ? -17.792 10.611 21.306 1.00 91.00 179 MET A CA 1
ATOM 1332 C C . MET A 1 179 ? -17.269 12.049 21.465 1.00 91.00 179 MET A C 1
ATOM 1334 O O . MET A 1 179 ? -16.667 12.404 22.479 1.00 91.00 179 MET A O 1
ATOM 1338 N N . GLY A 1 180 ? -17.452 12.889 20.452 1.00 91.31 180 GLY A N 1
ATOM 1339 C CA . GLY A 1 180 ? -16.942 14.256 20.412 1.00 91.31 180 GLY A CA 1
ATOM 1340 C C . GLY A 1 180 ? -17.796 15.251 21.195 1.00 91.31 180 GLY A C 1
ATOM 1341 O O . GLY A 1 180 ? -17.234 16.120 21.866 1.00 91.31 180 GLY A O 1
ATOM 1342 N N . LEU A 1 181 ? -19.125 15.128 21.136 1.00 87.62 181 LEU A N 1
ATOM 1343 C CA . LEU A 1 181 ? -20.049 16.039 21.821 1.00 87.62 181 LEU A CA 1
ATOM 1344 C C . LEU A 1 181 ? -20.386 15.528 23.225 1.00 87.62 181 LEU A C 1
ATOM 1346 O O . LEU A 1 181 ? -20.203 16.257 24.196 1.00 87.62 181 LEU A O 1
ATOM 1350 N N . GLN A 1 182 ? -20.848 14.282 23.337 1.00 84.25 182 GLN A N 1
ATOM 1351 C CA . GLN A 1 182 ? -21.262 13.672 24.606 1.00 84.25 182 GLN A CA 1
ATOM 1352 C C . GLN A 1 182 ? -20.095 13.098 25.419 1.00 84.25 182 GLN A C 1
ATOM 1354 O O . GLN A 1 182 ? -20.221 12.928 26.631 1.00 84.25 182 GLN A O 1
ATOM 1359 N N . GLY A 1 183 ? -18.956 12.816 24.780 1.00 87.25 183 GLY A N 1
ATOM 1360 C CA . GLY A 1 183 ? -17.823 12.182 25.445 1.00 87.25 183 GLY A CA 1
ATOM 1361 C C . GLY A 1 183 ? -17.089 13.106 26.413 1.00 87.25 183 GLY A C 1
ATOM 1362 O O . GLY A 1 183 ? -16.893 14.299 26.171 1.00 87.25 183 GLY A O 1
ATOM 1363 N N . THR A 1 184 ? -16.638 12.524 27.518 1.00 91.56 184 THR A N 1
ATOM 1364 C CA . THR A 1 184 ? -15.794 13.188 28.514 1.00 91.56 184 THR A CA 1
ATOM 1365 C C . THR A 1 184 ? -14.394 13.467 27.959 1.00 91.56 184 THR A C 1
ATOM 1367 O O . THR A 1 184 ? -13.878 12.713 27.135 1.00 91.56 184 THR A O 1
ATOM 1370 N N . GLU A 1 185 ? -13.730 14.521 28.444 1.00 94.38 185 GLU A N 1
ATOM 1371 C CA . GLU A 1 185 ? -12.350 14.843 28.029 1.00 94.38 185 GLU A CA 1
ATOM 1372 C C . GLU A 1 185 ? -11.362 13.708 28.340 1.00 94.38 185 GLU A C 1
ATOM 1374 O O . GLU A 1 185 ? -10.405 13.492 27.600 1.00 94.38 185 GLU A O 1
ATOM 1379 N N . VAL A 1 186 ? -11.633 12.923 29.389 1.00 93.06 186 VAL A N 1
ATOM 1380 C CA . VAL A 1 186 ? -10.833 11.736 29.720 1.00 93.06 186 VAL A CA 1
ATOM 1381 C C . VAL A 1 186 ? -11.010 10.638 28.666 1.00 93.06 186 VAL A C 1
ATOM 1383 O O . VAL A 1 186 ? -10.020 10.050 28.243 1.00 93.06 186 VAL A O 1
ATOM 1386 N N . ALA A 1 187 ? -12.239 10.387 28.200 1.00 88.81 187 ALA A N 1
ATOM 1387 C CA . ALA A 1 187 ? -12.493 9.421 27.131 1.00 88.81 187 ALA A CA 1
ATOM 1388 C C . ALA A 1 187 ? -11.843 9.857 25.807 1.00 88.81 187 ALA A C 1
ATOM 1390 O O . ALA A 1 187 ? -11.155 9.060 25.174 1.00 88.81 187 ALA A O 1
ATOM 1391 N N . LYS A 1 188 ? -11.983 11.137 25.427 1.00 94.69 188 LYS A N 1
ATOM 1392 C CA . LYS A 1 188 ? -11.342 11.699 24.223 1.00 94.69 188 LYS A CA 1
ATOM 1393 C C . LYS A 1 188 ? -9.822 11.577 24.283 1.00 94.69 188 LYS A C 1
ATOM 1395 O O . LYS A 1 188 ? -9.212 11.131 23.315 1.00 94.69 188 LYS A O 1
ATOM 1400 N N . GLY A 1 189 ? -9.223 11.915 25.426 1.00 93.94 189 GLY A N 1
ATOM 1401 C CA . GLY A 1 189 ? -7.779 11.811 25.646 1.00 93.94 189 GLY A CA 1
ATOM 1402 C C . GLY A 1 189 ? -7.238 10.377 25.647 1.00 93.94 189 GLY A C 1
ATOM 1403 O O . GLY A 1 189 ? -6.046 10.189 25.418 1.00 93.94 189 GLY A O 1
ATOM 1404 N N . ALA A 1 190 ? -8.091 9.374 25.878 1.00 93.19 190 ALA A N 1
ATOM 1405 C CA . ALA A 1 190 ? -7.724 7.958 25.867 1.00 93.19 190 ALA A CA 1
ATOM 1406 C C . ALA A 1 190 ? -7.970 7.251 24.517 1.00 93.19 190 ALA A C 1
ATOM 1408 O O . ALA A 1 190 ? -7.662 6.069 24.399 1.00 93.19 190 ALA A O 1
ATOM 1409 N N . SER A 1 191 ? -8.535 7.945 23.521 1.00 94.06 191 SER A N 1
ATOM 1410 C CA . SER A 1 191 ? -8.941 7.382 22.222 1.00 94.06 191 SER A CA 1
ATOM 1411 C C . SER A 1 191 ? -8.036 7.824 21.065 1.00 94.06 191 SER A C 1
ATOM 1413 O O . SER A 1 191 ? -7.563 8.959 21.049 1.00 94.06 191 SER A O 1
ATOM 1415 N N . GLU A 1 192 ? -7.838 6.973 20.052 1.00 95.12 192 GLU A N 1
ATOM 1416 C CA . GLU A 1 192 ? -7.129 7.337 18.812 1.00 95.12 192 GLU A CA 1
ATOM 1417 C C . GLU A 1 192 ? -8.035 8.028 17.781 1.00 95.12 192 GLU A C 1
ATOM 1419 O O . GLU A 1 192 ? -7.543 8.681 16.857 1.00 95.12 192 GLU A O 1
ATOM 1424 N N . MET A 1 193 ? -9.357 7.873 17.903 1.00 94.88 193 MET A N 1
ATOM 1425 C CA . MET A 1 193 ? -10.345 8.466 17.002 1.00 94.88 193 MET A CA 1
ATOM 1426 C C . MET A 1 193 ? -11.464 9.142 17.794 1.00 94.88 193 MET A C 1
ATOM 1428 O O . MET A 1 193 ? -12.016 8.561 18.721 1.00 94.88 193 MET A O 1
ATOM 1432 N N . ILE A 1 194 ? -11.855 10.347 17.380 1.00 95.25 194 ILE A N 1
ATOM 1433 C CA . ILE A 1 194 ? -12.963 11.095 17.987 1.00 95.25 194 ILE A CA 1
ATOM 1434 C C . ILE A 1 194 ? -14.049 11.318 16.933 1.00 95.25 194 ILE A C 1
ATOM 1436 O O . ILE A 1 194 ? -13.776 11.844 15.852 1.00 95.25 194 ILE A O 1
ATOM 1440 N N . LEU A 1 195 ? -15.287 10.941 17.251 1.00 92.94 195 LEU A N 1
ATOM 1441 C CA . LEU A 1 195 ? -16.462 11.205 16.423 1.00 92.94 195 LEU A CA 1
ATOM 1442 C C . LEU A 1 195 ? -16.986 12.608 16.714 1.00 92.94 195 LEU A C 1
ATOM 1444 O O . LEU A 1 195 ? -17.783 12.807 17.621 1.00 92.94 195 LEU A O 1
ATOM 1448 N N . THR A 1 196 ? -16.553 13.598 15.939 1.00 93.88 196 THR A N 1
ATOM 1449 C CA . THR A 1 196 ? -16.947 15.004 16.148 1.00 93.88 196 THR A CA 1
ATOM 1450 C C . THR A 1 196 ? -18.454 15.253 16.039 1.00 93.88 196 THR A C 1
ATOM 1452 O O . THR A 1 196 ? -18.934 16.282 16.504 1.00 93.88 196 THR A O 1
ATOM 1455 N N . ASP A 1 197 ? -19.183 14.349 15.384 1.00 89.31 197 ASP A N 1
ATOM 1456 C CA . ASP A 1 197 ? -20.622 14.418 15.130 1.00 89.31 197 ASP A CA 1
ATOM 1457 C C . ASP A 1 197 ? -21.449 13.419 15.957 1.00 89.31 197 ASP A C 1
ATOM 1459 O O . ASP A 1 197 ? -22.660 13.342 15.761 1.00 89.31 197 ASP A O 1
ATOM 1463 N N . ASP A 1 198 ? -20.815 12.643 16.847 1.00 85.25 198 ASP A N 1
ATOM 1464 C CA . ASP A 1 198 ? -21.448 11.585 17.648 1.00 85.25 198 ASP A CA 1
ATOM 1465 C C . ASP A 1 198 ? -22.246 10.560 16.814 1.00 85.25 198 ASP A C 1
ATOM 1467 O O . ASP A 1 198 ? -23.182 9.916 17.292 1.00 85.25 198 ASP A O 1
ATOM 1471 N N . ASN A 1 199 ? -21.875 10.371 15.542 1.00 80.88 199 ASN A N 1
ATOM 1472 C CA . ASN A 1 199 ? -22.582 9.475 14.636 1.00 80.88 199 ASN A CA 1
ATOM 1473 C C . ASN A 1 199 ? -21.804 8.177 14.396 1.00 80.88 199 ASN A C 1
ATOM 1475 O O . ASN A 1 199 ? -20.792 8.153 13.695 1.00 80.88 199 ASN A O 1
ATOM 1479 N N . PHE A 1 200 ? -22.345 7.050 14.863 1.00 79.31 200 PHE A N 1
ATOM 1480 C CA . PHE A 1 200 ? -21.764 5.720 14.635 1.00 79.31 200 PHE A CA 1
ATOM 1481 C C . PHE A 1 200 ? -21.604 5.353 13.146 1.00 79.31 200 PHE A C 1
ATOM 1483 O O . PHE A 1 200 ? -20.744 4.545 12.795 1.00 79.31 200 PHE A O 1
ATOM 1490 N N . THR A 1 201 ? -22.357 5.983 12.236 1.00 83.31 201 THR A N 1
ATOM 1491 C CA . THR A 1 201 ? -22.192 5.809 10.778 1.00 83.31 201 THR A CA 1
ATOM 1492 C C . THR A 1 201 ? -20.793 6.218 10.303 1.00 83.31 201 THR A C 1
ATOM 1494 O O . THR A 1 201 ? -20.268 5.660 9.335 1.00 83.31 201 THR A O 1
ATOM 1497 N N . SER A 1 202 ? -20.153 7.163 10.991 1.00 87.06 202 SER A N 1
ATOM 1498 C CA . SER A 1 202 ? -18.786 7.597 10.699 1.00 87.06 202 SER A CA 1
ATOM 1499 C C . SER A 1 202 ? -17.769 6.467 10.907 1.00 87.06 202 SER A C 1
ATOM 1501 O O . SER A 1 202 ? -16.804 6.381 10.149 1.00 87.06 202 SER A O 1
ATOM 1503 N N . ILE A 1 203 ? -18.034 5.520 11.820 1.00 88.12 203 ILE A N 1
ATOM 1504 C CA . ILE A 1 203 ? -17.211 4.311 12.002 1.00 88.12 203 ILE A CA 1
ATOM 1505 C C . ILE A 1 203 ? -17.288 3.417 10.762 1.00 88.12 203 ILE A C 1
ATOM 1507 O O . ILE A 1 203 ? -16.262 2.947 10.279 1.00 88.12 203 ILE A O 1
ATOM 1511 N N . VAL A 1 204 ? -18.480 3.219 10.189 1.00 87.62 204 VAL A N 1
ATOM 1512 C CA . VAL A 1 204 ? -18.651 2.414 8.964 1.00 87.62 204 VAL A CA 1
ATOM 1513 C C . VAL A 1 204 ? -17.855 3.018 7.804 1.00 87.62 204 VAL A C 1
ATOM 1515 O O . VAL A 1 204 ? -17.118 2.306 7.121 1.00 87.62 204 VAL A O 1
ATOM 1518 N N . ARG A 1 205 ? -17.927 4.344 7.628 1.00 88.00 205 ARG A N 1
ATOM 1519 C CA . ARG A 1 205 ? -17.132 5.068 6.620 1.00 88.00 205 ARG A CA 1
ATOM 1520 C C . ARG A 1 205 ? -15.630 4.965 6.885 1.00 88.00 205 ARG A C 1
ATOM 1522 O O . ARG A 1 205 ? -14.849 4.823 5.945 1.00 88.00 205 ARG A O 1
ATOM 1529 N N . ALA A 1 206 ? -15.211 5.010 8.149 1.00 91.00 206 ALA A N 1
ATOM 1530 C CA . ALA A 1 206 ? -13.814 4.833 8.528 1.00 91.00 206 ALA A CA 1
ATOM 1531 C C . ALA A 1 206 ? -13.314 3.416 8.205 1.00 91.00 206 ALA A C 1
ATOM 1533 O O . ALA A 1 206 ? -12.222 3.266 7.659 1.00 91.00 206 ALA A O 1
ATOM 1534 N N . VAL A 1 207 ? -14.126 2.383 8.460 1.00 91.50 207 VAL A N 1
ATOM 1535 C CA . VAL A 1 207 ? -13.819 0.991 8.093 1.00 91.50 207 VAL A CA 1
ATOM 1536 C C . VAL A 1 207 ? -13.712 0.838 6.576 1.00 91.50 207 VAL A C 1
ATOM 1538 O O . VAL A 1 207 ? -12.727 0.276 6.095 1.00 91.50 207 VAL A O 1
ATOM 1541 N N . GLU A 1 208 ? -14.667 1.376 5.811 1.00 91.31 208 GLU A N 1
ATOM 1542 C CA . GLU A 1 208 ? -14.619 1.390 4.343 1.00 91.31 208 GLU A CA 1
ATOM 1543 C C . GLU A 1 208 ? -13.319 2.033 3.843 1.00 91.31 208 GLU A C 1
ATOM 1545 O O . GLU A 1 208 ? -12.590 1.457 3.027 1.00 91.31 208 GLU A O 1
ATOM 1550 N N . LYS A 1 209 ? -12.979 3.209 4.387 1.00 92.12 209 LYS A N 1
ATOM 1551 C CA . LYS A 1 209 ? -11.781 3.945 3.992 1.00 92.12 209 LYS A CA 1
ATOM 1552 C C . LYS A 1 209 ? -10.499 3.215 4.384 1.00 92.12 209 LYS A C 1
ATOM 1554 O O . LYS A 1 209 ? -9.577 3.157 3.574 1.00 92.12 209 LYS A O 1
ATOM 1559 N N . GLY A 1 210 ? -10.448 2.613 5.571 1.00 92.69 210 GLY A N 1
ATOM 1560 C CA . GLY A 1 210 ? -9.317 1.811 6.035 1.00 92.69 210 GLY A CA 1
ATOM 1561 C C . GLY A 1 210 ? -9.070 0.589 5.149 1.00 92.69 210 GLY A C 1
ATOM 1562 O O . GLY A 1 210 ? -7.935 0.346 4.734 1.00 92.69 210 GLY A O 1
ATOM 1563 N N . ARG A 1 211 ? -10.133 -0.137 4.773 1.00 92.25 211 ARG A N 1
ATOM 1564 C CA . ARG A 1 211 ? -10.042 -1.263 3.827 1.00 92.25 211 ARG A CA 1
ATOM 1565 C C . ARG A 1 211 ? -9.588 -0.802 2.437 1.00 92.25 211 ARG A C 1
ATOM 1567 O O . ARG A 1 211 ? -8.730 -1.443 1.834 1.00 92.25 211 ARG A O 1
ATOM 1574 N N . SER A 1 212 ? -10.097 0.334 1.957 1.00 91.56 212 SER A N 1
ATOM 1575 C CA . SER A 1 212 ? -9.679 0.940 0.684 1.00 91.56 212 SER A CA 1
ATOM 1576 C C . SER A 1 212 ? -8.197 1.326 0.677 1.00 91.56 212 SER A C 1
ATOM 1578 O O . SER A 1 212 ? -7.511 1.049 -0.303 1.00 91.56 212 SER A O 1
ATOM 1580 N N . ILE A 1 213 ? -7.692 1.935 1.757 1.00 92.75 213 ILE A N 1
ATOM 1581 C CA . ILE A 1 213 ? -6.273 2.302 1.893 1.00 92.75 213 ILE A CA 1
ATOM 1582 C C . ILE A 1 213 ? -5.403 1.044 1.886 1.00 92.75 213 ILE A C 1
ATOM 1584 O O . ILE A 1 213 ? -4.410 0.995 1.167 1.00 92.75 213 ILE A O 1
ATOM 1588 N N . TYR A 1 214 ? -5.789 0.005 2.632 1.00 92.25 214 TYR A N 1
ATOM 1589 C CA . TYR A 1 214 ? -5.043 -1.253 2.663 1.00 92.25 214 TYR A CA 1
ATOM 1590 C C . TYR A 1 214 ? -4.957 -1.908 1.275 1.00 92.25 214 TYR A C 1
ATOM 1592 O O . TYR A 1 214 ? -3.870 -2.274 0.831 1.00 92.25 214 TYR A O 1
ATOM 1600 N N . ALA A 1 215 ? -6.077 -1.980 0.547 1.00 91.31 215 ALA A N 1
ATOM 1601 C CA . ALA A 1 215 ? -6.090 -2.470 -0.831 1.00 91.31 215 ALA A CA 1
ATOM 1602 C C . ALA A 1 215 ? -5.224 -1.599 -1.765 1.00 91.31 215 ALA A C 1
ATOM 1604 O O . ALA A 1 215 ? -4.541 -2.121 -2.646 1.00 91.31 215 ALA A O 1
ATOM 1605 N N . GLY A 1 216 ? -5.208 -0.278 -1.559 1.00 92.94 216 GLY A N 1
ATOM 1606 C CA . GLY A 1 216 ? -4.313 0.649 -2.257 1.00 92.94 216 GLY A CA 1
ATOM 1607 C C . GLY A 1 216 ? -2.833 0.365 -1.982 1.00 92.94 216 GLY A C 1
ATOM 1608 O O . GLY A 1 216 ? -2.041 0.300 -2.919 1.00 92.94 216 GLY A O 1
ATOM 1609 N N . ILE A 1 217 ? -2.463 0.100 -0.724 1.00 93.69 217 ILE A N 1
ATOM 1610 C CA . ILE A 1 217 ? -1.098 -0.294 -0.333 1.00 93.69 217 ILE A CA 1
ATOM 1611 C C . ILE A 1 217 ? -0.698 -1.602 -1.024 1.00 93.69 217 ILE A C 1
ATOM 1613 O O . ILE A 1 217 ? 0.404 -1.697 -1.554 1.00 93.69 217 ILE A O 1
ATOM 1617 N N . GLN A 1 218 ? -1.588 -2.595 -1.094 1.00 93.31 218 GLN A N 1
ATOM 1618 C CA . GLN A 1 218 ? -1.318 -3.843 -1.817 1.00 93.31 218 GLN A CA 1
ATOM 1619 C C . GLN A 1 218 ? -1.029 -3.608 -3.308 1.00 93.31 218 GLN A C 1
ATOM 1621 O O . GLN A 1 218 ? -0.109 -4.213 -3.860 1.00 93.31 218 GLN A O 1
ATOM 1626 N N . LYS A 1 219 ? -1.783 -2.711 -3.959 1.00 93.19 219 LYS A N 1
ATOM 1627 C CA . LYS A 1 219 ? -1.582 -2.327 -5.369 1.00 93.19 219 LYS A CA 1
ATOM 1628 C C . LYS A 1 219 ? -0.273 -1.562 -5.568 1.00 93.19 219 LYS A C 1
ATOM 1630 O O . LYS A 1 219 ? 0.463 -1.862 -6.505 1.00 93.19 219 LYS A O 1
ATOM 1635 N N . LEU A 1 220 ? 0.036 -0.630 -4.664 1.00 94.88 220 LEU A N 1
ATOM 1636 C CA . LEU A 1 220 ? 1.297 0.113 -4.626 1.00 94.88 220 LEU A CA 1
ATOM 1637 C C . LEU A 1 220 ? 2.487 -0.843 -4.507 1.00 94.88 220 LEU A C 1
ATOM 1639 O O . LEU A 1 220 ? 3.391 -0.801 -5.338 1.00 94.88 220 LEU A O 1
ATOM 1643 N N . VAL A 1 221 ? 2.471 -1.743 -3.520 1.00 94.69 221 VAL A N 1
ATOM 1644 C CA . VAL A 1 221 ? 3.555 -2.711 -3.303 1.00 94.69 221 VAL A CA 1
ATOM 1645 C C . VAL A 1 221 ? 3.693 -3.635 -4.511 1.00 94.69 221 VAL A C 1
ATOM 1647 O O . VAL A 1 221 ? 4.806 -3.872 -4.971 1.00 94.69 221 VAL A O 1
ATOM 1650 N N . ALA A 1 222 ? 2.584 -4.115 -5.080 1.00 93.75 222 ALA A N 1
ATOM 1651 C CA . ALA A 1 222 ? 2.627 -4.962 -6.268 1.00 93.75 222 ALA A CA 1
ATOM 1652 C C . ALA A 1 222 ? 3.196 -4.246 -7.506 1.00 93.75 222 ALA A C 1
ATOM 1654 O O . ALA A 1 222 ? 3.845 -4.887 -8.333 1.00 93.75 222 ALA A O 1
ATOM 1655 N N . PHE A 1 223 ? 2.965 -2.937 -7.639 1.00 94.75 223 PHE A N 1
ATOM 1656 C CA . PHE A 1 223 ? 3.569 -2.111 -8.681 1.00 94.75 223 PHE A CA 1
ATOM 1657 C C . PHE A 1 223 ? 5.082 -1.985 -8.476 1.00 94.75 223 PHE A C 1
ATOM 1659 O O . PHE A 1 223 ? 5.836 -2.509 -9.299 1.00 94.75 223 PHE A O 1
ATOM 1666 N N . VAL A 1 224 ? 5.508 -1.396 -7.353 1.00 94.88 224 VAL A N 1
ATOM 1667 C CA . VAL A 1 224 ? 6.923 -1.100 -7.057 1.00 94.88 224 VAL A CA 1
ATOM 1668 C C . VAL A 1 224 ? 7.772 -2.370 -7.077 1.00 94.88 224 VAL A C 1
ATOM 1670 O O . VAL A 1 224 ? 8.812 -2.419 -7.728 1.00 94.88 224 VAL A O 1
ATOM 1673 N N . MET A 1 225 ? 7.297 -3.450 -6.447 1.00 95.31 225 MET A N 1
ATOM 1674 C CA . MET A 1 225 ? 8.028 -4.719 -6.443 1.00 95.31 225 MET A CA 1
ATOM 1675 C C . MET A 1 225 ? 8.157 -5.322 -7.844 1.00 95.31 225 MET A C 1
ATOM 1677 O O . MET A 1 225 ? 9.180 -5.928 -8.146 1.00 95.31 225 MET A O 1
ATOM 1681 N N . SER A 1 226 ? 7.149 -5.165 -8.713 1.00 95.19 226 SER A N 1
ATOM 1682 C CA . SER A 1 226 ? 7.240 -5.687 -10.084 1.00 95.19 226 SER A CA 1
ATOM 1683 C C . SER A 1 226 ? 8.257 -4.921 -10.929 1.00 95.19 226 SER A C 1
ATOM 1685 O O . SER A 1 226 ? 8.964 -5.549 -11.715 1.00 95.19 226 SER A O 1
ATOM 1687 N N . VAL A 1 227 ? 8.374 -3.605 -10.721 1.00 95.00 227 VAL A N 1
ATOM 1688 C CA . VAL A 1 227 ? 9.386 -2.768 -11.379 1.00 95.00 227 VAL A CA 1
ATOM 1689 C C . VAL A 1 227 ? 10.785 -3.152 -10.906 1.00 95.00 227 VAL A C 1
ATOM 1691 O O . VAL A 1 227 ? 11.616 -3.526 -11.727 1.00 95.00 227 VAL A O 1
ATOM 1694 N N . HIS A 1 228 ? 11.019 -3.213 -9.591 1.00 94.69 228 HIS A N 1
ATOM 1695 C CA . HIS A 1 228 ? 12.330 -3.594 -9.053 1.00 94.69 228 HIS A CA 1
ATOM 1696 C C . HIS A 1 228 ? 12.773 -4.995 -9.504 1.00 94.69 228 HIS A C 1
ATOM 1698 O O . HIS A 1 228 ? 13.938 -5.205 -9.836 1.00 94.69 228 HIS A O 1
ATOM 1704 N N . VAL A 1 229 ? 11.852 -5.968 -9.556 1.00 95.69 229 VAL A N 1
ATOM 1705 C CA . VAL A 1 229 ? 12.160 -7.302 -10.098 1.00 95.69 229 VAL A CA 1
ATOM 1706 C C . VAL A 1 229 ? 12.594 -7.205 -11.563 1.00 95.69 229 VAL A C 1
ATOM 1708 O O . VAL A 1 229 ? 13.560 -7.860 -11.951 1.00 95.69 229 VAL A O 1
ATOM 1711 N N . ALA A 1 230 ? 11.920 -6.383 -12.371 1.00 96.19 230 ALA A N 1
ATOM 1712 C CA . ALA A 1 230 ? 12.288 -6.187 -13.768 1.00 96.19 230 ALA A CA 1
ATOM 1713 C C . ALA A 1 230 ? 13.680 -5.556 -13.916 1.00 96.19 230 ALA A C 1
ATOM 1715 O O . ALA A 1 230 ? 14.482 -6.047 -14.706 1.00 96.19 230 ALA A O 1
ATOM 1716 N N . GLU A 1 231 ? 13.987 -4.513 -13.143 1.00 94.38 231 GLU A N 1
ATOM 1717 C CA . GLU A 1 231 ? 15.284 -3.828 -13.177 1.00 94.38 231 GLU A CA 1
ATOM 1718 C C . GLU A 1 231 ? 16.439 -4.754 -12.787 1.00 94.38 231 GLU A C 1
ATOM 1720 O O . GLU A 1 231 ? 17.458 -4.806 -13.478 1.00 94.38 231 GLU A O 1
ATOM 1725 N N . VAL A 1 232 ? 16.269 -5.546 -11.723 1.00 95.50 232 VAL A N 1
ATOM 1726 C CA . VAL A 1 232 ? 17.282 -6.521 -11.297 1.00 95.50 232 VAL A CA 1
ATOM 1727 C C . VAL A 1 232 ? 17.530 -7.558 -12.394 1.00 95.50 232 VAL A C 1
ATOM 1729 O O . VAL A 1 232 ? 18.685 -7.851 -12.704 1.00 95.50 232 VAL A O 1
ATOM 1732 N N . ILE A 1 233 ? 16.470 -8.079 -13.026 1.00 96.81 233 ILE A N 1
ATOM 1733 C CA . ILE A 1 233 ? 16.593 -9.026 -14.145 1.00 96.81 233 ILE A CA 1
ATOM 1734 C C . ILE A 1 233 ? 17.313 -8.377 -15.333 1.00 96.81 233 ILE A C 1
ATOM 1736 O O . ILE A 1 233 ? 18.179 -9.007 -15.933 1.00 96.81 233 ILE A O 1
ATOM 1740 N N . GLN A 1 234 ? 16.982 -7.129 -15.667 1.00 95.88 234 GLN A N 1
ATOM 1741 C CA . GLN A 1 234 ? 17.598 -6.386 -16.768 1.00 95.88 234 GLN A CA 1
ATOM 1742 C C . GLN A 1 234 ? 19.105 -6.188 -16.557 1.00 95.88 234 GLN A C 1
ATOM 1744 O O . GLN A 1 234 ? 19.893 -6.473 -17.460 1.00 95.88 234 GLN A O 1
ATOM 1749 N N . ILE A 1 235 ? 19.518 -5.750 -15.363 1.00 95.38 235 ILE A N 1
ATOM 1750 C CA . ILE A 1 235 ? 20.935 -5.564 -15.020 1.00 95.38 235 ILE A CA 1
ATOM 1751 C C . ILE A 1 235 ? 21.663 -6.908 -15.057 1.00 95.38 235 ILE A C 1
ATOM 1753 O O . ILE A 1 235 ? 22.705 -7.024 -15.700 1.00 95.38 235 ILE A O 1
ATOM 1757 N N . PHE A 1 236 ? 21.095 -7.932 -14.412 1.00 96.12 236 PHE A N 1
ATOM 1758 C CA . PHE A 1 236 ? 21.674 -9.273 -14.391 1.00 96.12 236 PHE A CA 1
ATOM 1759 C C . PHE A 1 236 ? 21.854 -9.834 -15.806 1.00 96.12 236 PHE A C 1
ATOM 1761 O O . PHE A 1 236 ? 22.919 -10.353 -16.132 1.00 96.12 236 PHE A O 1
ATOM 1768 N N . PHE A 1 237 ? 20.845 -9.673 -16.666 1.00 95.88 237 PHE A N 1
ATOM 1769 C CA . PHE A 1 237 ? 20.905 -10.097 -18.059 1.00 95.88 237 PHE A CA 1
ATOM 1770 C C . PHE A 1 237 ? 22.027 -9.389 -18.824 1.00 95.88 237 PHE A C 1
ATOM 1772 O O . PHE A 1 237 ? 22.802 -10.060 -19.498 1.00 95.88 237 PHE A O 1
ATOM 1779 N N . CYS A 1 238 ? 22.160 -8.065 -18.685 1.00 94.56 238 CYS A N 1
ATOM 1780 C CA . CYS A 1 238 ? 23.217 -7.316 -19.370 1.00 94.56 238 CYS A CA 1
ATOM 1781 C C . CYS A 1 238 ? 24.615 -7.778 -18.942 1.00 94.56 238 CYS A C 1
ATOM 1783 O O . CYS A 1 238 ? 25.476 -7.990 -19.790 1.00 94.56 238 CYS A O 1
ATOM 1785 N N . VAL A 1 239 ? 24.823 -7.991 -17.639 1.00 94.12 239 VAL A N 1
ATOM 1786 C CA . VAL A 1 239 ? 26.115 -8.433 -17.093 1.00 94.12 239 VAL A CA 1
ATOM 1787 C C . VAL A 1 239 ? 26.473 -9.843 -17.566 1.00 94.12 239 VAL A C 1
ATOM 1789 O O . VAL A 1 239 ? 27.601 -10.076 -17.984 1.00 94.12 239 VAL A O 1
ATOM 1792 N N . VAL A 1 240 ? 25.528 -10.788 -17.523 1.00 95.06 240 VAL A N 1
ATOM 1793 C CA . VAL A 1 240 ? 25.781 -12.184 -17.929 1.00 95.06 240 VAL A CA 1
ATOM 1794 C C . VAL A 1 240 ? 25.974 -12.313 -19.440 1.00 95.06 240 VAL A C 1
ATOM 1796 O O . VAL A 1 240 ? 26.764 -13.142 -19.884 1.00 95.06 240 VAL A O 1
ATOM 1799 N N . ALA A 1 241 ? 25.257 -11.512 -20.228 1.00 92.31 241 ALA A N 1
ATOM 1800 C CA . ALA A 1 241 ? 25.315 -11.558 -21.685 1.00 92.31 241 ALA A CA 1
ATOM 1801 C C . ALA A 1 241 ? 26.449 -10.711 -22.294 1.00 92.31 241 ALA A C 1
ATOM 1803 O O . ALA A 1 241 ? 26.543 -10.659 -23.517 1.00 92.31 241 ALA A O 1
ATOM 1804 N N . ASP A 1 242 ? 27.284 -10.054 -21.480 1.00 91.62 242 ASP A N 1
ATOM 1805 C CA . ASP A 1 242 ? 28.326 -9.113 -21.934 1.00 91.62 242 ASP A CA 1
ATOM 1806 C C . ASP A 1 242 ? 27.771 -7.987 -22.836 1.00 91.62 242 ASP A C 1
ATOM 1808 O O . ASP A 1 242 ? 28.316 -7.624 -23.881 1.00 91.62 242 ASP A O 1
ATOM 1812 N N . ILE A 1 243 ? 26.617 -7.449 -22.434 1.00 92.75 243 ILE A N 1
ATOM 1813 C CA . ILE A 1 243 ? 25.915 -6.351 -23.105 1.00 92.75 243 ILE A CA 1
ATOM 1814 C C . ILE A 1 243 ? 26.106 -5.080 -22.264 1.00 92.75 243 ILE A C 1
ATOM 1816 O O . ILE A 1 243 ? 26.024 -5.142 -21.032 1.00 92.75 243 ILE A O 1
ATOM 1820 N N . PRO A 1 244 ? 26.320 -3.900 -22.880 1.00 91.56 244 PRO A N 1
ATOM 1821 C CA . PRO A 1 244 ? 26.410 -2.644 -22.139 1.00 91.56 244 PRO A CA 1
ATOM 1822 C C . PRO A 1 244 ? 25.182 -2.431 -21.256 1.00 91.56 244 PRO A C 1
ATOM 1824 O O . PRO A 1 244 ? 24.050 -2.641 -21.693 1.00 91.56 244 PRO A O 1
ATOM 1827 N N . LEU A 1 245 ? 25.395 -1.945 -20.031 1.00 93.44 245 LEU A N 1
ATOM 1828 C CA . LEU A 1 245 ? 24.301 -1.664 -19.104 1.00 93.44 245 LEU A CA 1
ATOM 1829 C C . LEU A 1 245 ? 23.280 -0.705 -19.730 1.00 93.44 245 LEU A C 1
ATOM 1831 O O . LEU A 1 245 ? 23.642 0.370 -20.222 1.00 93.44 245 LEU A O 1
ATOM 1835 N N . MET A 1 246 ? 22.007 -1.098 -19.648 1.00 92.81 246 MET A N 1
ATOM 1836 C CA . MET A 1 246 ? 20.859 -0.342 -20.159 1.00 92.81 246 MET A CA 1
ATOM 1837 C C . MET A 1 246 ? 20.716 1.042 -19.544 1.00 92.81 246 MET A C 1
ATOM 1839 O O . MET A 1 246 ? 20.174 1.937 -20.184 1.00 92.81 246 MET A O 1
ATOM 1843 N N . ARG A 1 247 ? 21.123 1.194 -18.279 1.00 93.44 247 ARG A N 1
ATOM 1844 C CA . ARG A 1 247 ? 20.947 2.425 -17.512 1.00 93.44 247 ARG A CA 1
ATOM 1845 C C . ARG A 1 247 ? 22.126 2.680 -16.600 1.00 93.44 247 ARG A C 1
ATOM 1847 O O . ARG A 1 247 ? 22.724 1.748 -16.064 1.00 93.44 247 ARG A O 1
ATOM 1854 N N . THR A 1 248 ? 22.431 3.956 -16.412 1.00 92.75 248 THR A N 1
ATOM 1855 C CA . THR A 1 248 ? 23.408 4.402 -15.418 1.00 92.75 248 THR A CA 1
ATOM 1856 C C . THR A 1 248 ? 22.757 4.486 -14.030 1.00 92.75 248 THR A C 1
ATOM 1858 O O . THR A 1 248 ? 21.533 4.615 -13.929 1.00 92.75 248 THR A O 1
ATOM 1861 N N . PRO A 1 249 ? 23.541 4.470 -12.936 1.00 93.00 249 PRO A N 1
ATOM 1862 C CA . PRO A 1 249 ? 22.995 4.625 -11.585 1.00 93.00 249 PRO A CA 1
ATOM 1863 C C . PRO A 1 249 ? 22.168 5.904 -11.400 1.00 93.00 249 PRO A C 1
ATOM 1865 O O . PRO A 1 249 ? 21.167 5.898 -10.689 1.00 93.00 249 PRO A O 1
ATOM 1868 N N . MET A 1 250 ? 22.550 6.995 -12.074 1.00 92.69 250 MET A N 1
ATOM 1869 C CA . MET A 1 250 ? 21.818 8.259 -11.997 1.00 92.69 250 MET A CA 1
ATOM 1870 C C . MET A 1 250 ? 20.462 8.192 -12.711 1.00 92.69 250 MET A C 1
ATOM 1872 O O . MET A 1 250 ? 19.481 8.727 -12.202 1.00 92.69 250 MET A O 1
ATOM 1876 N N . GLN A 1 251 ? 20.381 7.479 -13.839 1.00 94.25 251 GLN A N 1
ATOM 1877 C CA . GLN A 1 251 ? 19.113 7.224 -14.530 1.00 94.25 251 GLN A CA 1
ATOM 1878 C C . GLN A 1 251 ? 18.177 6.359 -13.676 1.00 94.25 251 GLN A C 1
ATOM 1880 O O . GLN A 1 251 ? 16.997 6.673 -13.582 1.00 94.25 251 GLN A O 1
ATOM 1885 N N . ILE A 1 252 ? 18.697 5.325 -13.004 1.00 94.19 252 ILE A N 1
ATOM 1886 C CA . ILE A 1 252 ? 17.911 4.486 -12.077 1.00 94.19 252 ILE A CA 1
ATOM 1887 C C . ILE A 1 252 ? 17.370 5.327 -10.913 1.00 94.19 252 ILE A C 1
ATOM 1889 O O . ILE A 1 252 ? 16.187 5.261 -10.592 1.00 94.19 252 ILE A O 1
ATOM 1893 N N . LEU A 1 253 ? 18.211 6.175 -10.311 1.00 93.88 253 LEU A N 1
ATOM 1894 C CA . LEU A 1 253 ? 17.779 7.075 -9.241 1.00 93.88 253 LEU A CA 1
ATOM 1895 C C . LEU A 1 253 ? 16.656 8.014 -9.706 1.00 93.88 253 LEU A C 1
ATOM 1897 O O . LEU A 1 253 ? 15.686 8.225 -8.976 1.00 93.88 253 LEU A O 1
ATOM 1901 N N . PHE A 1 254 ? 16.777 8.562 -10.918 1.00 94.62 254 PHE A N 1
ATOM 1902 C CA . PHE A 1 254 ? 15.747 9.418 -11.499 1.00 94.62 254 PHE A CA 1
ATOM 1903 C C . PHE A 1 254 ? 14.424 8.666 -11.691 1.00 94.62 254 PHE A C 1
ATOM 1905 O O . PHE A 1 254 ? 13.374 9.217 -11.368 1.00 94.62 254 PHE A O 1
ATOM 1912 N N . LEU A 1 255 ? 14.465 7.412 -12.152 1.00 93.44 255 LEU A N 1
ATOM 1913 C CA . LEU A 1 255 ? 13.263 6.594 -12.329 1.00 93.44 255 LEU A CA 1
ATOM 1914 C C . LEU A 1 255 ? 12.529 6.381 -11.000 1.00 93.44 255 LEU A C 1
ATOM 1916 O O . LEU A 1 255 ? 11.376 6.782 -10.834 1.00 93.44 255 LEU A O 1
ATOM 1920 N N . ILE A 1 256 ? 13.247 5.862 -10.003 1.00 92.69 256 ILE A N 1
ATOM 1921 C CA . ILE A 1 256 ? 12.673 5.512 -8.698 1.00 92.69 256 ILE A CA 1
ATOM 1922 C C . ILE A 1 256 ? 12.079 6.742 -7.998 1.00 92.69 256 ILE A C 1
ATOM 1924 O O . ILE A 1 256 ? 10.995 6.674 -7.413 1.00 92.69 256 ILE A O 1
ATOM 1928 N N . VAL A 1 257 ? 12.787 7.875 -8.027 1.00 92.69 257 VAL A N 1
ATOM 1929 C CA . VAL A 1 257 ? 12.401 9.060 -7.247 1.00 92.69 257 VAL A CA 1
ATOM 1930 C C . VAL A 1 257 ? 11.424 9.956 -8.000 1.00 92.69 257 VAL A C 1
ATOM 1932 O O . VAL A 1 257 ? 10.496 10.488 -7.391 1.00 92.69 257 VAL A O 1
ATOM 1935 N N . VAL A 1 258 ? 11.630 10.167 -9.300 1.00 94.19 258 VAL A N 1
ATOM 1936 C CA . VAL A 1 258 ? 10.920 11.211 -10.050 1.00 94.19 258 VAL A CA 1
ATOM 1937 C C . VAL A 1 258 ? 9.755 10.641 -10.849 1.00 94.19 258 VAL A C 1
ATOM 1939 O O . VAL A 1 258 ? 8.665 11.214 -10.802 1.00 94.19 258 VAL A O 1
ATOM 1942 N N . THR A 1 259 ? 9.945 9.536 -11.574 1.00 94.00 259 THR A N 1
ATOM 1943 C CA . THR A 1 259 ? 8.896 9.006 -12.462 1.00 94.00 259 THR A CA 1
ATOM 1944 C C . THR A 1 259 ? 7.947 8.048 -11.755 1.00 94.00 259 THR A C 1
ATOM 1946 O O . THR A 1 259 ? 6.743 8.124 -11.996 1.00 94.00 259 THR A O 1
ATOM 1949 N N . ASP A 1 260 ? 8.449 7.212 -10.846 1.00 94.06 260 ASP A N 1
ATOM 1950 C CA . ASP A 1 260 ? 7.681 6.101 -10.262 1.00 94.06 260 ASP A CA 1
ATOM 1951 C C . ASP A 1 260 ? 6.982 6.456 -8.951 1.00 94.06 260 ASP A C 1
ATOM 1953 O O . ASP A 1 260 ? 5.915 5.921 -8.611 1.00 94.06 260 ASP A O 1
ATOM 1957 N N . LEU A 1 261 ? 7.558 7.396 -8.202 1.00 93.12 261 LEU A N 1
ATOM 1958 C CA . LEU A 1 261 ? 7.002 7.840 -6.932 1.00 93.12 261 LEU A CA 1
ATOM 1959 C C . LEU A 1 261 ? 5.598 8.462 -7.087 1.00 93.12 261 LEU A C 1
ATOM 1961 O O . LEU A 1 261 ? 4.703 8.083 -6.327 1.00 93.12 261 LEU A O 1
ATOM 1965 N N . PRO A 1 262 ? 5.319 9.350 -8.066 1.00 94.25 262 PRO A N 1
ATOM 1966 C CA . PRO A 1 262 ? 3.978 9.911 -8.202 1.00 94.25 262 PRO A CA 1
ATOM 1967 C C . PRO A 1 262 ? 2.898 8.850 -8.515 1.00 94.25 262 PRO A C 1
ATOM 1969 O O . PRO A 1 262 ? 1.882 8.831 -7.809 1.00 94.25 262 PRO A O 1
ATOM 1972 N N . PRO A 1 263 ? 3.060 7.947 -9.511 1.00 93.56 263 PRO A N 1
ATOM 1973 C CA . PRO A 1 263 ? 2.069 6.902 -9.786 1.00 93.56 263 PRO A CA 1
ATOM 1974 C C . PRO A 1 263 ? 1.899 5.901 -8.636 1.00 93.56 263 PRO A C 1
ATOM 1976 O O . PRO A 1 263 ? 0.774 5.477 -8.357 1.00 93.56 263 PRO A O 1
ATOM 1979 N N . SER A 1 264 ? 2.977 5.548 -7.926 1.00 93.50 264 SER A N 1
ATOM 1980 C CA . SER A 1 264 ? 2.899 4.631 -6.780 1.00 93.50 264 SER A CA 1
ATOM 1981 C C . SER A 1 264 ? 2.087 5.223 -5.622 1.00 93.50 264 SER A C 1
ATOM 1983 O O . SER A 1 264 ? 1.206 4.546 -5.090 1.00 93.50 264 SER A O 1
ATOM 1985 N N . ILE A 1 265 ? 2.270 6.507 -5.295 1.00 93.12 265 ILE A N 1
ATOM 1986 C CA . ILE A 1 265 ? 1.438 7.209 -4.301 1.00 93.12 265 ILE A CA 1
ATOM 1987 C C . ILE A 1 265 ? -0.024 7.269 -4.762 1.00 93.12 265 ILE A C 1
ATOM 1989 O O . ILE A 1 265 ? -0.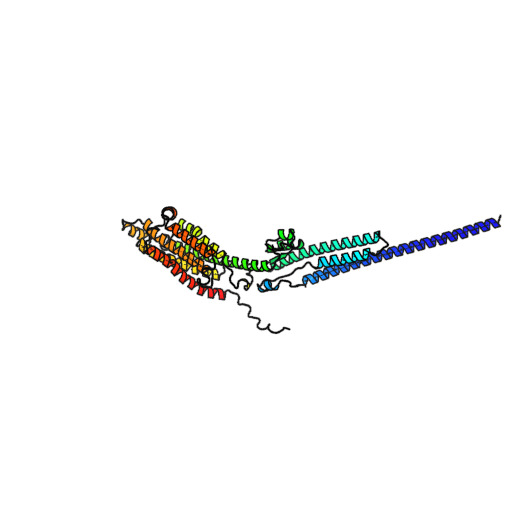942 7.037 -3.970 1.00 93.12 265 ILE A O 1
ATOM 1993 N N . ALA A 1 266 ? -0.261 7.524 -6.052 1.00 93.50 266 ALA A N 1
ATOM 1994 C CA . ALA A 1 266 ? -1.612 7.585 -6.599 1.00 93.50 266 ALA A CA 1
ATOM 1995 C C . ALA A 1 266 ? -2.374 6.250 -6.496 1.00 93.50 266 ALA A C 1
ATOM 1997 O O . ALA A 1 266 ? -3.592 6.273 -6.298 1.00 93.50 266 ALA A O 1
ATOM 1998 N N . LEU A 1 267 ? -1.679 5.104 -6.568 1.00 92.38 267 LEU A N 1
ATOM 1999 C CA . LEU A 1 267 ? -2.262 3.774 -6.323 1.00 92.38 267 LEU A CA 1
ATOM 2000 C C . LEU A 1 267 ? -2.750 3.603 -4.879 1.00 92.38 267 LEU A C 1
ATOM 2002 O O . LEU A 1 267 ? -3.774 2.960 -4.651 1.00 92.38 267 LEU A O 1
ATOM 2006 N N . GLY A 1 268 ? -2.069 4.219 -3.908 1.00 89.38 268 GLY A N 1
ATOM 2007 C CA . GLY A 1 268 ? -2.504 4.244 -2.508 1.00 89.38 268 GLY A CA 1
ATOM 2008 C C . GLY A 1 268 ? -3.809 5.020 -2.282 1.00 89.38 268 GLY A C 1
ATOM 2009 O O . GLY A 1 268 ? -4.491 4.810 -1.280 1.00 89.38 268 GLY A O 1
ATOM 2010 N N . MET A 1 269 ? -4.182 5.891 -3.226 1.00 88.94 269 MET A N 1
ATOM 2011 C CA . MET A 1 269 ? -5.391 6.722 -3.186 1.00 88.94 269 MET A CA 1
ATOM 2012 C C . MET A 1 269 ? -6.502 6.224 -4.123 1.00 88.94 269 MET A C 1
ATOM 2014 O O . MET A 1 269 ? -7.445 6.967 -4.409 1.00 88.94 269 MET A O 1
ATOM 2018 N N . GLU A 1 270 ? -6.408 4.988 -4.614 1.00 88.75 270 GLU A N 1
ATOM 2019 C CA . GLU A 1 270 ? -7.422 4.410 -5.497 1.00 88.75 270 GLU A CA 1
ATOM 2020 C C . GLU A 1 270 ? -8.792 4.321 -4.784 1.00 88.75 270 GLU A C 1
ATOM 2022 O O . GLU A 1 270 ? -8.849 3.985 -3.594 1.00 88.75 270 GLU A O 1
ATOM 2027 N N . PRO A 1 271 ? -9.911 4.633 -5.472 1.00 86.81 271 PRO A N 1
ATOM 2028 C CA . PRO A 1 271 ? -11.249 4.477 -4.911 1.00 86.81 271 PRO A CA 1
ATOM 2029 C C . PRO A 1 271 ? -11.532 3.037 -4.468 1.00 86.81 271 PRO A C 1
ATOM 2031 O O . PRO A 1 271 ? -11.014 2.070 -5.033 1.00 86.81 271 PRO A O 1
ATOM 2034 N N . ALA A 1 272 ? -12.404 2.916 -3.467 1.00 84.19 272 ALA A N 1
ATOM 2035 C CA . ALA A 1 272 ? -12.842 1.639 -2.929 1.00 84.19 272 ALA A CA 1
ATOM 2036 C C . ALA A 1 272 ? -13.531 0.775 -3.999 1.00 84.19 272 ALA A C 1
ATOM 2038 O O . ALA A 1 272 ? -14.299 1.267 -4.832 1.00 84.19 272 ALA A O 1
ATOM 2039 N N . GLU A 1 273 ? -13.272 -0.532 -3.959 1.00 83.00 273 GLU A N 1
ATOM 2040 C CA . GLU A 1 273 ? -14.019 -1.505 -4.756 1.00 83.00 273 GLU A CA 1
ATOM 2041 C C . GLU A 1 273 ? -15.447 -1.624 -4.203 1.00 83.00 273 GLU A C 1
ATOM 2043 O O . GLU A 1 273 ? -15.648 -1.563 -2.991 1.00 83.00 273 GLU A O 1
ATOM 2048 N N . LYS A 1 274 ? -16.447 -1.802 -5.078 1.00 81.25 274 LYS A N 1
ATOM 2049 C CA . LYS A 1 274 ? -17.872 -1.794 -4.685 1.00 81.25 274 LYS A CA 1
ATOM 2050 C C . LYS A 1 274 ? -18.207 -2.821 -3.597 1.00 81.25 274 LYS A C 1
ATOM 2052 O O . LYS A 1 274 ? -19.063 -2.563 -2.760 1.00 81.25 274 LYS A O 1
ATOM 2057 N N . ASP A 1 275 ? -17.475 -3.930 -3.573 1.00 84.44 275 ASP A N 1
ATOM 2058 C CA . ASP A 1 275 ? -17.714 -5.050 -2.662 1.00 84.44 275 ASP A CA 1
ATOM 2059 C C . ASP A 1 275 ? -16.782 -5.029 -1.434 1.00 84.44 275 ASP A C 1
ATOM 2061 O O . ASP A 1 275 ? -16.660 -6.030 -0.731 1.00 84.44 275 ASP A O 1
ATOM 2065 N N . ILE A 1 276 ? -16.086 -3.914 -1.155 1.00 85.88 276 ILE A N 1
ATOM 2066 C CA . ILE A 1 276 ? -15.080 -3.845 -0.076 1.00 85.88 276 ILE A CA 1
ATOM 2067 C C . ILE A 1 276 ? -15.680 -4.090 1.318 1.00 85.88 276 ILE A C 1
ATOM 2069 O O . ILE A 1 276 ? -15.017 -4.635 2.203 1.00 85.88 276 ILE A O 1
ATOM 2073 N N . LEU A 1 277 ? -16.939 -3.694 1.518 1.00 85.69 277 LEU A N 1
ATOM 2074 C CA . LEU A 1 277 ? -17.670 -3.882 2.771 1.00 85.69 277 LEU A CA 1
ATOM 2075 C C . LEU A 1 277 ? -18.288 -5.280 2.888 1.00 85.69 277 LEU A C 1
ATOM 2077 O O . LEU A 1 277 ? -18.448 -5.766 4.000 1.00 85.69 277 LEU A O 1
ATOM 2081 N N . ALA A 1 278 ? -18.569 -5.941 1.761 1.00 83.50 278 ALA A N 1
ATOM 2082 C CA . ALA A 1 278 ? -19.099 -7.305 1.733 1.00 83.50 278 ALA A CA 1
ATOM 2083 C C . ALA A 1 278 ? -18.025 -8.367 2.031 1.00 83.50 278 ALA A C 1
ATOM 2085 O O . ALA A 1 278 ? -18.342 -9.506 2.365 1.00 83.50 278 ALA A O 1
ATOM 2086 N N . GLN A 1 279 ? -16.744 -8.011 1.906 1.00 81.75 279 GLN A N 1
ATOM 2087 C CA . GLN A 1 279 ? -15.636 -8.906 2.232 1.00 81.75 279 GLN A CA 1
ATOM 2088 C C . GLN A 1 279 ? -15.503 -9.083 3.755 1.00 81.75 279 GLN A C 1
ATOM 2090 O O . GLN A 1 279 ? -15.669 -8.109 4.499 1.00 81.75 279 GLN A O 1
ATOM 2095 N N . PRO A 1 280 ? -15.169 -10.290 4.247 1.00 83.44 280 PRO A N 1
ATOM 2096 C CA . PRO A 1 280 ? -14.924 -10.497 5.669 1.00 83.44 280 PRO A CA 1
ATOM 2097 C C . PRO A 1 280 ? -13.692 -9.699 6.137 1.00 83.44 280 PRO A C 1
ATOM 2099 O O . PRO A 1 280 ? -12.808 -9.393 5.328 1.00 83.44 280 PRO A O 1
ATOM 2102 N N . PRO A 1 281 ? -13.593 -9.357 7.435 1.00 86.25 281 PRO A N 1
ATOM 2103 C CA . PRO A 1 281 ? -12.383 -8.762 7.986 1.00 86.25 281 PRO A CA 1
ATOM 2104 C C . PRO A 1 281 ? -11.163 -9.648 7.717 1.00 86.25 281 PRO A C 1
ATOM 2106 O O . PRO A 1 281 ? -11.204 -10.861 7.922 1.00 86.25 281 PRO A O 1
ATOM 2109 N N . ARG A 1 282 ? -10.067 -9.028 7.273 1.00 87.38 282 ARG A N 1
ATOM 2110 C CA . ARG A 1 282 ? -8.790 -9.721 7.070 1.00 87.38 282 ARG A CA 1
ATOM 2111 C C . ARG A 1 282 ? -8.279 -10.321 8.377 1.00 87.38 282 ARG A C 1
ATOM 2113 O O . ARG A 1 282 ? -8.504 -9.754 9.452 1.00 87.38 282 ARG A O 1
ATOM 2120 N N . SER A 1 283 ? -7.526 -11.413 8.282 1.00 86.00 283 SER A N 1
ATOM 2121 C CA . SER A 1 283 ? -6.868 -11.953 9.468 1.00 86.00 283 SER A CA 1
ATOM 2122 C C . SER A 1 283 ? -5.712 -11.041 9.899 1.00 86.00 283 SER A C 1
ATOM 2124 O O . SER A 1 283 ? -5.155 -10.260 9.115 1.00 86.00 283 SER A O 1
ATOM 2126 N N . ARG A 1 284 ? -5.370 -11.089 11.188 1.00 83.81 284 ARG A N 1
ATOM 2127 C CA . ARG A 1 284 ? -4.292 -10.271 11.757 1.00 83.81 284 ARG A CA 1
ATOM 2128 C C . ARG A 1 284 ? -2.925 -10.646 11.181 1.00 83.81 284 ARG A C 1
ATOM 2130 O O . ARG A 1 284 ? -2.104 -9.752 10.978 1.00 83.81 284 ARG A O 1
ATOM 2137 N N . ASP A 1 285 ? -2.728 -11.933 10.918 1.00 86.25 285 ASP A N 1
ATOM 2138 C CA . ASP A 1 285 ? -1.449 -12.521 10.513 1.00 86.25 285 ASP A CA 1
ATOM 2139 C C . ASP A 1 285 ? -1.307 -12.640 8.985 1.00 86.25 285 ASP A C 1
ATOM 2141 O O . ASP A 1 285 ? -0.302 -13.142 8.484 1.00 86.25 285 ASP A O 1
ATOM 2145 N N . GLU A 1 286 ? -2.300 -12.164 8.227 1.00 86.44 286 GLU A N 1
ATOM 2146 C CA . GLU A 1 286 ? -2.233 -12.109 6.769 1.00 86.44 286 GLU A CA 1
ATOM 2147 C C . GLU A 1 286 ? -1.129 -11.136 6.315 1.00 86.44 286 GLU A C 1
ATOM 2149 O O . GLU A 1 286 ? -1.154 -9.952 6.684 1.00 86.44 286 GLU A O 1
ATOM 2154 N N . PRO A 1 287 ? -0.153 -11.593 5.506 1.00 91.00 287 PRO A N 1
ATOM 2155 C CA . PRO A 1 287 ? 0.873 -10.713 4.969 1.00 91.00 287 PRO A CA 1
ATOM 2156 C C . PRO A 1 287 ? 0.262 -9.735 3.962 1.00 91.00 287 PRO A C 1
ATOM 2158 O O . PRO A 1 287 ? -0.675 -10.065 3.240 1.00 91.00 287 PRO A O 1
ATOM 2161 N N . ILE A 1 288 ? 0.855 -8.543 3.845 1.00 90.44 288 ILE A N 1
ATOM 2162 C CA . ILE A 1 288 ? 0.408 -7.530 2.872 1.00 90.44 288 ILE A CA 1
ATOM 2163 C C . ILE A 1 288 ? 0.465 -8.086 1.441 1.00 90.44 288 ILE A C 1
ATOM 2165 O O . ILE A 1 288 ? -0.446 -7.848 0.651 1.00 90.44 288 ILE A O 1
ATOM 2169 N N . VAL A 1 289 ? 1.512 -8.846 1.106 1.00 91.19 289 VAL A N 1
ATOM 2170 C CA . VAL A 1 289 ? 1.659 -9.499 -0.201 1.00 91.19 289 VAL A CA 1
ATOM 2171 C C . VAL A 1 289 ? 1.327 -10.980 -0.069 1.00 91.19 289 VAL A C 1
ATOM 2173 O O . VAL A 1 289 ? 2.076 -11.750 0.531 1.00 91.19 289 VAL A O 1
ATOM 2176 N N . LEU A 1 290 ? 0.204 -11.376 -0.660 1.00 90.19 290 LEU A N 1
ATOM 2177 C CA . LEU A 1 290 ? -0.261 -12.761 -0.682 1.00 90.19 290 LEU A CA 1
ATOM 2178 C C . LEU A 1 290 ? 0.556 -13.618 -1.659 1.00 90.19 290 LEU A C 1
ATOM 2180 O O . LEU A 1 290 ? 1.151 -13.112 -2.610 1.00 90.19 290 LEU A O 1
ATOM 2184 N N . GLY A 1 291 ? 0.542 -14.942 -1.485 1.00 89.19 291 GLY A N 1
ATOM 2185 C CA . GLY A 1 291 ? 1.291 -15.860 -2.359 1.00 89.19 291 GLY A CA 1
ATOM 2186 C C . GLY A 1 291 ? 0.914 -15.750 -3.845 1.00 89.19 291 GLY A C 1
ATOM 2187 O O . GLY A 1 291 ? 1.785 -15.757 -4.712 1.00 89.19 291 GLY A O 1
ATOM 2188 N N . TRP A 1 292 ? -0.373 -15.556 -4.156 1.00 88.81 292 TRP A N 1
ATOM 2189 C CA . TRP A 1 292 ? -0.817 -15.310 -5.535 1.00 88.81 292 TRP A CA 1
ATOM 2190 C C . TRP A 1 292 ? -0.358 -13.938 -6.059 1.00 88.81 292 TRP A C 1
ATOM 2192 O O . TRP A 1 292 ? -0.081 -13.795 -7.251 1.00 88.81 292 TRP A O 1
ATOM 2202 N N . MET A 1 293 ? -0.229 -12.933 -5.181 1.00 91.81 293 MET A N 1
ATOM 2203 C CA . MET A 1 293 ? 0.294 -11.617 -5.557 1.00 91.81 293 MET A CA 1
ATOM 2204 C C . MET A 1 293 ? 1.773 -11.708 -5.913 1.00 91.81 293 MET A C 1
ATOM 2206 O O . MET A 1 293 ? 2.168 -11.117 -6.908 1.00 91.81 293 MET A O 1
ATOM 2210 N N . TRP A 1 294 ? 2.572 -12.479 -5.166 1.00 92.44 294 TRP A N 1
ATOM 2211 C CA . TRP A 1 294 ? 3.981 -12.729 -5.492 1.00 92.44 294 TRP A CA 1
ATOM 2212 C C . TRP A 1 294 ? 4.156 -13.282 -6.901 1.00 92.44 294 TRP A C 1
ATOM 2214 O O . TRP A 1 294 ? 4.950 -12.756 -7.678 1.00 92.44 294 TRP A O 1
ATOM 2224 N N . LEU A 1 295 ? 3.360 -14.288 -7.265 1.00 91.38 295 LEU A N 1
ATOM 2225 C CA . LEU A 1 295 ? 3.399 -14.843 -8.613 1.00 91.38 295 LEU A CA 1
ATOM 2226 C C . LEU A 1 295 ? 3.023 -13.788 -9.662 1.00 91.38 295 LEU A C 1
ATOM 2228 O O . LEU A 1 295 ? 3.737 -13.626 -10.648 1.00 91.38 295 LEU A O 1
ATOM 2232 N N . SER A 1 296 ? 1.964 -13.008 -9.422 1.00 91.62 296 SER A N 1
ATOM 2233 C CA . SER A 1 296 ? 1.583 -11.900 -10.307 1.00 91.62 296 SER A CA 1
ATOM 2234 C C . SER A 1 296 ? 2.685 -10.836 -10.425 1.00 91.62 296 SER A C 1
ATOM 2236 O O . SER A 1 296 ? 2.907 -10.325 -11.521 1.00 91.62 296 SER A O 1
ATOM 2238 N N . ILE A 1 297 ? 3.375 -10.499 -9.332 1.00 94.25 297 ILE A N 1
ATOM 2239 C CA . ILE A 1 297 ? 4.494 -9.545 -9.294 1.00 94.25 297 ILE A CA 1
ATOM 2240 C C . ILE A 1 297 ? 5.641 -10.057 -10.163 1.00 94.25 297 ILE A C 1
ATOM 2242 O O . ILE A 1 297 ? 6.095 -9.332 -11.045 1.00 94.25 297 ILE A O 1
ATOM 2246 N N . CYS A 1 298 ? 6.055 -11.313 -9.978 1.00 95.00 298 CYS A N 1
ATOM 2247 C CA . CYS A 1 298 ? 7.125 -11.926 -10.761 1.00 95.00 298 CYS A CA 1
ATOM 2248 C C . CYS A 1 298 ? 6.769 -12.032 -12.248 1.00 95.00 298 CYS A C 1
ATOM 2250 O O . CYS A 1 298 ? 7.597 -11.696 -13.088 1.00 95.00 298 CYS A O 1
ATOM 2252 N N . MET A 1 299 ? 5.540 -12.441 -12.595 1.00 94.44 299 MET A N 1
ATOM 2253 C CA . MET A 1 299 ? 5.118 -12.521 -14.000 1.00 94.44 299 MET A CA 1
ATOM 2254 C C . MET A 1 299 ? 5.132 -11.146 -14.671 1.00 94.44 299 MET A C 1
ATOM 2256 O O . MET A 1 299 ? 5.635 -11.011 -15.781 1.00 94.44 299 MET A O 1
ATOM 2260 N N . ASN A 1 300 ? 4.617 -10.115 -13.996 1.00 94.69 300 ASN A N 1
ATOM 2261 C CA . ASN A 1 300 ? 4.614 -8.762 -14.549 1.00 94.69 300 ASN A CA 1
ATOM 2262 C C . ASN A 1 300 ? 6.024 -8.159 -14.619 1.00 94.69 300 ASN A C 1
ATOM 2264 O O . ASN A 1 300 ? 6.337 -7.488 -15.599 1.00 94.69 300 ASN A O 1
ATOM 2268 N N . GLY A 1 301 ? 6.881 -8.428 -13.631 1.00 96.25 301 GLY A N 1
ATOM 2269 C CA . GLY A 1 301 ? 8.288 -8.031 -13.672 1.00 96.25 301 GLY A CA 1
ATOM 2270 C C . GLY A 1 301 ? 9.043 -8.701 -14.822 1.00 96.25 301 GLY A C 1
ATOM 2271 O O . GLY A 1 301 ? 9.798 -8.044 -15.529 1.00 96.25 301 GLY A O 1
ATOM 2272 N N . LEU A 1 302 ? 8.773 -9.983 -15.091 1.00 96.81 302 LEU A N 1
ATOM 2273 C CA . LEU A 1 302 ? 9.349 -10.697 -16.232 1.00 96.81 302 LEU A CA 1
ATOM 2274 C C . LEU A 1 302 ? 8.857 -10.139 -17.576 1.00 96.81 302 LEU A C 1
ATOM 2276 O O . LEU A 1 302 ? 9.651 -9.980 -18.501 1.00 96.81 302 LEU A O 1
ATOM 2280 N N . VAL A 1 303 ? 7.568 -9.801 -17.690 1.00 96.69 303 VAL A N 1
ATOM 2281 C CA . VAL A 1 303 ? 7.026 -9.120 -18.878 1.00 96.69 303 VAL A CA 1
ATOM 2282 C C . VAL A 1 303 ? 7.743 -7.790 -19.104 1.00 96.69 303 VAL A C 1
ATOM 2284 O O . VAL A 1 303 ? 8.249 -7.549 -20.196 1.00 96.69 303 VAL A O 1
ATOM 2287 N N . LEU A 1 304 ? 7.855 -6.955 -18.070 1.00 96.81 304 LEU A N 1
ATOM 2288 C CA . LEU A 1 304 ? 8.533 -5.665 -18.185 1.00 96.81 304 LEU A CA 1
ATOM 2289 C C . LEU A 1 304 ? 10.021 -5.841 -18.535 1.00 96.81 304 LEU A C 1
ATOM 2291 O O . LEU A 1 304 ? 10.530 -5.155 -19.416 1.00 96.81 304 LEU A O 1
ATOM 2295 N N . ALA A 1 305 ? 10.715 -6.803 -17.921 1.00 97.38 305 ALA A N 1
ATOM 2296 C CA . ALA A 1 305 ? 12.103 -7.122 -18.250 1.00 97.38 305 ALA A CA 1
ATOM 2297 C C . ALA A 1 305 ? 12.268 -7.532 -19.718 1.00 97.38 305 ALA A C 1
ATOM 2299 O O . ALA A 1 305 ? 13.091 -6.959 -20.425 1.00 97.38 305 ALA A O 1
ATOM 2300 N N . THR A 1 306 ? 11.466 -8.485 -20.192 1.00 97.06 306 THR A N 1
ATOM 2301 C CA . THR A 1 306 ? 11.572 -9.019 -21.560 1.00 97.06 306 THR A CA 1
ATOM 2302 C C . THR A 1 306 ? 11.272 -7.971 -22.628 1.00 97.06 306 THR A C 1
ATOM 2304 O O . THR A 1 306 ? 12.024 -7.869 -23.597 1.00 97.06 306 THR A O 1
ATOM 2307 N N . VAL A 1 307 ? 10.234 -7.150 -22.440 1.00 97.19 307 VAL A N 1
ATOM 2308 C CA . VAL A 1 307 ? 9.880 -6.070 -23.377 1.00 97.19 307 VAL A CA 1
ATOM 2309 C C . VAL A 1 307 ? 11.012 -5.050 -23.494 1.00 97.19 307 VAL A C 1
ATOM 2311 O O . VAL A 1 307 ? 11.407 -4.675 -24.598 1.00 97.19 307 VAL A O 1
ATOM 2314 N N . ILE A 1 308 ? 11.565 -4.619 -22.362 1.00 97.44 308 ILE A N 1
ATOM 2315 C CA . ILE A 1 308 ? 12.593 -3.576 -22.333 1.00 97.44 308 ILE A CA 1
ATOM 2316 C C . ILE A 1 308 ? 13.944 -4.107 -22.817 1.00 97.44 308 ILE A C 1
ATOM 2318 O O . ILE A 1 308 ? 14.647 -3.397 -23.535 1.00 97.44 308 ILE A O 1
ATOM 2322 N N . ILE A 1 309 ? 14.277 -5.368 -22.516 1.00 97.06 309 ILE A N 1
ATOM 2323 C CA . ILE A 1 309 ? 15.437 -6.058 -23.102 1.00 97.06 309 ILE A CA 1
ATOM 2324 C C . ILE A 1 309 ? 15.308 -6.102 -24.620 1.00 97.06 309 ILE A C 1
ATOM 2326 O O . ILE A 1 309 ? 16.227 -5.669 -25.308 1.00 97.06 309 ILE A O 1
ATOM 2330 N N . ALA A 1 310 ? 14.165 -6.535 -25.153 1.00 96.81 310 ALA A N 1
ATOM 2331 C CA . ALA A 1 310 ? 13.957 -6.596 -26.596 1.00 96.81 310 ALA A CA 1
ATOM 2332 C C . ALA A 1 310 ? 14.138 -5.223 -27.271 1.00 96.81 310 ALA A C 1
ATOM 2334 O O . ALA A 1 310 ? 14.835 -5.117 -28.279 1.00 96.81 310 ALA A O 1
ATOM 2335 N N . ILE A 1 311 ? 13.576 -4.159 -26.690 1.00 96.62 311 ILE A N 1
ATOM 2336 C CA . ILE A 1 311 ? 13.716 -2.789 -27.209 1.00 96.62 311 ILE A CA 1
ATOM 2337 C C . ILE A 1 311 ? 15.166 -2.323 -27.193 1.00 96.62 311 ILE A C 1
ATOM 2339 O O . ILE A 1 311 ? 15.635 -1.715 -28.157 1.00 96.62 311 ILE A O 1
ATOM 2343 N N . TYR A 1 312 ? 15.887 -2.612 -26.116 1.00 96.12 312 TYR A N 1
ATOM 2344 C CA . TYR A 1 312 ? 17.277 -2.208 -25.992 1.00 96.12 312 TYR A CA 1
ATOM 2345 C C . TYR A 1 312 ? 18.193 -2.958 -26.959 1.00 96.12 312 TYR A C 1
ATOM 2347 O O . TYR A 1 312 ? 19.044 -2.328 -27.575 1.00 96.12 312 TYR A O 1
ATOM 2355 N N . LEU A 1 313 ? 17.975 -4.259 -27.176 1.00 95.06 313 LEU A N 1
ATOM 2356 C CA . LEU A 1 313 ? 18.722 -5.038 -28.170 1.00 95.06 313 LEU A CA 1
ATOM 2357 C C . LEU A 1 313 ? 18.536 -4.475 -29.586 1.00 95.06 313 LEU A C 1
ATOM 2359 O O . LEU A 1 313 ? 19.513 -4.285 -30.308 1.00 95.06 313 LEU A O 1
ATOM 2363 N N . VAL A 1 314 ? 17.295 -4.145 -29.963 1.00 95.06 314 VAL A N 1
ATOM 2364 C CA . VAL A 1 314 ? 16.999 -3.512 -31.261 1.00 95.06 314 VAL A CA 1
ATOM 2365 C C . VAL A 1 314 ? 17.638 -2.123 -31.351 1.00 95.06 314 VAL A C 1
ATOM 2367 O O . VAL A 1 314 ? 18.158 -1.745 -32.401 1.00 95.06 314 VAL A O 1
ATOM 2370 N N . SER A 1 315 ? 17.643 -1.369 -30.250 1.00 93.38 315 SER A N 1
ATOM 2371 C CA . SER A 1 315 ? 18.276 -0.048 -30.184 1.00 93.38 315 SER A CA 1
ATOM 2372 C C . SER A 1 315 ? 19.796 -0.139 -30.345 1.00 93.38 315 SER A C 1
ATOM 2374 O O . SER A 1 315 ? 20.361 0.591 -31.155 1.00 93.38 315 SER A O 1
ATOM 2376 N N . LEU A 1 316 ? 20.457 -1.071 -29.653 1.00 91.94 316 LEU A N 1
ATOM 2377 C CA . LEU A 1 316 ? 21.894 -1.322 -29.794 1.00 91.94 316 LEU A CA 1
ATOM 2378 C C . LEU A 1 316 ? 22.252 -1.709 -31.228 1.00 91.94 316 LEU A C 1
ATOM 2380 O O . LEU A 1 316 ? 23.120 -1.086 -31.831 1.00 91.94 316 LEU A O 1
ATOM 2384 N N . GLN A 1 317 ? 21.516 -2.649 -31.822 1.00 90.44 317 GLN A N 1
ATOM 2385 C CA . GLN A 1 317 ? 21.752 -3.048 -33.208 1.00 90.44 317 GLN A CA 1
ATOM 2386 C C . GLN A 1 317 ? 21.591 -1.873 -34.187 1.00 90.44 317 GLN A C 1
ATOM 2388 O O . GLN A 1 317 ? 22.320 -1.782 -35.172 1.00 90.44 317 GLN A O 1
ATOM 2393 N N . ARG A 1 318 ? 20.655 -0.953 -33.928 1.00 89.88 318 ARG A N 1
ATOM 2394 C CA . ARG A 1 318 ? 20.397 0.185 -34.817 1.00 89.88 318 ARG A CA 1
ATOM 2395 C C . ARG A 1 318 ? 21.417 1.316 -34.692 1.00 89.88 318 ARG A C 1
ATOM 2397 O O . ARG A 1 318 ? 21.754 1.911 -35.721 1.00 89.88 318 ARG A O 1
ATOM 2404 N N . PHE A 1 319 ? 21.800 1.668 -33.466 1.00 87.44 319 PHE A N 1
ATOM 2405 C CA . PHE A 1 319 ? 22.627 2.844 -33.170 1.00 87.44 319 PHE A CA 1
ATOM 2406 C C . PHE A 1 319 ? 24.110 2.499 -33.020 1.00 87.44 319 PHE A C 1
ATOM 2408 O O . PHE A 1 319 ? 24.943 3.252 -33.513 1.00 87.44 319 PHE A O 1
ATOM 2415 N N . ALA A 1 320 ? 24.428 1.358 -32.404 1.00 84.38 320 ALA A N 1
ATOM 2416 C CA . ALA A 1 320 ? 25.794 0.878 -32.187 1.00 84.38 320 ALA A CA 1
ATOM 2417 C C . ALA A 1 320 ? 26.236 -0.194 -33.204 1.00 84.38 320 ALA A C 1
ATOM 2419 O O . ALA A 1 320 ? 27.400 -0.579 -33.221 1.00 84.38 320 ALA A O 1
ATOM 2420 N N . GLY A 1 321 ? 25.323 -0.712 -34.038 1.00 82.81 321 GLY A N 1
ATOM 2421 C CA . GLY A 1 321 ? 25.624 -1.698 -35.089 1.00 82.81 321 GLY A CA 1
ATOM 2422 C C . GLY A 1 321 ? 25.879 -3.125 -34.587 1.00 82.81 321 GLY A C 1
ATOM 2423 O O . GLY A 1 321 ? 25.807 -4.071 -35.368 1.00 82.81 321 GLY A O 1
ATOM 2424 N N . ALA A 1 322 ? 26.103 -3.295 -33.285 1.00 85.88 322 ALA A N 1
ATOM 2425 C CA . ALA A 1 322 ? 26.357 -4.568 -32.629 1.00 85.88 322 ALA A CA 1
ATOM 2426 C C . ALA A 1 322 ? 25.657 -4.647 -31.264 1.00 85.88 322 ALA A C 1
ATOM 2428 O O . ALA A 1 322 ? 25.176 -3.649 -30.728 1.00 85.88 322 ALA A O 1
ATOM 2429 N N . ILE A 1 323 ? 25.576 -5.863 -30.722 1.00 85.81 323 ILE A N 1
ATOM 2430 C CA . ILE A 1 323 ? 24.891 -6.154 -29.452 1.00 85.81 323 ILE A CA 1
ATOM 2431 C C . ILE A 1 323 ? 25.898 -6.334 -28.311 1.00 85.81 323 ILE A C 1
ATOM 2433 O O . ILE A 1 323 ? 25.684 -5.819 -27.214 1.00 85.81 323 ILE A O 1
ATOM 2437 N N . PHE A 1 324 ? 26.984 -7.066 -28.565 1.00 86.81 324 PHE A N 1
ATOM 2438 C CA . PHE A 1 324 ? 27.997 -7.378 -27.561 1.00 86.81 324 PHE A CA 1
ATOM 2439 C C . PHE A 1 324 ? 28.986 -6.237 -27.400 1.00 86.81 324 PHE A C 1
ATOM 2441 O O . PHE A 1 324 ? 29.388 -5.611 -28.382 1.00 86.81 324 PHE A O 1
ATOM 2448 N N . LEU A 1 325 ? 29.425 -6.007 -26.162 1.00 79.88 325 LEU A N 1
ATOM 2449 C CA . LEU A 1 325 ? 30.309 -4.896 -25.823 1.00 79.88 325 LEU A CA 1
ATOM 2450 C C . LEU A 1 325 ? 31.583 -4.896 -26.682 1.00 79.88 325 LEU A C 1
ATOM 2452 O O . LEU A 1 325 ? 31.962 -3.865 -27.233 1.00 79.88 325 LEU A O 1
ATOM 2456 N N . ARG A 1 326 ? 32.206 -6.069 -26.853 1.00 79.56 326 ARG A N 1
ATOM 2457 C CA . ARG A 1 326 ? 33.437 -6.235 -27.640 1.00 79.56 326 ARG A CA 1
ATOM 2458 C C . ARG A 1 326 ? 33.264 -5.843 -29.107 1.00 79.56 326 ARG A C 1
ATOM 2460 O O . ARG A 1 326 ? 34.130 -5.184 -29.676 1.00 79.56 326 ARG A O 1
ATOM 2467 N N . ASP A 1 327 ? 32.143 -6.241 -29.697 1.00 80.12 327 ASP A N 1
ATOM 2468 C CA . ASP A 1 327 ? 31.860 -5.993 -31.107 1.00 80.12 327 ASP A CA 1
ATOM 2469 C C . ASP A 1 327 ? 31.474 -4.525 -31.328 1.00 80.12 327 ASP A C 1
ATOM 2471 O O . ASP A 1 327 ? 31.864 -3.942 -32.336 1.00 80.12 327 ASP A O 1
ATOM 2475 N N . ILE A 1 328 ? 30.795 -3.901 -30.357 1.00 80.44 328 ILE A N 1
ATOM 2476 C CA . ILE A 1 328 ? 30.460 -2.469 -30.376 1.00 80.44 328 ILE A CA 1
ATOM 2477 C C . ILE A 1 328 ? 31.726 -1.617 -30.453 1.00 80.44 328 ILE A C 1
ATOM 2479 O O . ILE A 1 328 ? 31.799 -0.740 -31.310 1.00 80.44 328 ILE A O 1
ATOM 2483 N N . PHE A 1 329 ? 32.735 -1.892 -29.616 1.00 78.62 329 PHE A N 1
ATOM 2484 C CA . PHE A 1 329 ? 34.006 -1.165 -29.688 1.00 78.62 329 PHE A CA 1
ATOM 2485 C C . PHE A 1 329 ? 34.626 -1.278 -31.083 1.00 78.62 329 PHE A C 1
ATOM 2487 O O . PHE A 1 329 ? 34.947 -0.260 -31.683 1.00 78.62 329 PHE A O 1
ATOM 2494 N N . SER A 1 330 ? 34.692 -2.489 -31.646 1.00 73.81 330 SER A N 1
ATOM 2495 C CA . SER A 1 330 ? 35.285 -2.697 -32.973 1.00 73.81 330 SER A CA 1
ATOM 2496 C C . SER A 1 330 ? 34.494 -2.066 -34.126 1.00 73.81 330 SER A C 1
ATOM 2498 O O . SER A 1 330 ? 35.086 -1.598 -35.094 1.00 73.81 330 SER A O 1
ATOM 2500 N N . HIS A 1 331 ? 33.161 -2.048 -34.041 1.00 72.31 331 HIS A N 1
ATOM 2501 C CA . HIS A 1 331 ? 32.303 -1.506 -35.093 1.00 72.31 331 HIS A CA 1
ATOM 2502 C C . HIS A 1 331 ? 32.261 0.016 -35.086 1.00 72.31 331 HIS A C 1
ATOM 2504 O O . HIS A 1 331 ? 32.248 0.620 -36.154 1.00 72.31 331 HIS A O 1
ATOM 2510 N N . VAL A 1 332 ? 32.234 0.625 -33.902 1.00 70.75 332 VAL A N 1
ATOM 2511 C CA . VAL A 1 332 ? 32.206 2.083 -33.773 1.00 70.75 332 VAL A CA 1
ATOM 2512 C C . VAL A 1 332 ? 33.593 2.672 -34.017 1.00 70.75 332 VAL A C 1
ATOM 2514 O O . VAL A 1 332 ? 33.696 3.703 -34.660 1.00 70.75 332 VAL A O 1
ATOM 2517 N N . GLU A 1 333 ? 34.671 1.994 -33.616 1.00 66.94 333 GLU A N 1
ATOM 2518 C CA . GLU A 1 333 ? 36.038 2.425 -33.949 1.00 66.94 333 GLU A CA 1
ATOM 2519 C C . GLU A 1 333 ? 36.324 2.348 -35.463 1.00 66.94 333 GLU A C 1
ATOM 2521 O O . GLU A 1 333 ? 37.134 3.112 -35.981 1.00 66.94 333 GLU A O 1
ATOM 2526 N N . ALA A 1 334 ? 35.617 1.478 -36.195 1.00 64.25 334 ALA A N 1
ATOM 2527 C CA . ALA A 1 334 ? 35.660 1.431 -37.657 1.00 64.25 334 ALA A CA 1
ATOM 2528 C C . ALA A 1 334 ? 34.856 2.558 -38.340 1.00 64.25 334 ALA A C 1
ATOM 2530 O O . ALA A 1 334 ? 35.058 2.814 -39.528 1.00 64.25 334 ALA A O 1
ATOM 2531 N N . ASP A 1 335 ? 33.949 3.221 -37.618 1.00 68.44 335 ASP A N 1
ATOM 2532 C CA . ASP A 1 335 ? 33.166 4.362 -38.092 1.00 68.44 335 ASP A CA 1
ATOM 2533 C C . ASP A 1 335 ? 33.705 5.651 -37.447 1.00 68.44 335 ASP A C 1
ATOM 2535 O O . ASP A 1 335 ? 33.233 6.089 -36.400 1.00 68.44 335 ASP A O 1
ATOM 2539 N N . GLU A 1 336 ? 34.698 6.288 -38.085 1.00 65.25 336 GLU A N 1
ATOM 2540 C CA . GLU A 1 336 ? 35.384 7.505 -37.593 1.00 65.25 336 GLU A CA 1
ATOM 2541 C C . GLU A 1 336 ? 34.444 8.695 -37.294 1.00 65.25 336 GLU A C 1
ATOM 2543 O O . GLU A 1 336 ? 34.875 9.712 -36.749 1.00 65.25 336 GLU A O 1
ATOM 2548 N N . THR A 1 337 ? 33.162 8.603 -37.659 1.00 67.06 337 THR A N 1
ATOM 2549 C CA . THR A 1 337 ? 32.183 9.679 -37.487 1.00 67.06 337 THR A CA 1
ATOM 2550 C C . THR A 1 337 ? 31.427 9.659 -36.159 1.00 67.06 337 THR A C 1
ATOM 2552 O O . THR A 1 337 ? 30.751 10.646 -35.862 1.00 67.06 337 THR A O 1
ATOM 2555 N N . LYS A 1 338 ? 31.515 8.590 -35.350 1.00 73.69 338 LYS A N 1
ATOM 2556 C CA . LYS A 1 338 ? 30.731 8.456 -34.107 1.00 73.69 338 LYS A CA 1
ATOM 2557 C C . LYS A 1 338 ? 31.554 7.982 -32.920 1.00 73.69 338 LYS A C 1
ATOM 2559 O O . LYS A 1 338 ? 32.334 7.044 -33.025 1.00 73.69 338 LYS A O 1
ATOM 2564 N N . SER A 1 339 ? 31.310 8.578 -31.752 1.00 81.88 339 SER A N 1
ATOM 2565 C CA . SER A 1 339 ? 31.880 8.085 -30.498 1.00 81.88 339 SER A CA 1
ATOM 2566 C C . SER A 1 339 ? 31.054 6.922 -29.925 1.00 81.88 339 SER A C 1
ATOM 2568 O O . SER A 1 339 ? 29.827 6.869 -30.055 1.00 81.88 339 SER A O 1
ATOM 2570 N N . VAL A 1 340 ? 31.727 5.970 -29.265 1.00 81.88 340 VAL A N 1
ATOM 2571 C CA . VAL A 1 340 ? 31.072 4.832 -28.585 1.00 81.88 340 VAL A CA 1
ATOM 2572 C C . VAL A 1 340 ? 30.067 5.332 -27.547 1.00 81.88 340 VAL A C 1
ATOM 2574 O O . VAL A 1 340 ? 28.963 4.797 -27.436 1.00 81.88 340 VAL A O 1
ATOM 2577 N N . ASP A 1 341 ? 30.424 6.391 -26.824 1.00 84.44 341 ASP A N 1
ATOM 2578 C CA . ASP A 1 341 ? 29.584 6.971 -25.780 1.00 84.44 341 ASP A CA 1
ATOM 2579 C C . ASP A 1 341 ? 28.295 7.584 -26.342 1.00 84.44 341 ASP A C 1
ATOM 2581 O O . ASP A 1 341 ? 27.231 7.386 -25.754 1.00 84.44 341 ASP A O 1
ATOM 2585 N N . GLU A 1 342 ? 28.344 8.237 -27.507 1.00 85.62 342 GLU A N 1
ATOM 2586 C CA . GLU A 1 342 ? 27.150 8.755 -28.189 1.00 85.62 342 GLU A CA 1
ATOM 2587 C C . GLU A 1 342 ? 26.215 7.631 -28.648 1.00 85.62 342 GLU A C 1
ATOM 2589 O O . GLU A 1 342 ? 25.006 7.682 -28.399 1.00 85.62 342 GLU A O 1
ATOM 2594 N N . ALA A 1 343 ? 26.758 6.579 -29.271 1.00 86.38 343 ALA A N 1
ATOM 2595 C CA . ALA A 1 343 ? 25.960 5.442 -29.732 1.00 86.38 343 ALA A CA 1
ATOM 2596 C C . ALA A 1 343 ? 25.266 4.721 -28.560 1.00 86.38 343 ALA A C 1
ATOM 2598 O O . ALA A 1 343 ? 24.088 4.353 -28.642 1.00 86.38 343 ALA A O 1
ATOM 2599 N N . LEU A 1 344 ? 25.975 4.567 -27.436 1.00 89.38 344 LEU A N 1
ATOM 2600 C CA . LEU A 1 344 ? 25.414 4.008 -26.209 1.00 89.38 344 LEU A CA 1
ATOM 2601 C C . LEU A 1 344 ? 24.386 4.949 -25.569 1.00 89.38 344 LEU A C 1
ATOM 2603 O O . LEU A 1 344 ? 23.337 4.477 -25.128 1.00 89.38 344 LEU A O 1
ATOM 2607 N N . ALA A 1 345 ? 24.631 6.261 -25.534 1.00 91.25 345 ALA A N 1
ATOM 2608 C CA . ALA A 1 345 ? 23.689 7.242 -24.993 1.00 91.25 345 ALA A CA 1
ATOM 2609 C C . ALA A 1 345 ? 22.353 7.230 -25.753 1.00 91.25 345 ALA A C 1
ATOM 2611 O O . ALA A 1 345 ? 21.288 7.230 -25.128 1.00 91.25 345 ALA A O 1
ATOM 2612 N N . GLN A 1 346 ? 22.383 7.128 -27.086 1.00 91.50 346 GLN A N 1
ATOM 2613 C CA . GLN A 1 346 ? 21.185 7.007 -27.926 1.00 91.50 346 GLN A CA 1
ATOM 2614 C C . GLN A 1 346 ? 20.388 5.733 -27.607 1.00 91.50 346 GLN A C 1
ATOM 2616 O O . GLN A 1 346 ? 19.182 5.799 -27.348 1.00 91.50 346 GLN A O 1
ATOM 2621 N N . ALA A 1 347 ? 21.056 4.575 -27.543 1.00 92.94 347 ALA A N 1
ATOM 2622 C CA . ALA A 1 347 ? 20.398 3.307 -27.220 1.00 92.94 347 ALA A CA 1
ATOM 2623 C C . ALA A 1 347 ? 19.792 3.304 -25.803 1.00 92.94 347 ALA A C 1
ATOM 2625 O O . ALA A 1 347 ? 18.656 2.858 -25.607 1.00 92.94 347 ALA A O 1
ATOM 2626 N N . ARG A 1 348 ? 20.516 3.854 -24.819 1.00 94.25 348 ARG A N 1
ATOM 2627 C CA . ARG A 1 348 ? 20.036 4.016 -23.438 1.00 94.25 348 ARG A CA 1
ATOM 2628 C C . ARG A 1 348 ? 18.844 4.961 -23.356 1.00 94.25 348 ARG A C 1
ATOM 2630 O O . ARG A 1 348 ? 17.913 4.690 -22.606 1.00 94.25 348 ARG A O 1
ATOM 2637 N N . THR A 1 349 ? 18.824 6.021 -24.162 1.00 94.75 349 THR A N 1
ATOM 2638 C CA . THR A 1 349 ? 17.724 6.995 -24.193 1.00 94.75 349 THR A CA 1
ATOM 2639 C C . THR A 1 349 ? 16.429 6.367 -24.695 1.00 94.75 349 THR A C 1
ATOM 2641 O O . THR A 1 349 ? 15.384 6.538 -24.070 1.00 94.75 349 THR A O 1
ATOM 2644 N N . VAL A 1 350 ? 16.487 5.555 -25.755 1.00 95.56 350 VAL A N 1
ATOM 2645 C CA . VAL A 1 350 ? 15.309 4.812 -26.232 1.00 95.56 350 VAL A CA 1
ATOM 2646 C C . VAL A 1 350 ? 14.804 3.832 -25.168 1.00 95.56 350 VAL A C 1
ATOM 2648 O O . VAL A 1 350 ? 13.607 3.800 -24.883 1.00 95.56 350 VAL A O 1
ATOM 2651 N N . ALA A 1 351 ? 15.701 3.078 -24.525 1.00 95.31 351 ALA A N 1
ATOM 2652 C CA . ALA A 1 351 ? 15.327 2.157 -23.450 1.00 95.31 351 ALA A CA 1
ATOM 2653 C C . ALA A 1 351 ? 14.792 2.876 -22.196 1.00 95.31 351 ALA A C 1
ATOM 2655 O O . ALA A 1 351 ? 13.916 2.347 -21.507 1.00 95.31 351 ALA A O 1
ATOM 2656 N N . PHE A 1 352 ? 15.296 4.071 -21.889 1.00 95.56 352 PHE A N 1
ATOM 2657 C CA . PHE A 1 352 ? 14.825 4.916 -20.795 1.00 95.56 352 PHE A CA 1
ATOM 2658 C C . PHE A 1 352 ? 13.389 5.391 -21.045 1.00 95.56 352 PHE A C 1
ATOM 2660 O O . PHE A 1 352 ? 12.515 5.141 -20.218 1.00 95.56 352 PHE A O 1
ATOM 2667 N N . ILE A 1 353 ? 13.114 5.970 -22.220 1.00 95.56 353 ILE A N 1
ATOM 2668 C CA . ILE A 1 353 ? 11.766 6.425 -22.604 1.00 95.56 353 ILE A CA 1
ATOM 2669 C C . ILE A 1 353 ? 10.786 5.245 -22.628 1.00 95.56 353 ILE A C 1
ATOM 2671 O O . ILE A 1 353 ? 9.686 5.335 -22.078 1.00 95.56 353 ILE A O 1
ATOM 2675 N N . ALA A 1 354 ? 11.188 4.121 -23.232 1.00 96.31 354 ALA A N 1
ATOM 2676 C CA . ALA A 1 354 ? 10.359 2.924 -23.324 1.00 96.31 354 ALA A CA 1
ATOM 2677 C C . ALA A 1 354 ? 9.951 2.392 -21.945 1.00 96.31 354 ALA A C 1
ATOM 2679 O O . ALA A 1 354 ? 8.800 1.989 -21.762 1.00 96.31 354 ALA A O 1
ATOM 2680 N N . LEU A 1 355 ? 10.878 2.399 -20.981 1.00 95.94 355 LEU A N 1
ATOM 2681 C CA . LEU A 1 355 ? 10.615 1.931 -19.625 1.00 95.94 355 LEU A CA 1
ATOM 2682 C C . LEU A 1 355 ? 9.648 2.859 -18.899 1.00 95.94 355 LEU A C 1
ATOM 2684 O O . LEU A 1 355 ? 8.605 2.374 -18.478 1.00 95.94 355 LEU A O 1
ATOM 2688 N N . VAL A 1 356 ? 9.906 4.171 -18.870 1.00 95.81 356 VAL A N 1
ATOM 2689 C CA . VAL A 1 356 ? 9.017 5.127 -18.185 1.00 95.81 356 VAL A CA 1
ATOM 2690 C C . VAL A 1 356 ? 7.593 5.044 -18.734 1.00 95.81 356 VAL A C 1
ATOM 2692 O O . VAL A 1 356 ? 6.612 5.052 -17.987 1.00 95.81 356 VAL A O 1
ATOM 2695 N N . LEU A 1 357 ? 7.433 4.949 -20.057 1.00 95.81 357 LEU A N 1
ATOM 2696 C CA . LEU A 1 357 ? 6.111 4.774 -20.660 1.00 95.81 357 LEU A CA 1
ATOM 2697 C C . LEU A 1 357 ? 5.465 3.440 -20.249 1.00 95.81 357 LEU A C 1
ATOM 2699 O O . LEU A 1 357 ? 4.274 3.401 -19.929 1.00 95.81 357 LEU A O 1
ATOM 2703 N N . SER A 1 358 ? 6.240 2.354 -20.241 1.00 96.44 358 SER A N 1
ATOM 2704 C CA . SER A 1 358 ? 5.769 1.018 -19.859 1.00 96.44 358 SER A CA 1
ATOM 2705 C C . SER A 1 358 ? 5.391 0.931 -18.378 1.00 96.44 358 SER A C 1
ATOM 2707 O O . SER A 1 358 ? 4.383 0.312 -18.044 1.00 96.44 358 SER A O 1
ATOM 2709 N N . GLU A 1 359 ? 6.127 1.600 -17.494 1.00 95.31 359 GLU A N 1
ATOM 2710 C CA . GLU A 1 359 ? 5.843 1.704 -16.059 1.00 95.31 359 GLU A CA 1
ATOM 2711 C C . GLU A 1 359 ? 4.566 2.493 -15.793 1.00 95.31 359 GLU A C 1
ATOM 2713 O O . GLU A 1 359 ? 3.741 2.082 -14.979 1.00 95.31 359 GLU A O 1
ATOM 2718 N N . ASN A 1 360 ? 4.322 3.566 -16.547 1.00 94.31 360 ASN A N 1
ATOM 2719 C CA . ASN A 1 360 ? 3.061 4.298 -16.462 1.00 94.31 360 ASN A CA 1
ATOM 2720 C C . ASN A 1 360 ? 1.866 3.433 -16.890 1.00 94.31 360 ASN A C 1
ATOM 2722 O O . ASN A 1 360 ? 0.842 3.402 -16.203 1.00 94.31 360 ASN A O 1
ATOM 2726 N N . VAL A 1 361 ? 1.996 2.668 -17.980 1.00 94.12 361 VAL A N 1
ATOM 2727 C CA . VAL A 1 361 ? 0.987 1.665 -18.369 1.00 94.12 361 VAL A CA 1
ATOM 2728 C C . VAL A 1 361 ? 0.805 0.629 -17.260 1.00 94.12 361 VAL A C 1
ATOM 2730 O O . VAL A 1 361 ? -0.322 0.305 -16.878 1.00 94.12 361 VAL A O 1
ATOM 2733 N N . ARG A 1 362 ? 1.905 0.138 -16.693 1.00 93.38 362 ARG A N 1
ATOM 2734 C CA . ARG A 1 362 ? 1.896 -0.844 -15.612 1.00 93.38 362 ARG A CA 1
ATOM 2735 C C . ARG A 1 362 ? 1.196 -0.314 -14.358 1.00 93.38 362 ARG A C 1
ATOM 2737 O O . ARG A 1 362 ? 0.415 -1.057 -13.763 1.00 93.38 362 ARG A O 1
ATOM 2744 N N . ALA A 1 363 ? 1.395 0.952 -13.995 1.00 93.81 363 ALA A N 1
ATOM 2745 C CA . ALA A 1 363 ? 0.696 1.601 -12.890 1.00 93.81 363 ALA A CA 1
ATOM 2746 C C . ALA A 1 363 ? -0.826 1.581 -13.107 1.00 93.81 363 ALA A C 1
ATOM 2748 O O . ALA A 1 363 ? -1.572 1.201 -12.204 1.00 93.81 363 ALA A O 1
ATOM 2749 N N . TYR A 1 364 ? -1.304 1.868 -14.323 1.00 92.88 364 TYR A N 1
ATOM 2750 C CA . TYR A 1 364 ? -2.728 1.744 -14.657 1.00 92.88 364 TYR A CA 1
ATOM 2751 C C . TYR A 1 364 ? -3.244 0.305 -14.558 1.00 92.88 364 TYR A C 1
ATOM 2753 O O . TYR A 1 364 ? -4.339 0.072 -14.043 1.00 92.88 364 TYR A O 1
ATOM 2761 N N . ILE A 1 365 ? -2.456 -0.672 -15.003 1.00 92.12 365 ILE A N 1
ATOM 2762 C CA . ILE A 1 365 ? -2.816 -2.091 -14.922 1.00 92.12 365 ILE A CA 1
ATOM 2763 C C . ILE A 1 365 ? -2.915 -2.545 -13.459 1.00 92.12 365 ILE A C 1
ATOM 2765 O O . ILE A 1 365 ? -3.830 -3.302 -13.135 1.00 92.12 365 ILE A O 1
ATOM 2769 N N . CYS A 1 366 ? -2.047 -2.047 -12.570 1.00 91.19 366 CYS A N 1
ATOM 2770 C CA . CYS A 1 366 ? -2.058 -2.334 -11.130 1.00 91.19 366 CYS A CA 1
ATOM 2771 C C . CYS A 1 366 ? -3.273 -1.779 -10.373 1.00 91.19 366 CYS A C 1
ATOM 2773 O O . CYS A 1 366 ? -3.516 -2.199 -9.242 1.00 91.19 366 CYS A O 1
ATOM 2775 N N . ARG A 1 367 ? -4.077 -0.888 -10.969 1.00 91.25 367 ARG A N 1
ATOM 2776 C CA . ARG A 1 367 ? -5.300 -0.362 -10.329 1.00 91.25 367 ARG A CA 1
ATOM 2777 C C . ARG A 1 367 ? -6.319 -1.455 -10.013 1.00 91.25 367 ARG A C 1
ATOM 2779 O O . ARG A 1 367 ? -7.101 -1.325 -9.067 1.00 91.25 367 ARG A O 1
ATOM 2786 N N . SER A 1 368 ? -6.297 -2.553 -10.768 1.00 88.62 368 SER A N 1
ATOM 2787 C CA . SER A 1 368 ? -7.079 -3.751 -10.476 1.00 88.62 368 SER A CA 1
ATOM 2788 C C . SER A 1 368 ? -6.319 -5.016 -10.855 1.00 88.62 368 SER A C 1
ATOM 2790 O O . SER A 1 368 ? -5.824 -5.143 -11.969 1.00 88.62 368 SER A O 1
ATOM 2792 N N . PHE A 1 369 ? -6.309 -6.002 -9.958 1.00 85.62 369 PHE A N 1
ATOM 2793 C CA . PHE A 1 369 ? -5.735 -7.323 -10.232 1.00 85.62 369 PHE A CA 1
ATOM 2794 C C . PHE A 1 369 ? -6.596 -8.190 -11.163 1.00 85.62 369 PHE A C 1
ATOM 2796 O O . PHE A 1 369 ? -6.127 -9.210 -11.659 1.00 85.62 369 PHE A O 1
ATOM 2803 N N . THR A 1 370 ? -7.861 -7.820 -11.377 1.00 83.44 370 THR A N 1
ATOM 2804 C CA . THR A 1 370 ? -8.860 -8.675 -12.040 1.00 83.44 370 THR A CA 1
ATOM 2805 C C . THR A 1 370 ? -9.616 -7.987 -13.163 1.00 83.44 370 THR A C 1
ATOM 2807 O O . THR A 1 370 ? -9.978 -8.649 -14.132 1.00 83.44 370 THR A O 1
ATOM 2810 N N . ASN A 1 371 ? -9.880 -6.685 -13.035 1.00 87.12 371 ASN A N 1
ATOM 2811 C CA . ASN A 1 371 ? -10.578 -5.935 -14.070 1.00 87.12 371 ASN A CA 1
ATOM 2812 C C . ASN A 1 371 ? -9.578 -5.450 -15.123 1.00 87.12 371 ASN A C 1
ATOM 2814 O O . ASN A 1 371 ? -8.432 -5.119 -14.784 1.00 87.12 371 ASN A O 1
ATOM 2818 N N . PRO A 1 372 ? -9.997 -5.388 -16.393 1.00 88.81 372 PRO A N 1
ATOM 2819 C CA . PRO A 1 372 ? -9.135 -4.876 -17.438 1.00 88.81 372 PRO A CA 1
ATOM 2820 C C . PRO A 1 372 ? -8.931 -3.368 -17.275 1.00 88.81 372 PRO A C 1
ATOM 2822 O O . PRO A 1 372 ? -9.791 -2.663 -16.739 1.00 88.81 372 PRO A O 1
ATOM 2825 N N . VAL A 1 373 ? -7.790 -2.870 -17.745 1.00 89.25 373 VAL A N 1
ATOM 2826 C CA . VAL A 1 373 ? -7.344 -1.481 -17.540 1.00 89.25 373 VAL A CA 1
ATOM 2827 C C . VAL A 1 373 ? -8.315 -0.413 -18.051 1.00 89.25 373 VAL A C 1
ATOM 2829 O O . VAL A 1 373 ? -8.366 0.675 -17.484 1.00 89.25 373 VAL A O 1
ATOM 2832 N N . TRP A 1 374 ? -9.127 -0.714 -19.071 1.00 85.31 374 TRP A N 1
ATOM 2833 C CA . TRP A 1 374 ? -10.097 0.229 -19.647 1.00 85.31 374 TRP A CA 1
ATOM 2834 C C . TRP A 1 374 ? -11.242 0.592 -18.692 1.00 85.31 374 TRP A C 1
ATOM 2836 O O . TRP A 1 374 ? -11.903 1.617 -18.871 1.00 85.31 374 TRP A O 1
ATOM 2846 N N . VAL A 1 375 ? -11.491 -0.229 -17.667 1.00 83.75 375 VAL A N 1
ATOM 2847 C CA . VAL A 1 375 ? -12.563 0.014 -16.701 1.00 83.75 375 VAL A CA 1
ATOM 2848 C C . VAL A 1 375 ? -12.139 1.123 -15.743 1.00 83.75 375 VAL A C 1
ATOM 2850 O O . VAL A 1 375 ? -11.267 0.944 -14.898 1.00 83.75 375 VAL A O 1
ATOM 2853 N N . GLY A 1 376 ? -12.784 2.285 -15.861 1.00 80.00 376 GLY A N 1
ATOM 2854 C CA . GLY A 1 376 ? -12.566 3.402 -14.943 1.00 80.00 376 GLY A CA 1
ATOM 2855 C C . GLY A 1 376 ? -11.215 4.104 -15.116 1.00 80.00 376 GLY A C 1
ATOM 2856 O O . GLY A 1 376 ? -10.700 4.649 -14.139 1.00 80.00 376 GLY A O 1
ATOM 2857 N N . LEU A 1 377 ? -10.640 4.129 -16.328 1.00 81.31 377 LEU A N 1
ATOM 2858 C CA . LEU A 1 377 ? -9.360 4.790 -16.663 1.00 81.31 377 LEU A CA 1
ATOM 2859 C C . LEU A 1 377 ? -9.189 6.168 -16.003 1.00 81.31 377 LEU A C 1
ATOM 2861 O O . LEU A 1 377 ? -8.196 6.403 -15.326 1.00 81.31 377 LEU A O 1
ATOM 2865 N N . CYS A 1 378 ? -10.196 7.035 -16.103 1.00 83.69 378 CYS A N 1
ATOM 2866 C CA . CYS A 1 378 ? -10.130 8.407 -15.588 1.00 83.69 378 CYS A CA 1
ATOM 2867 C C . CYS A 1 378 ? -10.798 8.601 -14.214 1.00 83.69 378 CYS A C 1
ATOM 2869 O O . CYS A 1 378 ? -11.028 9.737 -13.799 1.00 83.69 378 CYS A O 1
ATOM 2871 N N . GLN A 1 379 ? -11.148 7.521 -13.506 1.00 83.31 379 GLN A N 1
ATOM 2872 C CA . GLN A 1 379 ? -11.833 7.623 -12.212 1.00 83.31 379 GLN A CA 1
ATOM 2873 C C . GLN A 1 379 ? -10.905 8.178 -11.121 1.00 83.31 379 GLN A C 1
ATOM 2875 O O . GLN A 1 379 ? -11.315 9.027 -10.329 1.00 83.31 379 GLN A O 1
ATOM 2880 N N . ASN A 1 380 ? -9.639 7.748 -11.109 1.00 86.38 380 ASN A N 1
ATOM 2881 C CA . ASN A 1 380 ? -8.627 8.269 -10.197 1.00 86.38 380 ASN A CA 1
ATOM 2882 C C . ASN A 1 380 ? -7.953 9.515 -10.803 1.00 86.38 380 ASN A C 1
ATOM 2884 O O . ASN A 1 380 ? -7.008 9.426 -11.588 1.00 86.38 380 ASN A O 1
ATOM 2888 N N . ARG A 1 381 ? -8.433 10.705 -10.416 1.00 90.12 381 ARG A N 1
ATOM 2889 C CA . ARG A 1 381 ? -7.855 11.988 -10.863 1.00 90.12 381 ARG A CA 1
ATOM 2890 C C . ARG A 1 381 ? -6.417 12.193 -10.382 1.00 90.12 381 ARG A C 1
ATOM 2892 O O . ARG A 1 381 ? -5.661 12.900 -11.043 1.00 90.12 381 ARG A O 1
ATOM 2899 N N . VAL A 1 382 ? -6.046 11.601 -9.245 1.00 92.19 382 VAL A N 1
ATOM 2900 C CA . VAL A 1 382 ? -4.679 11.675 -8.710 1.00 92.19 382 VAL A CA 1
ATOM 2901 C C . VAL A 1 382 ? -3.738 10.861 -9.593 1.00 92.19 382 VAL A C 1
ATOM 2903 O O . VAL A 1 382 ? -2.689 11.375 -9.960 1.00 92.19 382 VAL A O 1
ATOM 2906 N N . MET A 1 383 ? -4.154 9.668 -10.036 1.00 93.69 383 MET A N 1
ATOM 2907 C CA . MET A 1 383 ? -3.395 8.851 -10.996 1.00 93.69 383 MET A CA 1
ATOM 2908 C C . MET A 1 383 ? -3.156 9.589 -12.313 1.00 93.69 383 MET A C 1
ATOM 2910 O O . MET A 1 383 ? -2.031 9.628 -12.801 1.00 93.69 383 MET A O 1
ATOM 2914 N N . LEU A 1 384 ? -4.189 10.236 -12.863 1.00 92.75 384 LEU A N 1
ATOM 2915 C CA . LEU A 1 384 ? -4.039 11.003 -14.100 1.00 92.75 384 LEU A CA 1
ATOM 2916 C C . LEU A 1 384 ? -3.008 12.130 -13.945 1.00 92.75 384 LEU A C 1
ATOM 2918 O O . LEU A 1 384 ? -2.134 12.286 -14.792 1.00 92.75 384 LEU A O 1
ATOM 2922 N N . ARG A 1 385 ? -3.080 12.893 -12.847 1.00 94.12 385 ARG A N 1
ATOM 2923 C CA . ARG A 1 385 ? -2.107 13.956 -12.551 1.00 94.12 385 ARG A CA 1
ATOM 2924 C C . ARG A 1 385 ? -0.702 13.399 -12.341 1.00 94.12 385 ARG A C 1
ATOM 2926 O O . ARG A 1 385 ? 0.242 13.972 -12.865 1.00 94.12 385 ARG A O 1
ATOM 2933 N N . ALA A 1 386 ? -0.570 12.291 -11.617 1.00 94.19 386 ALA A N 1
ATOM 2934 C CA . ALA A 1 386 ? 0.708 11.640 -11.357 1.00 94.19 386 ALA A CA 1
ATOM 2935 C C . ALA A 1 386 ? 1.395 11.186 -12.649 1.00 94.19 386 ALA A C 1
ATOM 2937 O O . ALA A 1 386 ? 2.569 11.478 -12.852 1.00 94.19 386 ALA A O 1
ATOM 2938 N N . VAL A 1 387 ? 0.647 10.550 -13.551 1.00 93.38 387 VAL A N 1
ATOM 2939 C CA . VAL A 1 387 ? 1.166 10.114 -14.852 1.00 93.38 387 VAL A CA 1
ATOM 2940 C C . VAL A 1 387 ? 1.544 11.320 -15.706 1.00 93.38 387 VAL A C 1
ATOM 2942 O O . VAL A 1 387 ? 2.622 11.330 -16.280 1.00 93.38 387 VAL A O 1
ATOM 2945 N N . LEU A 1 388 ? 0.722 12.375 -15.749 1.00 93.81 388 LEU A N 1
ATOM 2946 C CA . LEU A 1 388 ? 1.072 13.603 -16.476 1.00 93.81 388 LEU A CA 1
ATOM 2947 C C . LEU A 1 388 ? 2.351 14.258 -15.938 1.00 93.81 388 LEU A C 1
ATOM 2949 O O . LEU A 1 388 ? 3.175 14.709 -16.728 1.00 93.81 388 LEU A O 1
ATOM 2953 N N . VAL A 1 389 ? 2.540 14.279 -14.617 1.00 93.81 389 VAL A N 1
ATOM 2954 C CA . VAL A 1 389 ? 3.773 14.773 -13.987 1.00 93.81 389 VAL A CA 1
ATOM 2955 C C . VAL A 1 389 ? 4.965 13.889 -14.358 1.00 93.81 389 VAL A C 1
ATOM 2957 O O . VAL A 1 389 ? 5.999 14.425 -14.743 1.00 93.81 389 VAL A O 1
ATOM 2960 N N . ALA A 1 390 ? 4.820 12.562 -14.324 1.00 94.00 390 ALA A N 1
ATOM 2961 C CA . ALA A 1 390 ? 5.875 11.635 -14.732 1.00 94.00 390 ALA A CA 1
ATOM 2962 C C . ALA A 1 390 ? 6.246 11.800 -16.219 1.00 94.00 390 ALA A C 1
ATOM 2964 O O . ALA A 1 390 ? 7.425 11.802 -16.565 1.00 94.00 390 ALA A O 1
ATOM 2965 N N . GLN A 1 391 ? 5.258 12.011 -17.097 1.00 94.38 391 GLN A N 1
ATOM 2966 C CA . GLN A 1 391 ? 5.485 12.285 -18.521 1.00 94.38 391 GLN A CA 1
ATOM 2967 C C . GLN A 1 391 ? 6.187 13.625 -18.741 1.00 94.38 391 GLN A C 1
ATOM 2969 O O . GLN A 1 391 ? 7.146 13.698 -19.503 1.00 94.38 391 GLN A O 1
ATOM 2974 N N . ALA A 1 392 ? 5.754 14.680 -18.049 1.00 94.62 392 ALA A N 1
ATOM 2975 C CA . ALA A 1 392 ? 6.417 15.977 -18.112 1.00 94.62 392 ALA A CA 1
ATOM 2976 C C . ALA A 1 392 ? 7.866 15.885 -17.612 1.00 94.62 392 ALA A C 1
ATOM 2978 O O . ALA A 1 392 ? 8.768 16.402 -18.264 1.00 94.62 392 ALA A O 1
ATOM 2979 N N . ALA A 1 393 ? 8.107 15.179 -16.505 1.00 94.19 393 ALA A N 1
ATOM 2980 C CA . ALA A 1 393 ? 9.446 14.966 -15.967 1.00 94.19 393 ALA A CA 1
ATOM 2981 C C . ALA A 1 393 ? 10.342 14.178 -16.932 1.00 94.19 393 ALA A C 1
ATOM 2983 O O . ALA A 1 393 ? 11.496 14.548 -17.123 1.00 94.19 393 ALA A O 1
ATOM 2984 N N . MET A 1 394 ? 9.809 13.140 -17.581 1.00 94.19 394 MET A N 1
ATOM 2985 C CA . MET A 1 394 ? 10.532 12.369 -18.594 1.00 94.19 394 MET A CA 1
ATOM 2986 C C . MET A 1 394 ? 10.873 13.214 -19.826 1.00 94.19 394 MET A C 1
ATOM 2988 O O . MET A 1 394 ? 12.015 13.199 -20.276 1.00 94.19 394 MET A O 1
ATOM 2992 N N . LEU A 1 395 ? 9.926 14.006 -20.337 1.00 93.00 395 LEU A N 1
ATOM 2993 C CA . LEU A 1 395 ? 10.192 14.925 -21.446 1.00 93.00 395 LEU A CA 1
ATOM 2994 C C . LEU A 1 395 ? 11.230 15.983 -21.061 1.00 93.00 395 LEU A C 1
ATOM 2996 O O . LEU A 1 395 ? 12.123 16.263 -21.853 1.00 93.00 395 LEU A O 1
ATOM 3000 N N . CYS A 1 396 ? 11.175 16.525 -19.842 1.00 92.69 396 CYS A N 1
ATOM 3001 C CA . CYS A 1 396 ? 12.208 17.428 -19.336 1.00 92.69 396 CYS A CA 1
ATOM 3002 C C . CYS A 1 396 ? 13.577 16.738 -19.242 1.00 92.69 396 CYS A C 1
ATOM 3004 O O . CYS A 1 396 ? 14.575 17.328 -19.641 1.00 92.69 396 CYS A O 1
ATOM 3006 N N . ALA A 1 397 ? 13.633 15.496 -18.756 1.00 91.94 397 ALA A N 1
ATOM 3007 C CA . ALA A 1 397 ? 14.866 14.716 -18.645 1.00 91.94 397 ALA A CA 1
ATOM 3008 C C . ALA A 1 397 ? 15.533 14.450 -19.999 1.00 91.94 397 ALA A C 1
ATOM 3010 O O . ALA A 1 397 ? 16.755 14.466 -20.089 1.00 91.94 397 ALA A O 1
ATOM 3011 N N . VAL A 1 398 ? 14.731 14.227 -21.041 1.00 92.00 398 VAL A N 1
ATOM 3012 C CA . VAL A 1 398 ? 15.216 13.891 -22.385 1.00 92.00 398 VAL A CA 1
ATOM 3013 C C . VAL A 1 398 ? 15.491 15.139 -23.229 1.00 92.00 398 VAL A C 1
ATOM 3015 O O . VAL A 1 398 ? 16.457 15.161 -23.979 1.00 92.00 398 VAL A O 1
ATOM 3018 N N . LEU A 1 399 ? 14.658 16.180 -23.144 1.00 90.25 399 LEU A N 1
ATOM 3019 C CA . LEU A 1 399 ? 14.712 17.320 -24.072 1.00 90.25 399 LEU A CA 1
ATOM 3020 C C . LEU A 1 399 ? 15.506 18.522 -23.551 1.00 90.25 399 LEU A C 1
ATOM 3022 O O . LEU A 1 399 ? 15.860 19.390 -24.346 1.00 90.25 399 LEU A O 1
ATOM 3026 N N . VAL A 1 400 ? 15.762 18.624 -22.243 1.00 92.31 400 VAL A N 1
ATOM 3027 C CA . VAL A 1 400 ? 16.539 19.740 -21.680 1.00 92.31 400 VAL A CA 1
ATOM 3028 C C . VAL A 1 400 ? 18.031 19.398 -21.765 1.00 92.31 400 VAL A C 1
ATOM 3030 O O . VAL A 1 400 ? 18.460 18.509 -21.031 1.00 92.31 400 VAL A O 1
ATOM 3033 N N . PRO A 1 401 ? 18.851 20.116 -22.563 1.00 86.12 401 PRO A N 1
ATOM 3034 C CA . PRO A 1 401 ? 20.240 19.721 -22.842 1.00 86.12 401 PRO A CA 1
ATOM 3035 C C . PRO A 1 401 ? 21.112 19.578 -21.590 1.00 86.12 401 PRO A C 1
ATOM 3037 O O . PRO A 1 401 ? 21.876 18.632 -21.452 1.00 86.12 401 PRO A O 1
ATOM 3040 N N . PHE A 1 402 ? 20.948 20.472 -20.611 1.00 89.25 402 PHE A N 1
ATOM 3041 C CA . PHE A 1 402 ? 21.679 20.377 -19.344 1.00 89.25 402 PHE A CA 1
ATOM 3042 C C . PHE A 1 402 ? 21.351 19.087 -18.572 1.00 89.25 402 PHE A C 1
ATOM 3044 O O . PHE A 1 402 ? 22.241 18.441 -18.026 1.00 89.25 402 PHE A O 1
ATOM 3051 N N . LEU A 1 403 ? 20.073 18.702 -18.531 1.00 87.06 403 LEU A N 1
ATOM 3052 C CA . LEU A 1 403 ? 19.612 17.542 -17.768 1.00 87.06 403 LEU A CA 1
ATOM 3053 C C . LEU A 1 403 ? 19.872 16.228 -18.521 1.00 87.06 403 LEU A C 1
ATOM 3055 O O . LEU A 1 403 ? 20.295 15.253 -17.904 1.00 87.06 403 LEU A O 1
ATOM 3059 N N . SER A 1 404 ? 19.667 16.229 -19.840 1.00 88.31 404 SER A N 1
ATOM 3060 C CA . SER A 1 404 ? 19.959 15.106 -20.732 1.00 88.31 404 SER A CA 1
ATOM 3061 C C . SER A 1 404 ? 21.456 14.812 -20.749 1.00 88.31 404 SER A C 1
ATOM 3063 O O . SER A 1 404 ? 21.866 13.738 -20.318 1.00 88.31 404 SER A O 1
ATOM 3065 N N . ASP A 1 405 ? 22.285 15.777 -21.148 1.00 84.56 405 ASP A N 1
ATOM 3066 C CA . ASP A 1 405 ? 23.654 15.486 -21.581 1.00 84.56 405 ASP A CA 1
ATOM 3067 C C . ASP A 1 405 ? 24.644 15.485 -20.407 1.00 84.56 405 ASP A C 1
ATOM 3069 O O . ASP A 1 405 ? 25.503 14.610 -20.318 1.00 84.56 405 ASP A O 1
ATOM 3073 N N . GLN A 1 406 ? 24.518 16.436 -19.469 1.00 84.06 406 GLN A N 1
ATOM 3074 C CA . GLN A 1 406 ? 25.482 16.591 -18.365 1.00 84.06 406 GLN A CA 1
ATOM 3075 C C . GLN A 1 406 ? 25.117 15.789 -17.116 1.00 84.06 406 GLN A C 1
ATOM 3077 O O . GLN A 1 406 ? 26.006 15.328 -16.402 1.00 84.06 406 GLN A O 1
ATOM 3082 N N . VAL A 1 407 ? 23.821 15.653 -16.821 1.00 88.00 407 VAL A N 1
ATOM 3083 C CA . VAL A 1 407 ? 23.355 14.977 -15.602 1.00 88.00 407 VAL A CA 1
ATOM 3084 C C . VAL A 1 407 ? 23.060 13.508 -15.888 1.00 88.00 407 VAL A C 1
ATOM 3086 O O . VAL A 1 407 ? 23.654 12.627 -15.275 1.00 88.00 407 VAL A O 1
ATOM 3089 N N . LEU A 1 408 ? 22.153 13.218 -16.824 1.00 88.56 408 LEU A N 1
ATOM 3090 C CA . LEU A 1 408 ? 21.670 11.852 -17.046 1.00 88.56 408 LEU A CA 1
ATOM 3091 C C . LEU A 1 408 ? 22.487 11.058 -18.073 1.00 88.56 408 LEU A C 1
ATOM 3093 O O . LEU A 1 408 ? 22.361 9.831 -18.103 1.00 88.56 408 LEU A O 1
ATOM 3097 N N . GLY A 1 409 ? 23.318 11.711 -18.889 1.00 87.38 409 GLY A N 1
ATOM 3098 C CA . GLY A 1 409 ? 24.066 11.066 -19.974 1.00 87.38 409 GLY A CA 1
ATOM 3099 C C . GLY A 1 409 ? 23.147 10.447 -21.034 1.00 87.38 409 GLY A C 1
ATOM 3100 O O . GLY A 1 409 ? 23.358 9.310 -21.462 1.00 87.38 409 GLY A O 1
ATOM 3101 N N . LEU A 1 410 ? 22.070 11.153 -21.373 1.00 89.88 410 LEU A N 1
ATOM 3102 C CA . LEU A 1 410 ? 21.101 10.824 -22.416 1.00 89.88 410 LEU A CA 1
ATOM 3103 C C . LEU A 1 410 ? 21.402 11.645 -23.680 1.00 89.88 410 LEU A C 1
ATOM 3105 O O . LEU A 1 410 ? 22.122 12.633 -23.628 1.00 89.88 410 LEU A O 1
ATOM 3109 N N . SER A 1 411 ? 20.850 11.229 -24.819 1.00 85.94 411 SER A N 1
ATOM 3110 C CA . SER A 1 411 ? 20.974 11.920 -26.110 1.00 85.94 411 SER A CA 1
ATOM 3111 C C . SER A 1 411 ? 19.579 12.079 -26.718 1.00 85.94 411 SER A C 1
ATOM 3113 O O . SER A 1 411 ? 19.181 11.393 -27.659 1.00 85.94 411 SER A O 1
ATOM 3115 N N . GLY A 1 412 ? 18.763 12.944 -26.109 1.00 73.88 412 GLY A N 1
ATOM 3116 C CA . GLY A 1 412 ? 17.366 13.122 -26.519 1.00 73.88 412 GLY A CA 1
ATOM 3117 C C . GLY A 1 412 ? 17.174 13.802 -27.876 1.00 73.88 412 GLY A C 1
ATOM 3118 O O . GLY A 1 412 ? 16.169 13.551 -28.543 1.00 73.88 412 GLY A O 1
ATOM 3119 N N . GLY A 1 413 ? 18.133 14.630 -28.302 1.00 74.19 413 GLY A N 1
ATOM 3120 C CA . GLY A 1 413 ? 18.098 15.324 -29.594 1.00 74.19 413 GLY A CA 1
ATOM 3121 C C . GLY A 1 413 ? 18.333 14.411 -30.802 1.00 74.19 413 GLY A C 1
ATOM 3122 O O . GLY A 1 413 ? 17.776 14.665 -31.870 1.00 74.19 413 GLY A O 1
ATOM 3123 N N . ASP A 1 414 ? 19.075 13.312 -30.625 1.00 80.75 414 ASP A N 1
ATOM 3124 C CA . ASP A 1 414 ? 19.682 12.583 -31.750 1.00 80.75 414 ASP A CA 1
ATOM 3125 C C . ASP A 1 414 ? 19.063 11.201 -32.025 1.00 80.75 414 ASP A C 1
ATOM 3127 O O . ASP A 1 414 ? 19.409 10.539 -33.004 1.00 80.75 414 ASP A O 1
ATOM 3131 N N . ILE A 1 415 ? 18.094 10.754 -31.216 1.00 84.06 415 ILE A N 1
ATOM 3132 C CA . ILE A 1 415 ? 17.414 9.453 -31.406 1.00 84.06 415 ILE A CA 1
ATOM 3133 C C . ILE A 1 415 ? 16.532 9.386 -32.669 1.00 84.06 415 ILE A C 1
ATOM 3135 O O . ILE A 1 415 ? 16.182 8.293 -33.133 1.00 84.06 415 ILE A O 1
ATOM 3139 N N . GLY A 1 416 ? 16.163 10.541 -33.236 1.00 87.25 416 GLY A N 1
ATOM 3140 C CA . GLY A 1 416 ? 15.319 10.660 -34.428 1.00 87.25 416 GLY A CA 1
ATOM 3141 C C . GLY A 1 416 ? 13.921 10.035 -34.286 1.00 87.25 416 GLY A C 1
ATOM 3142 O O . GLY A 1 416 ? 13.534 9.516 -33.240 1.00 87.25 416 GLY A O 1
ATOM 3143 N N . ALA A 1 417 ? 13.130 10.052 -35.366 1.00 88.50 417 ALA A N 1
ATOM 3144 C CA . ALA A 1 417 ? 11.762 9.510 -35.353 1.00 88.50 417 ALA A CA 1
ATOM 3145 C C . ALA A 1 417 ? 11.715 7.997 -35.063 1.00 88.50 417 ALA A C 1
ATOM 3147 O O . ALA A 1 417 ? 10.783 7.514 -34.423 1.00 88.50 417 ALA A O 1
ATOM 3148 N N . PHE A 1 418 ? 12.733 7.251 -35.504 1.00 89.94 418 PHE A N 1
ATOM 3149 C CA . PHE A 1 418 ? 12.822 5.811 -35.268 1.00 89.94 418 PHE A CA 1
ATOM 3150 C C . PHE A 1 418 ? 12.920 5.479 -33.775 1.00 89.94 418 PHE A C 1
ATOM 3152 O O . PHE A 1 418 ? 12.193 4.603 -33.308 1.00 89.94 418 PHE A O 1
ATOM 3159 N N . GLY A 1 419 ? 13.769 6.191 -33.021 1.00 90.19 419 GLY A N 1
ATOM 3160 C CA . GLY A 1 419 ? 13.927 5.964 -31.585 1.00 90.19 419 GLY A CA 1
ATOM 3161 C C . GLY A 1 419 ? 12.634 6.213 -30.810 1.00 90.19 419 GLY A C 1
ATOM 3162 O O . GLY A 1 419 ? 12.253 5.392 -29.979 1.00 90.19 419 GLY A O 1
ATOM 3163 N N . TRP A 1 420 ? 11.900 7.278 -31.146 1.00 91.81 420 TRP A N 1
ATOM 3164 C CA . TRP A 1 420 ? 10.590 7.562 -30.548 1.00 91.81 420 TRP A CA 1
ATOM 3165 C C . TRP A 1 420 ? 9.550 6.479 -30.856 1.00 91.81 420 TRP A C 1
ATOM 3167 O O . TRP A 1 420 ? 8.867 6.010 -29.947 1.00 91.81 420 TRP A O 1
ATOM 3177 N N . VAL A 1 421 ? 9.451 6.032 -32.114 1.00 93.88 421 VAL A N 1
ATOM 3178 C CA . VAL A 1 421 ? 8.517 4.960 -32.502 1.00 93.88 421 VAL A CA 1
ATOM 3179 C C . VAL A 1 421 ? 8.849 3.657 -31.776 1.00 93.88 421 VAL A C 1
ATOM 3181 O O . VAL A 1 421 ? 7.952 3.014 -31.232 1.00 93.88 421 VAL A O 1
ATOM 3184 N N . LEU A 1 422 ? 10.131 3.287 -31.718 1.00 93.75 422 LEU A N 1
ATOM 3185 C CA . LEU A 1 422 ? 10.583 2.093 -31.011 1.00 93.75 422 LEU A CA 1
ATOM 3186 C C . LEU A 1 422 ? 10.297 2.187 -29.505 1.00 93.75 422 LEU A C 1
ATOM 3188 O O . LEU A 1 422 ? 9.817 1.220 -28.913 1.00 93.75 422 LEU A O 1
ATOM 3192 N N . ALA A 1 423 ? 10.501 3.359 -28.897 1.00 93.69 423 ALA A N 1
ATOM 3193 C CA . ALA A 1 423 ? 10.173 3.582 -27.494 1.00 93.69 423 ALA A CA 1
ATOM 3194 C C . ALA A 1 423 ? 8.668 3.435 -27.215 1.00 93.69 423 ALA A C 1
ATOM 3196 O O . ALA A 1 423 ? 8.288 2.851 -26.201 1.00 93.69 423 ALA A O 1
ATOM 3197 N N . CYS A 1 424 ? 7.802 3.888 -28.130 1.00 94.00 424 CYS A N 1
ATOM 3198 C CA . CYS A 1 424 ? 6.349 3.733 -28.024 1.00 94.00 424 CYS A CA 1
ATOM 3199 C C . CYS A 1 424 ? 5.853 2.287 -28.213 1.00 94.00 424 CYS A C 1
ATOM 3201 O O . CYS A 1 424 ? 4.745 1.969 -27.776 1.00 94.00 424 CYS A O 1
ATOM 3203 N N . LEU A 1 425 ? 6.644 1.385 -28.805 1.00 94.81 425 LEU A N 1
ATOM 3204 C CA . LEU A 1 425 ? 6.284 -0.038 -28.880 1.00 94.81 425 LEU A CA 1
ATOM 3205 C C . LEU A 1 425 ? 6.339 -0.727 -27.507 1.00 94.81 425 LEU A C 1
ATOM 3207 O O . LEU A 1 425 ? 5.558 -1.644 -27.256 1.00 94.81 425 LEU A O 1
ATOM 3211 N N . GLY A 1 426 ? 7.194 -0.255 -26.596 1.00 93.69 426 GLY A N 1
ATOM 3212 C CA . GLY A 1 426 ? 7.309 -0.761 -25.221 1.00 93.69 426 GLY A CA 1
ATOM 3213 C C . GLY A 1 426 ? 6.017 -0.721 -24.411 1.00 93.69 426 GLY A C 1
ATOM 3214 O O . GLY A 1 426 ? 5.547 -1.783 -23.991 1.00 93.69 426 GLY A O 1
ATOM 3215 N N . PRO A 1 427 ? 5.387 0.450 -24.213 1.00 95.88 427 PRO A N 1
ATOM 3216 C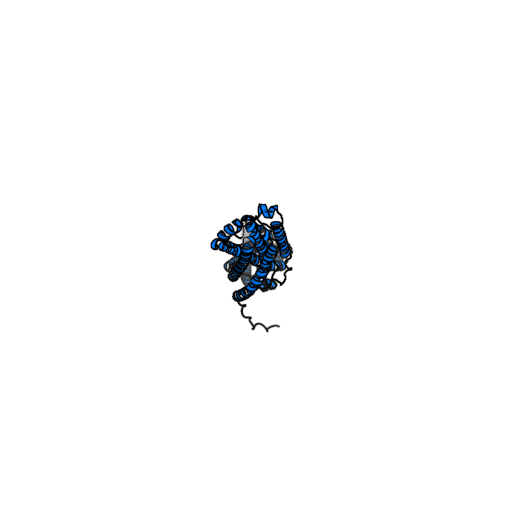 CA . PRO A 1 427 ? 4.128 0.536 -23.483 1.00 95.88 427 PRO A CA 1
ATOM 3217 C C . PRO A 1 427 ? 3.006 -0.252 -24.166 1.00 95.88 427 PRO A C 1
ATOM 3219 O O . PRO A 1 427 ? 2.185 -0.844 -23.471 1.00 95.88 427 PRO A O 1
ATOM 3222 N N . ALA A 1 428 ? 2.980 -0.318 -25.503 1.00 95.25 428 ALA A N 1
ATOM 3223 C CA . ALA A 1 428 ? 1.987 -1.100 -26.239 1.00 95.25 428 ALA A CA 1
ATOM 3224 C C . ALA A 1 428 ? 2.142 -2.613 -25.994 1.00 95.25 428 ALA A C 1
ATOM 3226 O O . ALA A 1 428 ? 1.160 -3.298 -25.702 1.00 95.25 428 ALA A O 1
ATOM 3227 N N . ALA A 1 429 ? 3.372 -3.133 -26.048 1.00 95.06 429 ALA A N 1
ATOM 3228 C CA . ALA A 1 429 ? 3.661 -4.532 -25.741 1.00 95.06 429 ALA A CA 1
ATOM 3229 C C . ALA A 1 429 ? 3.384 -4.854 -24.265 1.00 95.06 429 ALA A C 1
ATOM 3231 O O . ALA A 1 429 ? 2.726 -5.850 -23.959 1.00 95.06 429 ALA A O 1
ATOM 3232 N N . THR A 1 430 ? 3.817 -3.976 -23.357 1.00 95.25 430 THR A N 1
ATOM 3233 C CA . THR A 1 430 ? 3.573 -4.101 -21.914 1.00 95.25 430 THR A CA 1
ATOM 3234 C C . THR A 1 430 ? 2.079 -4.145 -21.616 1.00 95.25 430 THR A C 1
ATOM 3236 O O . THR A 1 430 ? 1.638 -5.006 -20.863 1.00 95.25 430 THR A O 1
ATOM 3239 N N . LEU A 1 431 ? 1.279 -3.284 -22.253 1.00 95.00 431 LEU A N 1
ATOM 3240 C CA . LEU A 1 431 ? -0.175 -3.261 -22.105 1.00 95.00 431 LEU A CA 1
ATOM 3241 C C . LEU A 1 431 ? -0.800 -4.626 -22.414 1.00 95.00 431 LEU A C 1
ATOM 3243 O O . LEU A 1 431 ? -1.523 -5.179 -21.587 1.00 95.00 431 LEU A O 1
ATOM 3247 N N . VAL A 1 432 ? -0.500 -5.176 -23.592 1.00 94.56 432 VAL A N 1
ATOM 3248 C CA . VAL A 1 432 ? -1.084 -6.438 -24.065 1.00 94.56 432 VAL A CA 1
ATOM 3249 C C . VAL A 1 432 ? -0.628 -7.612 -23.202 1.00 94.56 432 VAL A C 1
ATOM 3251 O O . VAL A 1 432 ? -1.452 -8.406 -22.748 1.00 94.56 432 VAL A O 1
ATOM 3254 N N . LEU A 1 433 ? 0.678 -7.719 -22.945 1.00 94.38 433 LEU A N 1
ATOM 3255 C CA . LEU A 1 433 ? 1.246 -8.840 -22.200 1.00 94.38 433 LEU A CA 1
ATOM 3256 C C . LEU A 1 433 ? 0.815 -8.823 -20.731 1.00 94.38 433 LEU A C 1
ATOM 3258 O O . LEU A 1 433 ? 0.430 -9.861 -20.196 1.00 94.38 433 LEU A O 1
ATOM 3262 N N . CYS A 1 434 ? 0.804 -7.661 -20.076 1.00 92.62 434 CYS A N 1
ATOM 3263 C CA . CYS A 1 434 ? 0.347 -7.556 -18.693 1.00 92.62 434 CYS A CA 1
ATOM 3264 C C . CYS A 1 434 ? -1.164 -7.812 -18.560 1.00 92.62 434 CYS A C 1
ATOM 3266 O O . CYS A 1 434 ? -1.578 -8.474 -17.607 1.00 92.62 434 CYS A O 1
ATOM 3268 N N . GLU A 1 435 ? -2.000 -7.372 -19.507 1.00 91.88 435 GLU A N 1
ATOM 3269 C CA . GLU A 1 435 ? -3.426 -7.739 -19.523 1.00 91.88 435 GLU A CA 1
ATOM 3270 C C . GLU A 1 435 ? -3.625 -9.252 -19.714 1.00 91.88 435 GLU A C 1
ATOM 3272 O O . GLU A 1 435 ? -4.465 -9.851 -19.041 1.00 91.88 435 GLU A O 1
ATOM 3277 N N . LEU A 1 436 ? -2.789 -9.915 -20.522 1.00 90.31 436 LEU A N 1
ATOM 3278 C CA . LEU A 1 436 ? -2.800 -11.377 -20.631 1.00 90.31 436 LEU A CA 1
ATOM 3279 C C . LEU A 1 436 ? -2.476 -12.047 -19.283 1.00 90.31 436 LEU A C 1
ATOM 3281 O O . LEU A 1 436 ? -3.136 -13.019 -18.906 1.00 90.31 436 LEU A O 1
ATOM 3285 N N . THR A 1 437 ? -1.526 -11.505 -18.506 1.00 89.38 437 THR A N 1
ATOM 3286 C CA . THR A 1 437 ? -1.211 -12.055 -17.172 1.00 89.38 437 THR A CA 1
ATOM 3287 C C . THR A 1 437 ? -2.395 -11.984 -16.205 1.00 89.38 437 THR A C 1
ATOM 3289 O O . THR A 1 437 ? -2.544 -12.877 -15.371 1.00 89.38 437 THR A O 1
ATOM 3292 N N . LYS A 1 438 ? -3.304 -11.005 -16.347 1.00 88.50 438 LYS A N 1
ATOM 3293 C CA . LYS A 1 438 ? -4.505 -10.914 -15.497 1.00 88.50 438 LYS A CA 1
ATOM 3294 C C . LYS A 1 438 ? -5.438 -12.108 -15.654 1.00 88.50 438 LYS A C 1
ATOM 3296 O O . LYS A 1 438 ? -6.113 -12.464 -14.690 1.00 88.50 438 LYS A O 1
ATOM 3301 N N . LEU A 1 439 ? -5.474 -12.755 -16.822 1.00 86.00 439 LEU A N 1
ATOM 3302 C CA . LEU A 1 439 ? -6.272 -13.970 -17.019 1.00 86.00 439 LEU A CA 1
ATOM 3303 C C . LEU A 1 439 ? -5.803 -15.090 -16.078 1.00 86.00 439 LEU A C 1
ATOM 3305 O O . LEU A 1 439 ? -6.622 -15.767 -15.453 1.00 86.00 439 LEU A O 1
ATOM 3309 N N . LEU A 1 440 ? -4.484 -15.221 -15.909 1.00 85.06 440 LEU A N 1
ATOM 3310 C CA . LEU A 1 440 ? -3.870 -16.160 -14.971 1.00 85.06 440 LEU A CA 1
ATOM 3311 C C . LEU A 1 440 ? -4.091 -15.720 -13.520 1.00 85.06 440 LEU A C 1
ATOM 3313 O O . LEU A 1 440 ? -4.507 -16.532 -12.691 1.00 85.06 440 LEU A O 1
ATOM 3317 N N . THR A 1 441 ? -3.900 -14.433 -13.216 1.00 84.50 441 THR A N 1
ATOM 3318 C CA . THR A 1 441 ? -4.120 -13.881 -11.869 1.00 84.50 441 THR A CA 1
ATOM 3319 C C . THR A 1 441 ? -5.569 -14.063 -11.410 1.00 84.50 441 THR A C 1
ATOM 3321 O O . THR A 1 441 ? -5.814 -14.412 -10.256 1.00 84.50 441 THR A O 1
ATOM 3324 N N . LYS A 1 442 ? -6.551 -13.912 -12.309 1.00 85.44 442 LYS A N 1
ATOM 3325 C CA . LYS A 1 442 ? -7.972 -14.143 -12.013 1.00 85.44 442 LYS A CA 1
ATOM 3326 C C . LYS A 1 442 ? -8.239 -15.600 -11.630 1.00 85.44 442 LYS A C 1
ATOM 3328 O O . LYS A 1 442 ? -8.931 -15.850 -10.644 1.00 85.44 442 LYS A O 1
ATOM 3333 N N . ALA A 1 443 ? -7.655 -16.552 -12.360 1.00 82.25 443 ALA A N 1
ATOM 3334 C CA . ALA A 1 443 ? -7.768 -17.975 -12.046 1.00 82.25 443 ALA A CA 1
ATOM 3335 C C . ALA A 1 443 ? -7.099 -18.334 -10.706 1.00 82.25 443 ALA A C 1
ATOM 3337 O O . ALA A 1 443 ? -7.621 -19.156 -9.955 1.00 82.25 443 ALA A O 1
ATOM 3338 N N . GLN A 1 444 ? -5.971 -17.700 -10.377 1.00 80.94 444 GLN A N 1
ATOM 3339 C CA . GLN A 1 444 ? -5.262 -17.903 -9.110 1.00 80.94 444 GLN A CA 1
ATOM 3340 C C . GLN A 1 444 ? -6.030 -17.318 -7.922 1.00 80.94 444 GLN A C 1
ATOM 3342 O O . GLN A 1 444 ? -6.256 -18.021 -6.940 1.00 80.94 444 GLN A O 1
ATOM 3347 N N . ARG A 1 445 ? -6.514 -16.073 -8.033 1.00 80.00 445 ARG A N 1
ATOM 3348 C CA . ARG A 1 445 ? -7.316 -15.417 -6.988 1.00 80.00 445 ARG A CA 1
ATOM 3349 C C . ARG A 1 445 ? -8.580 -16.217 -6.668 1.00 80.00 445 ARG A C 1
ATOM 3351 O O . ARG A 1 445 ? -8.904 -16.387 -5.497 1.00 80.00 445 ARG A O 1
ATOM 3358 N N . ALA A 1 446 ? -9.248 -16.762 -7.686 1.00 79.62 446 ALA A N 1
ATOM 3359 C CA . ALA A 1 446 ? -10.425 -17.613 -7.503 1.00 79.62 446 ALA A CA 1
ATOM 3360 C C . ALA A 1 446 ? -10.128 -18.907 -6.720 1.00 79.62 446 ALA A C 1
ATOM 3362 O O . ALA A 1 446 ? -11.010 -19.419 -6.040 1.00 79.62 446 ALA A O 1
ATOM 3363 N N . ARG A 1 447 ? -8.896 -19.432 -6.790 1.00 75.81 447 ARG A N 1
ATOM 3364 C CA . ARG A 1 447 ? -8.461 -20.606 -6.012 1.00 75.81 447 ARG A CA 1
ATOM 3365 C C . ARG A 1 447 ? -8.047 -20.258 -4.581 1.00 75.81 447 ARG A C 1
ATOM 3367 O O . ARG A 1 447 ? -8.105 -21.129 -3.723 1.00 75.81 447 ARG A O 1
ATOM 3374 N N . SER A 1 448 ? -7.593 -19.027 -4.342 1.00 68.25 448 SER A N 1
ATOM 3375 C CA . SER A 1 448 ? -7.104 -18.574 -3.033 1.00 68.25 448 SER A CA 1
ATOM 3376 C C . SER A 1 448 ? -8.189 -18.004 -2.122 1.00 68.25 448 SER A C 1
ATOM 3378 O O . SER A 1 448 ? -7.994 -17.984 -0.911 1.00 68.25 448 SER A O 1
ATOM 3380 N N . LEU A 1 449 ? -9.309 -17.525 -2.671 1.00 66.19 449 LEU A N 1
ATOM 3381 C CA . LEU A 1 449 ? -10.427 -17.066 -1.850 1.00 66.19 449 LEU A CA 1
ATOM 3382 C C . LEU A 1 449 ? -11.067 -18.268 -1.134 1.00 66.19 449 LEU A C 1
ATOM 3384 O O . LEU A 1 449 ? -11.345 -19.277 -1.792 1.00 66.19 449 LEU A O 1
ATOM 3388 N N . PRO A 1 450 ? -11.319 -18.187 0.187 1.00 56.31 450 PRO A N 1
ATOM 3389 C CA . PRO A 1 450 ? -12.103 -19.205 0.865 1.00 56.31 450 PRO A CA 1
ATOM 3390 C C . PRO A 1 450 ? -13.455 -19.297 0.158 1.00 56.31 450 PRO A C 1
ATOM 3392 O O . PRO A 1 450 ? -14.119 -18.280 -0.059 1.00 56.31 450 PRO A O 1
ATOM 3395 N N . LYS A 1 451 ? -13.838 -20.512 -0.259 1.00 46.44 451 LYS A N 1
ATOM 3396 C CA . LYS A 1 451 ? -15.184 -20.753 -0.785 1.00 46.44 451 LYS A CA 1
ATOM 3397 C C . LYS A 1 451 ? -16.160 -20.212 0.253 1.00 46.44 451 LYS A C 1
ATOM 3399 O O . LYS A 1 451 ? -16.018 -20.547 1.432 1.00 46.44 451 LYS A O 1
ATOM 3404 N N . ALA A 1 452 ? -17.096 -19.367 -0.179 1.00 45.28 452 ALA A N 1
ATOM 3405 C CA . ALA A 1 452 ? -18.188 -18.944 0.682 1.00 45.28 452 ALA A CA 1
ATOM 3406 C C . ALA A 1 452 ? -18.771 -20.202 1.350 1.00 45.28 452 ALA A C 1
ATOM 3408 O O . ALA A 1 452 ? -18.873 -21.234 0.669 1.00 45.28 452 ALA A O 1
ATOM 3409 N N . PRO A 1 453 ? -19.063 -20.177 2.664 1.00 40.66 453 PRO A N 1
ATOM 3410 C CA . PRO A 1 453 ? -19.787 -21.280 3.274 1.00 40.66 453 PRO A CA 1
ATOM 3411 C C . PRO A 1 453 ? -21.022 -21.512 2.411 1.00 40.66 453 PRO A C 1
ATOM 3413 O O . PRO A 1 453 ? -21.750 -20.557 2.151 1.00 40.66 453 PRO A O 1
ATOM 3416 N N . ALA A 1 454 ? -21.167 -22.739 1.893 1.00 37.81 454 ALA A N 1
ATOM 3417 C CA . ALA A 1 454 ? -22.296 -23.116 1.056 1.00 37.81 454 ALA A CA 1
ATOM 3418 C C . ALA A 1 454 ? -23.558 -22.589 1.730 1.00 37.81 454 ALA A C 1
ATOM 3420 O O . ALA A 1 454 ? -23.754 -22.830 2.928 1.00 37.81 454 ALA A O 1
ATOM 3421 N N . ASP A 1 455 ? -24.310 -21.786 0.986 1.00 40.38 455 ASP A N 1
ATOM 3422 C CA . ASP A 1 455 ? -25.475 -21.086 1.484 1.00 40.38 455 ASP A CA 1
ATOM 3423 C C . ASP A 1 455 ? -26.308 -22.063 2.313 1.00 40.38 455 ASP A C 1
ATOM 3425 O O . ASP A 1 455 ? -26.613 -23.179 1.884 1.00 40.38 455 ASP A O 1
ATOM 3429 N N . LYS A 1 456 ? -26.640 -21.666 3.544 1.00 42.03 456 LYS A N 1
ATOM 3430 C CA . LYS A 1 456 ? -27.713 -22.312 4.288 1.00 42.03 456 LYS A CA 1
ATOM 3431 C C . LYS A 1 456 ? -29.001 -22.052 3.500 1.00 42.03 456 LYS A C 1
ATOM 3433 O O . LYS A 1 456 ? -29.758 -21.152 3.842 1.00 42.03 456 LYS A O 1
ATOM 3438 N N . GLU A 1 457 ? -29.263 -22.847 2.466 1.00 35.97 457 GLU A N 1
ATOM 3439 C CA . GLU A 1 457 ? -30.503 -22.876 1.675 1.00 35.97 457 GLU A CA 1
ATOM 3440 C C . GLU A 1 457 ? -31.734 -23.325 2.500 1.00 35.97 457 GLU A C 1
ATOM 3442 O O . GLU A 1 457 ? -32.760 -23.688 1.940 1.00 35.97 457 GLU A O 1
ATOM 3447 N N . GLY A 1 458 ? -31.678 -23.286 3.836 1.00 32.66 458 GLY A N 1
ATOM 3448 C CA . GLY A 1 458 ? -32.744 -23.755 4.727 1.00 32.66 458 GLY A CA 1
ATOM 3449 C C . GLY A 1 458 ? -33.317 -22.712 5.688 1.00 32.66 458 GLY A C 1
ATOM 3450 O O . GLY A 1 458 ? -34.029 -23.097 6.602 1.00 32.66 458 GLY A O 1
ATOM 3451 N N . ALA A 1 459 ? -32.999 -21.421 5.545 1.00 35.69 459 ALA A N 1
ATOM 3452 C CA . ALA A 1 459 ? -33.555 -20.364 6.402 1.00 35.69 459 ALA A CA 1
ATOM 3453 C C . ALA A 1 459 ? -34.298 -19.304 5.575 1.00 35.69 459 ALA A C 1
ATOM 3455 O O . ALA A 1 459 ? -34.009 -18.110 5.632 1.00 35.69 459 ALA A O 1
ATOM 3456 N N . LYS A 1 460 ? -35.241 -19.760 4.755 1.00 38.25 460 LYS A N 1
ATOM 3457 C CA . LYS A 1 460 ? -36.403 -18.967 4.358 1.00 38.25 460 LYS A CA 1
ATOM 3458 C C . LYS A 1 460 ? -37.622 -19.719 4.864 1.00 38.25 460 LYS A C 1
ATOM 3460 O O . LYS A 1 460 ? -37.645 -20.935 4.742 1.00 38.25 460 LYS A O 1
ATOM 3465 N N . GLU A 1 461 ? -38.586 -18.955 5.359 1.00 41.34 461 GLU A N 1
ATOM 3466 C CA . GLU A 1 461 ? -39.833 -19.382 6.007 1.00 41.34 461 GLU A CA 1
ATOM 3467 C C . GLU A 1 461 ? -39.695 -19.565 7.518 1.00 41.34 461 GLU A C 1
ATOM 3469 O O . GLU A 1 461 ? -39.451 -20.653 8.016 1.00 41.34 461 GLU A O 1
ATOM 3474 N N . GLU A 1 462 ? -39.815 -18.444 8.234 1.00 33.53 462 GLU A N 1
ATOM 3475 C CA . GLU A 1 462 ? -40.796 -18.274 9.315 1.00 33.53 462 GLU A CA 1
ATOM 3476 C C . GLU A 1 462 ? -40.767 -16.797 9.770 1.00 33.53 462 GLU A C 1
ATOM 3478 O O . GLU A 1 462 ? -40.044 -16.400 10.676 1.00 33.53 462 GLU A O 1
ATOM 3483 N N . GLU A 1 463 ? -41.525 -15.965 9.054 1.00 32.88 463 GLU A N 1
ATOM 3484 C CA . GLU A 1 463 ? -42.311 -14.865 9.636 1.00 32.88 463 GLU A CA 1
ATOM 3485 C C . GLU A 1 463 ? -43.779 -15.286 9.429 1.00 32.88 463 GLU A C 1
ATOM 3487 O O . GLU A 1 463 ? -44.077 -15.903 8.394 1.00 32.88 463 GLU A O 1
ATOM 3492 N N . PRO A 1 464 ? -44.684 -15.047 10.392 1.00 41.31 464 PRO A N 1
ATOM 3493 C CA . PRO A 1 464 ? -44.911 -13.731 10.996 1.00 41.31 464 PRO A CA 1
ATOM 3494 C C . PRO A 1 464 ? -44.748 -13.635 12.518 1.00 41.31 464 PRO A C 1
ATOM 3496 O O . PRO A 1 464 ? -44.877 -14.665 13.218 1.00 41.31 464 PRO A O 1
#

Sequence (464 aa):
MRTITTAILAAESIITIIITIIFSIIIIIIIITIIIIIVIIIIIIIVMILVIIIVIIIVIIIVVITVRGHHTVSVSVISMIGMTINAITNGICSIVTTAIIIIIIIISSSSSSINIIVNVIFFIIIVIITVNVVLIILIVIITITEVKSLQRQGMVCAMTGDGVNDAPALHEARIGVAMGLQGTEVAKGASEMILTDDNFTSIVRAVEKGRSIYAGIQKLVAFVMSVHVAEVIQIFFCVVADIPLMRTPMQILFLIVVTDLPPSIALGMEPAEKDILAQPPRSRDEPIVLGWMWLSICMNGLVLATVIIAIYLVSLQRFAGAIFLRDIFSHVEADETKSVDEALAQARTVAFIALVLSENVRAYICRSFTNPVWVGLCQNRVMLRAVLVAQAAMLCAVLVPFLSDQVLGLSGGDIGAFGWVLACLGPAATLVLCELTKLLTKAQRARSLPKAPADKEGAKEEEP

pLDDT: mean 78.69, std 17.72, range [31.59, 97.44]

InterPro domains:
  IPR001757 P-type ATPase [PR00120] (160-176)
  IPR001757 P-type ATPase [PR00120] (192-217)
  IPR001757 P-type ATPase [TIGR01494] (147-249)
  IPR006068 Cation-transporting P-type ATPase, C-terminal [PF00689] (248-440)
  IPR023214 HAD superfamily [G3DSA:3.40.50.1000] (147-205)
  IPR023298 P-type ATPase, transmembrane domain superfamily [SSF81665] (14-441)
  IPR036412 HAD-like superfamily [SSF56784] (145-217)
  IPR050510 Cation transport ATPase (P-type) [PTHR43294] (147-443)